Protein AF-0000000085017852 (afdb_homodimer)

Nearest PDB structures (foldseek):
  2wqk-assembly1_A  TM=8.448E-01  e=2.109E-25  Aquifex aeolicus VF5
  5kst-assembly1_C  TM=8.507E-01  e=1.027E-23  Xylella fastidiosa 9a5c
  1ilv-assembly2_B  TM=8.433E-01  e=1.478E-23  Thermotoga maritima
  5kst-assembly1_B  TM=8.475E-01  e=2.712E-23  Xylella fastidiosa 9a5c
  3ty2-assembly1_B  TM=8.348E-01  e=8.090E-23  Coxiella burnetii

InterPro domains:
  IPR002828 Survival protein SurE-like phosphatase/nucleotidase [PF01975] (3-198)
  IPR002828 Survival protein SurE-like phosphatase/nucleotidase [TIGR00087] (1-248)
  IPR030048 Survival protein SurE [MF_00060] (1-265)
  IPR030048 Survival protein SurE [PTHR30457] (3-254)
  IPR036523 SurE-like phosphatase/nucleotidase superfamily [G3DSA:3.40.1210.10] (2-266)
  IPR036523 SurE-like phosphatase/nucleotidase superfamily [SSF64167] (1-256)

pLDDT: mean 94.52, std 9.92, range [43.25, 98.94]

Radius of gyration: 22.58 Å; Cα contacts (8 Å, |Δi|>4): 1323; chains: 2; bounding box: 58×63×52 Å

Solvent-accessible surface area (backbone atoms only — not comparable to full-atom values): 26765 Å² total; per-residue (Å²): 97,38,34,39,38,29,25,26,66,15,53,80,38,68,32,50,58,32,36,51,50,38,42,42,71,75,38,73,78,46,48,74,44,39,29,11,7,63,49,66,37,77,33,33,5,24,19,39,58,66,87,50,71,30,41,71,43,81,42,81,75,50,94,94,35,63,33,32,30,24,60,58,36,29,27,38,23,45,52,44,42,30,66,66,70,63,64,42,75,38,63,33,31,40,13,27,56,34,91,36,63,72,42,20,48,55,34,56,22,28,15,31,43,17,22,14,51,50,36,25,72,69,68,16,44,17,31,22,35,18,34,33,62,81,55,71,65,60,77,74,38,83,62,80,71,78,80,79,38,60,57,63,23,45,53,53,42,52,50,48,50,50,38,68,75,65,56,62,96,52,36,27,39,41,35,34,36,35,69,83,57,55,84,79,51,54,58,41,80,28,37,66,23,81,57,39,53,46,83,41,78,47,79,46,67,46,99,84,70,44,66,35,35,38,53,50,66,42,83,51,61,88,56,60,78,58,15,29,41,15,29,29,71,68,68,57,21,27,18,38,30,48,21,38,68,68,35,42,45,85,59,50,69,62,48,45,73,72,40,46,69,62,52,61,72,88,94,38,35,38,37,29,25,26,65,14,50,80,37,66,33,51,58,33,36,51,52,37,42,42,70,72,37,73,78,46,48,73,45,40,27,10,8,64,51,66,37,78,31,32,5,24,18,41,59,67,89,49,71,28,40,69,42,83,41,80,73,50,94,96,36,62,33,32,30,24,60,57,36,28,28,39,23,46,53,46,42,30,65,67,69,63,64,42,73,38,62,32,31,39,14,26,54,34,88,35,63,72,43,20,47,57,34,57,24,28,14,33,43,17,22,14,52,49,38,25,71,69,67,18,44,18,31,21,34,17,33,32,61,80,55,69,65,58,72,73,35,81,60,80,69,76,79,79,36,60,58,61,22,43,55,51,42,51,51,48,50,50,38,67,74,65,56,60,94,52,36,28,39,42,36,34,35,35,70,82,56,54,85,79,51,54,58,41,80,28,37,66,24,80,58,40,53,46,82,42,77,45,79,47,68,47,99,84,70,46,66,34,34,39,54,47,65,44,82,49,62,91,55,58,78,59,16,31,39,15,28,29,72,68,67,55,22,29,18,38,29,46,21,40,69,68,34,43,42,87,59,51,69,60,49,45,73,70,40,46,69,62,52,58,72,89

Structure (mmCIF, N/CA/C/O backbone):
data_AF-0000000085017852-model_v1
#
loop_
_entity.id
_entity.type
_entity.pdbx_description
1 polymer "5'-nucleotidase SurE"
#
loop_
_atom_site.group_PDB
_atom_site.id
_atom_site.type_symbol
_atom_site.label_atom_id
_atom_site.label_alt_id
_atom_site.label_comp_id
_atom_site.label_asym_id
_atom_site.label_entity_id
_atom_site.label_seq_id
_atom_site.pdbx_PDB_ins_code
_atom_site.Cartn_x
_atom_site.Cartn_y
_atom_site.Cartn_z
_atom_site.occupancy
_atom_site.B_iso_or_equiv
_atom_site.auth_seq_id
_atom_site.auth_comp_id
_atom_site.auth_asym_id
_atom_site.auth_atom_id
_atom_site.pdbx_PDB_model_num
ATOM 1 N N . MET A 1 1 ? -0.579 -24.812 -21.578 1 96.5 1 MET A N 1
ATOM 2 C CA . MET A 1 1 ? -1.006 -23.922 -20.516 1 96.5 1 MET A CA 1
ATOM 3 C C . MET A 1 1 ? 0.149 -23.609 -19.562 1 96.5 1 MET A C 1
ATOM 5 O O . MET A 1 1 ? 0.863 -24.516 -19.141 1 96.5 1 MET A O 1
ATOM 9 N N . ASP A 1 2 ? 0.471 -22.359 -19.297 1 98.75 2 ASP A N 1
ATOM 10 C CA . ASP A 1 2 ? 1.555 -21.953 -18.406 1 98.75 2 ASP A CA 1
ATOM 11 C C . ASP A 1 2 ? 1.018 -21.562 -17.031 1 98.75 2 ASP A C 1
ATOM 13 O O . ASP A 1 2 ? 0.114 -20.734 -16.922 1 98.75 2 ASP A O 1
ATOM 17 N N . ILE A 1 3 ? 1.595 -22.25 -16.062 1 98.88 3 ILE A N 1
ATOM 18 C CA . ILE A 1 3 ? 1.178 -21.984 -14.688 1 98.88 3 ILE A CA 1
ATOM 19 C C . ILE A 1 3 ? 2.393 -21.625 -13.836 1 98.88 3 ILE A C 1
ATOM 21 O O . ILE A 1 3 ? 3.42 -22.297 -13.883 1 98.88 3 ILE A O 1
ATOM 25 N N . LEU A 1 4 ? 2.312 -20.531 -13.133 1 98.94 4 LEU A N 1
ATOM 26 C CA . LEU A 1 4 ? 3.346 -20.078 -12.203 1 98.94 4 LEU A CA 1
ATOM 27 C C . LEU A 1 4 ? 2.896 -20.266 -10.758 1 98.94 4 LEU A C 1
ATOM 29 O O . LEU A 1 4 ? 1.818 -19.812 -10.375 1 98.94 4 LEU A O 1
ATOM 33 N N . ILE A 1 5 ? 3.717 -21.016 -10.016 1 98.94 5 ILE A N 1
ATOM 34 C CA . ILE A 1 5 ? 3.48 -21.172 -8.586 1 98.94 5 ILE A CA 1
ATOM 35 C C . ILE A 1 5 ? 4.43 -20.266 -7.801 1 98.94 5 ILE A C 1
ATOM 37 O O . ILE A 1 5 ? 5.637 -20.25 -8.047 1 98.94 5 ILE A O 1
ATOM 41 N N . VAL A 1 6 ? 3.865 -19.469 -6.875 1 98.56 6 VAL A N 1
ATOM 42 C CA . VAL A 1 6 ? 4.625 -18.625 -5.965 1 98.56 6 VAL A CA 1
ATOM 43 C C . VAL A 1 6 ? 4.148 -18.844 -4.531 1 98.56 6 VAL A C 1
ATOM 45 O O . VAL A 1 6 ? 3.145 -19.516 -4.301 1 98.56 6 VAL A O 1
ATOM 48 N N . ASN A 1 7 ? 4.945 -18.438 -3.57 1 94.25 7 ASN A N 1
ATOM 49 C CA . ASN A 1 7 ? 4.566 -18.469 -2.162 1 94.25 7 ASN A CA 1
ATOM 50 C C . ASN A 1 7 ? 5.395 -17.469 -1.342 1 94.25 7 ASN A C 1
ATOM 52 O O . ASN A 1 7 ? 6.465 -17.047 -1.775 1 94.25 7 ASN A O 1
ATOM 56 N N . ASP A 1 8 ? 4.855 -17.125 -0.153 1 94.62 8 ASP A N 1
ATOM 57 C CA . ASP A 1 8 ? 5.641 -16.219 0.673 1 94.62 8 ASP A CA 1
ATOM 58 C C . ASP A 1 8 ? 6.293 -16.953 1.84 1 94.62 8 ASP A C 1
ATOM 60 O O . ASP A 1 8 ? 6.996 -16.344 2.65 1 94.62 8 ASP A O 1
ATOM 64 N N . ASP A 1 9 ? 6.18 -18.297 1.889 1 93.69 9 ASP A N 1
ATOM 65 C CA . ASP A 1 9 ? 6.742 -19.078 2.984 1 93.69 9 ASP A CA 1
ATOM 66 C C . ASP A 1 9 ? 8.18 -19.5 2.68 1 93.69 9 ASP A C 1
ATOM 68 O O . ASP A 1 9 ? 8.836 -20.125 3.508 1 93.69 9 ASP A O 1
ATOM 72 N N . GLY A 1 10 ? 8.594 -19.234 1.491 1 95.88 10 GLY A N 1
ATOM 73 C CA . GLY A 1 10 ? 9.953 -19.594 1.11 1 95.88 10 GLY A CA 1
ATOM 74 C C . GLY A 1 10 ? 10.008 -20.766 0.144 1 95.88 10 GLY A C 1
ATOM 75 O O . GLY A 1 10 ? 9.062 -21.547 0.052 1 95.88 10 GLY A O 1
ATOM 76 N N . ILE A 1 11 ? 11.141 -20.906 -0.517 1 97.31 11 ILE A N 1
ATOM 77 C CA . ILE A 1 11 ? 11.289 -21.812 -1.645 1 97.31 11 ILE A CA 1
ATOM 78 C C . ILE A 1 11 ? 11.234 -23.25 -1.151 1 97.31 11 ILE A C 1
ATOM 80 O O . ILE A 1 11 ? 10.93 -24.172 -1.92 1 97.31 11 ILE A O 1
ATOM 84 N N . TYR A 1 12 ? 11.461 -23.5 0.054 1 95.19 12 TYR A N 1
ATOM 85 C CA . TYR A 1 12 ? 11.492 -24.875 0.528 1 95.19 12 TYR A CA 1
ATOM 86 C C . TYR A 1 12 ? 10.195 -25.234 1.247 1 95.19 12 TYR A C 1
ATOM 88 O O . TYR A 1 12 ? 10.117 -26.266 1.925 1 95.19 12 TYR A O 1
ATOM 96 N N . SER A 1 13 ? 9.219 -24.406 1.192 1 93.88 13 SER A N 1
ATOM 97 C CA . SER A 1 13 ? 7.91 -24.75 1.742 1 93.88 13 SER A CA 1
ATOM 98 C C . SER A 1 13 ? 7.355 -26.016 1.109 1 93.88 13 SER A C 1
ATOM 100 O O . SER A 1 13 ? 7.355 -26.156 -0.115 1 93.88 13 SER A O 1
ATOM 102 N N . PRO A 1 14 ? 6.777 -26.953 1.866 1 93.5 14 PRO A N 1
ATOM 103 C CA . PRO A 1 14 ? 6.223 -28.188 1.319 1 93.5 14 PRO A CA 1
ATOM 104 C C . PRO A 1 14 ? 4.973 -27.953 0.474 1 93.5 14 PRO A C 1
ATOM 106 O O . PRO A 1 14 ? 4.613 -28.797 -0.348 1 93.5 14 PRO A O 1
ATOM 109 N N . SER A 1 15 ? 4.359 -26.828 0.682 1 96.25 15 SER A N 1
ATOM 110 C CA . SER A 1 15 ? 3.143 -26.531 -0.073 1 96.25 15 SER A CA 1
ATOM 111 C C . SER A 1 15 ? 3.434 -26.422 -1.566 1 96.25 15 SER A C 1
ATOM 113 O O . SER A 1 15 ? 2.58 -26.75 -2.396 1 96.25 15 SER A O 1
ATOM 115 N N . LEU A 1 16 ? 4.609 -26.031 -1.945 1 97.75 16 LEU A N 1
ATOM 116 C CA . LEU A 1 16 ? 4.969 -25.797 -3.342 1 97.75 16 LEU A CA 1
ATOM 117 C C . LEU A 1 16 ? 5.004 -27.109 -4.113 1 97.75 16 LEU A C 1
ATOM 119 O O . LEU A 1 16 ? 4.438 -27.219 -5.203 1 97.75 16 LEU A O 1
ATOM 123 N N . VAL A 1 17 ? 5.578 -28.109 -3.535 1 97.38 17 VAL A N 1
ATOM 124 C CA . VAL A 1 17 ? 5.684 -29.406 -4.18 1 97.38 17 VAL A CA 1
ATOM 125 C C . VAL A 1 17 ? 4.301 -30.062 -4.27 1 97.38 17 VAL A C 1
ATOM 127 O O . VAL A 1 17 ? 3.949 -30.641 -5.297 1 97.38 17 VAL A O 1
ATOM 130 N N . SER A 1 18 ? 3.52 -29.891 -3.23 1 97.62 18 SER A N 1
ATOM 131 C CA . SER A 1 18 ? 2.17 -30.453 -3.227 1 97.62 18 SER A CA 1
ATOM 132 C C . SER A 1 18 ? 1.308 -29.812 -4.312 1 97.62 18 SER A C 1
ATOM 134 O O . SER A 1 18 ? 0.574 -30.516 -5.016 1 97.62 18 SER A O 1
ATOM 136 N N . LEU A 1 19 ? 1.428 -28.547 -4.434 1 98.44 19 LEU A N 1
ATOM 137 C CA . LEU A 1 19 ? 0.679 -27.844 -5.473 1 98.44 19 LEU A CA 1
ATOM 138 C C . LEU A 1 19 ? 1.151 -28.266 -6.859 1 98.44 19 LEU A C 1
ATOM 140 O O . LEU A 1 19 ? 0.335 -28.5 -7.754 1 98.44 19 LEU A O 1
ATOM 144 N N . TYR A 1 20 ? 2.434 -28.344 -7.035 1 98.5 20 TYR A N 1
ATOM 145 C CA . TYR A 1 20 ? 3.004 -28.781 -8.305 1 98.5 20 TYR A CA 1
ATOM 146 C C . TYR A 1 20 ? 2.43 -30.141 -8.719 1 98.5 20 TYR A C 1
ATOM 148 O O . TYR A 1 20 ? 1.962 -30.297 -9.852 1 98.5 20 TYR A O 1
ATOM 156 N N . ARG A 1 21 ? 2.416 -31.062 -7.84 1 98.31 21 ARG A N 1
ATOM 157 C CA . ARG A 1 21 ? 1.934 -32.406 -8.133 1 98.31 21 ARG A CA 1
ATOM 158 C C . ARG A 1 21 ? 0.441 -32.406 -8.445 1 98.31 21 ARG A C 1
ATOM 160 O O . ARG A 1 21 ? -0.005 -33.062 -9.383 1 98.31 21 ARG A O 1
ATOM 167 N N . ALA A 1 22 ? -0.289 -31.672 -7.629 1 98.62 22 ALA A N 1
ATOM 168 C CA . ALA A 1 22 ? -1.728 -31.594 -7.871 1 98.62 22 ALA A CA 1
ATOM 169 C C . ALA A 1 22 ? -2.02 -31 -9.25 1 98.62 22 ALA A C 1
ATOM 171 O O . ALA A 1 22 ? -2.914 -31.469 -9.953 1 98.62 22 ALA A O 1
ATOM 172 N N . ILE A 1 23 ? -1.259 -29.938 -9.648 1 98.69 23 ILE A N 1
ATOM 173 C CA . ILE A 1 23 ? -1.445 -29.297 -10.938 1 98.69 23 ILE A CA 1
ATOM 174 C C . ILE A 1 23 ? -1.103 -30.281 -12.062 1 98.69 23 ILE A C 1
ATOM 176 O O . ILE A 1 23 ? -1.857 -30.406 -13.031 1 98.69 23 ILE A O 1
ATOM 180 N N . LYS A 1 24 ? -0.017 -30.969 -11.945 1 98.19 24 LYS A N 1
ATOM 181 C CA . LYS A 1 24 ? 0.42 -31.906 -12.977 1 98.19 24 LYS A CA 1
ATOM 182 C C . LYS A 1 24 ? -0.568 -33.062 -13.133 1 98.19 24 LYS A C 1
ATOM 184 O O . LYS A 1 24 ? -0.765 -33.562 -14.234 1 98.19 24 LYS A O 1
ATOM 189 N N . ASN A 1 25 ? -1.131 -33.438 -12.062 1 97.75 25 ASN A N 1
ATOM 190 C CA . ASN A 1 25 ? -2.125 -34.5 -12.109 1 97.75 25 ASN A CA 1
ATOM 191 C C . ASN A 1 25 ? -3.385 -34.031 -12.852 1 97.75 25 ASN A C 1
ATOM 193 O O . ASN A 1 25 ? -3.992 -34.844 -13.578 1 97.75 25 ASN A O 1
ATOM 197 N N . ARG A 1 26 ? -3.73 -32.844 -12.641 1 97.12 26 ARG A N 1
ATOM 198 C CA . ARG A 1 26 ? -4.969 -32.344 -13.227 1 97.12 26 ARG A CA 1
ATOM 199 C C . ARG A 1 26 ? -4.746 -31.844 -14.648 1 97.12 26 ARG A C 1
ATOM 201 O O . ARG A 1 26 ? -5.609 -32.031 -15.508 1 97.12 26 ARG A O 1
ATOM 208 N N . PHE A 1 27 ? -3.598 -31.156 -14.82 1 97.25 27 PHE A N 1
ATOM 209 C CA . PHE A 1 27 ? -3.191 -30.609 -16.109 1 97.25 27 PHE A CA 1
ATOM 210 C C . PHE A 1 27 ? -1.886 -31.234 -16.578 1 97.25 27 PHE A C 1
ATOM 212 O O . PHE A 1 27 ? -0.821 -30.625 -16.484 1 97.25 27 PHE A O 1
ATOM 219 N N . GLU A 1 28 ? -1.968 -32.344 -17.266 1 94.94 28 GLU A N 1
ATOM 220 C CA . GLU A 1 28 ? -0.815 -33.188 -17.594 1 94.94 28 GLU A CA 1
ATOM 221 C C . GLU A 1 28 ? 0.177 -32.438 -18.469 1 94.94 28 GLU A C 1
ATOM 223 O O . GLU A 1 28 ? 1.391 -32.531 -18.281 1 94.94 28 GLU A O 1
ATOM 228 N N . ASP A 1 29 ? -0.31 -31.562 -19.312 1 96.94 29 ASP A N 1
ATOM 229 C CA . ASP A 1 29 ? 0.557 -30.922 -20.297 1 96.94 29 ASP A CA 1
ATOM 230 C C . ASP A 1 29 ? 0.93 -29.5 -19.859 1 96.94 29 ASP A C 1
ATOM 232 O O . ASP A 1 29 ? 1.595 -28.766 -20.609 1 96.94 29 ASP A O 1
ATOM 236 N N . ALA A 1 30 ? 0.606 -29.141 -18.688 1 97.94 30 ALA A N 1
ATOM 237 C CA . ALA A 1 30 ? 0.873 -27.766 -18.234 1 97.94 30 ALA A CA 1
ATOM 238 C C . ALA A 1 30 ? 2.365 -27.547 -18 1 97.94 30 ALA A C 1
ATOM 240 O O . ALA A 1 30 ? 3.061 -28.438 -17.5 1 97.94 30 ALA A O 1
ATOM 241 N N . ASN A 1 31 ? 2.842 -26.438 -18.484 1 98.5 31 ASN A N 1
ATOM 242 C CA . ASN A 1 31 ? 4.156 -25.953 -18.078 1 98.5 31 ASN A CA 1
ATOM 243 C C . ASN A 1 31 ? 4.098 -25.234 -16.75 1 98.5 31 ASN A C 1
ATOM 245 O O . ASN A 1 31 ? 3.555 -24.125 -16.656 1 98.5 31 ASN A O 1
ATOM 249 N N . VAL A 1 32 ? 4.656 -25.922 -15.758 1 98.75 32 VAL A N 1
ATOM 250 C CA . VAL A 1 32 ? 4.539 -25.406 -14.398 1 98.75 32 VAL A CA 1
ATOM 251 C C . VAL A 1 32 ? 5.898 -24.906 -13.914 1 98.75 32 VAL A C 1
ATOM 253 O O . VAL A 1 32 ? 6.883 -25.641 -13.953 1 98.75 32 VAL A O 1
ATOM 256 N N . VAL A 1 33 ? 5.98 -23.656 -13.445 1 98.81 33 VAL A N 1
ATOM 257 C CA . VAL A 1 33 ? 7.195 -23.047 -12.914 1 98.81 33 VAL A CA 1
ATOM 258 C C . VAL A 1 33 ? 6.973 -22.641 -11.461 1 98.81 33 VAL A C 1
ATOM 260 O O . VAL A 1 33 ? 5.922 -22.094 -11.117 1 98.81 33 VAL A O 1
ATOM 263 N N . ILE A 1 34 ? 8 -22.984 -10.625 1 98.88 34 ILE A N 1
ATOM 264 C CA . ILE A 1 34 ? 7.957 -22.609 -9.211 1 98.88 34 ILE A CA 1
ATOM 265 C C . ILE A 1 34 ? 8.984 -21.516 -8.945 1 98.88 34 ILE A C 1
ATOM 267 O O . ILE A 1 34 ? 10.172 -21.672 -9.234 1 98.88 34 ILE A O 1
ATOM 271 N N . VAL A 1 35 ? 8.578 -20.391 -8.445 1 98.88 35 VAL A N 1
ATOM 272 C CA . VAL A 1 35 ? 9.453 -19.297 -8.023 1 98.88 35 VAL A CA 1
ATOM 273 C C . VAL A 1 35 ? 9.031 -18.797 -6.637 1 98.88 35 VAL A C 1
ATOM 275 O O . VAL A 1 35 ? 7.859 -18.516 -6.402 1 98.88 35 VAL A O 1
ATOM 278 N N . ALA A 1 36 ? 9.938 -18.719 -5.68 1 98.75 36 ALA A N 1
ATOM 279 C CA . ALA A 1 36 ? 9.617 -18.25 -4.336 1 98.75 36 ALA A CA 1
ATOM 280 C C . ALA A 1 36 ? 10.82 -17.594 -3.682 1 98.75 36 ALA A C 1
ATOM 282 O O . ALA A 1 36 ? 11.961 -17.812 -4.094 1 98.75 36 ALA A O 1
ATOM 283 N N . PRO A 1 37 ? 10.555 -16.75 -2.709 1 98.38 37 PRO A N 1
ATOM 284 C CA . PRO A 1 37 ? 11.672 -16.156 -1.968 1 98.38 37 PRO A CA 1
ATOM 285 C C . PRO A 1 37 ? 12.555 -17.203 -1.29 1 98.38 37 PRO A C 1
ATOM 287 O O . PRO A 1 37 ? 12.078 -18.297 -0.956 1 98.38 37 PRO A O 1
ATOM 290 N N . THR A 1 38 ? 13.789 -16.781 -1.03 1 97.06 38 THR A N 1
ATOM 291 C CA . THR A 1 38 ? 14.719 -17.672 -0.332 1 97.06 38 THR A CA 1
ATOM 292 C C . THR A 1 38 ? 14.25 -17.938 1.094 1 97.06 38 THR A C 1
ATOM 294 O O . THR A 1 38 ? 14.375 -19.047 1.599 1 97.06 38 THR A O 1
ATOM 297 N N . ASN A 1 39 ? 13.617 -16.906 1.654 1 92.62 39 ASN A N 1
ATOM 298 C CA . ASN A 1 39 ? 13.172 -17.016 3.039 1 92.62 39 ASN A CA 1
ATOM 299 C C . ASN A 1 39 ? 11.711 -16.594 3.189 1 92.62 39 ASN A C 1
ATOM 301 O O . ASN A 1 39 ? 11.125 -16.016 2.275 1 92.62 39 ASN A O 1
ATOM 305 N N . GLN A 1 40 ? 11.164 -16.969 4.398 1 87.69 40 GLN A N 1
ATOM 306 C CA . GLN A 1 40 ? 9.789 -16.594 4.711 1 87.69 40 GLN A CA 1
ATOM 307 C C . GLN A 1 40 ? 9.625 -15.078 4.734 1 87.69 40 GLN A C 1
ATOM 309 O O . GLN A 1 40 ? 10.5 -14.359 5.227 1 87.69 40 GLN A O 1
ATOM 314 N N . GLN A 1 41 ? 8.484 -14.586 4.18 1 86.75 41 GLN A N 1
ATOM 315 C CA . GLN A 1 41 ? 8.234 -13.156 4.027 1 86.75 41 GLN A CA 1
ATOM 316 C C . GLN A 1 41 ? 6.863 -12.773 4.582 1 86.75 41 GLN A C 1
ATOM 318 O O . GLN A 1 41 ? 6.137 -11.984 3.973 1 86.75 41 GLN A O 1
ATOM 323 N N . SER A 1 42 ? 6.473 -13.18 5.711 1 87.38 42 SER A N 1
ATOM 324 C CA . SER A 1 42 ? 5.168 -12.875 6.289 1 87.38 42 SER A CA 1
ATOM 325 C C . SER A 1 42 ? 5.027 -11.383 6.57 1 87.38 42 SER A C 1
ATOM 327 O O . SER A 1 42 ? 5.984 -10.734 7 1 87.38 42 SER A O 1
ATOM 329 N N . GLY A 1 43 ? 3.785 -10.836 6.266 1 92.75 43 GLY A N 1
ATOM 330 C CA . GLY A 1 43 ? 3.492 -9.445 6.562 1 92.75 43 GLY A CA 1
ATOM 331 C C . GLY A 1 43 ? 4.098 -8.477 5.559 1 92.75 43 GLY A C 1
ATOM 332 O O . GLY A 1 43 ? 4.098 -7.266 5.777 1 92.75 43 GLY A O 1
ATOM 333 N N . ILE A 1 44 ? 4.543 -8.984 4.406 1 94.88 44 ILE A N 1
ATOM 334 C CA . ILE A 1 44 ? 5.336 -8.188 3.473 1 94.88 44 ILE A CA 1
ATOM 335 C C . ILE A 1 44 ? 4.414 -7.516 2.457 1 94.88 44 ILE A C 1
ATOM 337 O O . ILE A 1 44 ? 4.84 -6.621 1.723 1 94.88 44 ILE A O 1
ATOM 341 N N . GLY A 1 45 ? 3.168 -7.859 2.43 1 96.69 45 GLY A N 1
ATOM 342 C CA . GLY A 1 45 ? 2.234 -7.273 1.48 1 96.69 45 GLY A CA 1
ATOM 343 C C . GLY A 1 45 ? 2.686 -7.41 0.039 1 96.69 45 GLY A C 1
ATOM 344 O O . GLY A 1 45 ? 3.158 -8.469 -0.372 1 96.69 45 GLY A O 1
ATOM 345 N N . ARG A 1 46 ? 2.4 -6.414 -0.761 1 97.88 46 ARG A N 1
ATOM 346 C CA . ARG A 1 46 ? 2.805 -6.395 -2.162 1 97.88 46 ARG A CA 1
ATOM 347 C C . ARG A 1 46 ? 4.102 -5.613 -2.348 1 97.88 46 ARG A C 1
ATOM 349 O O . ARG A 1 46 ? 4.258 -4.879 -3.322 1 97.88 46 ARG A O 1
ATOM 356 N N . ALA A 1 47 ? 5.047 -5.695 -1.394 1 97.5 47 ALA A N 1
ATOM 357 C CA . ALA A 1 47 ? 6.34 -5.016 -1.464 1 97.5 47 ALA A CA 1
ATOM 358 C C . ALA A 1 47 ? 7.125 -5.465 -2.691 1 97.5 47 ALA A C 1
ATOM 360 O O . ALA A 1 47 ? 7.133 -6.648 -3.035 1 97.5 47 ALA A O 1
ATOM 361 N N . ILE A 1 48 ? 7.809 -4.504 -3.324 1 96.5 48 ILE A N 1
ATOM 362 C CA . ILE A 1 48 ? 8.617 -4.738 -4.52 1 96.5 48 ILE A CA 1
ATOM 363 C C . ILE A 1 48 ? 10.016 -4.16 -4.32 1 96.5 48 ILE A C 1
ATOM 365 O O . ILE A 1 48 ? 10.172 -3.078 -3.75 1 96.5 48 ILE A O 1
ATOM 369 N N . SER A 1 49 ? 11.062 -4.945 -4.781 1 94.31 49 SER A N 1
ATOM 370 C CA . SER A 1 49 ? 12.445 -4.52 -4.621 1 94.31 49 SER A CA 1
ATOM 371 C C . SER A 1 49 ? 12.875 -3.598 -5.762 1 94.31 49 SER A C 1
ATOM 373 O O . SER A 1 49 ? 13.352 -4.066 -6.797 1 94.31 49 SER A O 1
ATOM 375 N N . LEU A 1 50 ? 12.828 -2.32 -5.461 1 89.12 50 LEU A N 1
ATOM 376 C CA . LEU A 1 50 ? 13.148 -1.359 -6.512 1 89.12 50 LEU A CA 1
ATOM 377 C C . LEU A 1 50 ? 14.57 -0.838 -6.348 1 89.12 50 LEU A C 1
ATOM 379 O O . LEU A 1 50 ? 15.18 -0.361 -7.312 1 89.12 50 LEU A O 1
ATOM 383 N N . PHE A 1 51 ? 15.125 -1.015 -5.145 1 87.75 51 PHE A N 1
ATOM 384 C CA . PHE A 1 51 ? 16.391 -0.326 -4.883 1 87.75 51 PHE A CA 1
ATOM 385 C C . PHE A 1 51 ? 17.5 -1.324 -4.594 1 87.75 51 PHE A C 1
ATOM 387 O O . PHE A 1 51 ? 18.594 -0.937 -4.184 1 87.75 51 PHE A O 1
ATOM 394 N N . GLU A 1 52 ? 17.203 -2.457 -4.672 1 91.25 52 GLU A N 1
ATOM 395 C CA . GLU A 1 52 ? 18.203 -3.504 -4.5 1 91.25 52 GLU A CA 1
ATOM 396 C C . GLU A 1 52 ? 18.125 -4.535 -5.621 1 91.25 52 GLU A C 1
ATOM 398 O O . GLU A 1 52 ? 17.031 -4.891 -6.066 1 91.25 52 GLU A O 1
ATOM 403 N N . PRO A 1 53 ? 19.312 -4.98 -6.031 1 94.81 53 PRO A N 1
ATOM 404 C CA . PRO A 1 53 ? 19.297 -6.035 -7.051 1 94.81 53 PRO A CA 1
ATOM 405 C C . PRO A 1 53 ? 18.828 -7.383 -6.492 1 94.81 53 PRO A C 1
ATOM 407 O O . PRO A 1 53 ? 18.953 -7.633 -5.293 1 94.81 53 PRO A O 1
ATOM 410 N N . LEU A 1 54 ? 18.375 -8.172 -7.379 1 97.81 54 LEU A N 1
ATOM 411 C CA . LEU A 1 54 ? 17.859 -9.492 -7.012 1 97.81 54 LEU A CA 1
ATOM 412 C C . LEU A 1 54 ? 18.734 -10.594 -7.605 1 97.81 54 LEU A C 1
ATOM 414 O O . LEU A 1 54 ? 19.328 -10.406 -8.672 1 97.81 54 LEU A O 1
ATOM 418 N N . ARG A 1 55 ? 18.828 -11.602 -6.848 1 98.19 55 ARG A N 1
ATOM 419 C CA . ARG A 1 55 ? 19.469 -12.82 -7.355 1 98.19 55 ARG A CA 1
ATOM 420 C C . ARG A 1 55 ? 18.469 -13.969 -7.422 1 98.19 55 ARG A C 1
ATOM 422 O O . ARG A 1 55 ? 17.484 -14 -6.668 1 98.19 55 ARG A O 1
ATOM 429 N N . MET A 1 56 ? 18.688 -14.805 -8.336 1 97.81 56 MET A N 1
ATOM 430 C CA . MET A 1 56 ? 17.844 -15.977 -8.547 1 97.81 56 MET A CA 1
ATOM 431 C C . MET A 1 56 ? 18.703 -17.234 -8.773 1 97.81 56 MET A C 1
ATOM 433 O O . MET A 1 56 ? 19.672 -17.188 -9.531 1 97.81 56 MET A O 1
ATOM 437 N N . SER A 1 57 ? 18.344 -18.297 -8.102 1 97.69 57 SER A N 1
ATOM 438 C CA . SER A 1 57 ? 19.047 -19.547 -8.258 1 97.69 57 SER A CA 1
ATOM 439 C C . SER A 1 57 ? 18.078 -20.719 -8.43 1 97.69 57 SER A C 1
ATOM 441 O O . SER A 1 57 ? 17.047 -20.781 -7.766 1 97.69 57 SER A O 1
ATOM 443 N N . LYS A 1 58 ? 18.469 -21.562 -9.352 1 97.5 58 LYS A N 1
ATOM 444 C CA . LYS A 1 58 ? 17.703 -22.797 -9.508 1 97.5 58 LYS A CA 1
ATOM 445 C C . LYS A 1 58 ? 18.031 -23.797 -8.398 1 97.5 58 LYS A C 1
ATOM 447 O O . LYS A 1 58 ? 19.203 -24.031 -8.094 1 97.5 58 LYS A O 1
ATOM 452 N N . VAL A 1 59 ? 16.969 -24.359 -7.797 1 98.12 59 VAL A N 1
ATOM 453 C CA . VAL A 1 59 ? 17.172 -25.297 -6.695 1 98.12 59 VAL A CA 1
ATOM 454 C C . VAL A 1 59 ? 16.328 -26.547 -6.91 1 98.12 59 VAL A C 1
ATOM 456 O O . VAL A 1 59 ? 15.258 -26.484 -7.527 1 98.12 59 VAL A O 1
ATOM 459 N N . LYS A 1 60 ? 16.797 -27.641 -6.383 1 98.06 60 LYS A N 1
ATOM 460 C CA . LYS A 1 60 ? 16.016 -28.875 -6.383 1 98.06 60 LYS A CA 1
ATOM 461 C C . LYS A 1 60 ? 15.102 -28.953 -5.168 1 98.06 60 LYS A C 1
ATOM 463 O O . LYS A 1 60 ? 15.547 -28.797 -4.031 1 98.06 60 LYS A O 1
ATOM 468 N N . LEU A 1 61 ? 13.867 -29.156 -5.422 1 97.5 61 LEU A N 1
ATOM 469 C CA . LEU A 1 61 ? 12.883 -29.188 -4.344 1 97.5 61 LEU A CA 1
ATOM 470 C C . LEU A 1 61 ? 12.516 -30.625 -3.992 1 97.5 61 LEU A C 1
ATOM 472 O O . LEU A 1 61 ? 12.273 -30.938 -2.824 1 97.5 61 LEU A O 1
ATOM 476 N N . ASP A 1 62 ? 12.359 -31.453 -4.906 1 96.31 62 ASP A N 1
ATOM 477 C CA . ASP A 1 62 ? 12.07 -32.875 -4.805 1 96.31 62 ASP A CA 1
ATOM 478 C C . ASP A 1 62 ? 12.539 -33.625 -6.047 1 96.31 62 ASP A C 1
ATOM 480 O O . ASP A 1 62 ? 13.133 -33.031 -6.949 1 96.31 62 ASP A O 1
ATOM 484 N N . LYS A 1 63 ? 12.273 -34.938 -6.012 1 93 63 LYS A N 1
ATOM 485 C CA . LYS A 1 63 ? 12.68 -35.719 -7.18 1 93 63 LYS A CA 1
ATOM 486 C C . LYS A 1 63 ? 12.062 -35.156 -8.461 1 93 63 LYS A C 1
ATOM 488 O O . LYS A 1 63 ? 10.844 -35.062 -8.586 1 93 63 LYS A O 1
ATOM 493 N N . ASP A 1 64 ? 12.875 -34.562 -9.32 1 94.44 64 ASP A N 1
ATOM 494 C CA . ASP A 1 64 ? 12.539 -34.062 -10.648 1 94.44 64 ASP A CA 1
ATOM 495 C C . ASP A 1 64 ? 11.695 -32.781 -10.57 1 94.44 64 ASP A C 1
ATOM 497 O O . ASP A 1 64 ? 10.922 -32.5 -11.477 1 94.44 64 ASP A O 1
ATOM 501 N N . ILE A 1 65 ? 11.617 -32.25 -9.422 1 97.69 65 ILE A N 1
ATOM 502 C CA . ILE A 1 65 ? 10.93 -30.969 -9.258 1 97.69 65 ILE A CA 1
ATOM 503 C C . ILE A 1 65 ? 11.938 -29.891 -8.859 1 97.69 65 ILE A C 1
ATOM 505 O O . ILE A 1 65 ? 12.617 -30.016 -7.84 1 97.69 65 ILE A O 1
ATOM 509 N N . TYR A 1 66 ? 12 -28.906 -9.672 1 98.31 66 TYR A N 1
ATOM 510 C CA . TYR A 1 66 ? 12.906 -27.781 -9.453 1 98.31 66 TYR A CA 1
ATOM 511 C C . TYR A 1 66 ? 12.141 -26.469 -9.32 1 98.31 66 TYR A C 1
ATOM 513 O O . TYR A 1 66 ? 10.992 -26.375 -9.773 1 98.31 66 TYR A O 1
ATOM 521 N N . GLY A 1 67 ? 12.711 -25.547 -8.633 1 98.5 67 GLY A N 1
ATOM 522 C CA . GLY A 1 67 ? 12.188 -24.188 -8.508 1 98.5 67 GLY A CA 1
ATOM 523 C C . GLY A 1 67 ? 13.273 -23.125 -8.516 1 98.5 67 GLY A C 1
ATOM 524 O O . GLY A 1 67 ? 14.461 -23.453 -8.609 1 98.5 67 GLY A O 1
ATOM 525 N N . TYR A 1 68 ? 12.883 -21.969 -8.508 1 98.81 68 TYR A N 1
ATOM 526 C CA . TYR A 1 68 ? 13.789 -20.828 -8.469 1 98.81 68 TYR A CA 1
ATOM 527 C C . TYR A 1 68 ? 13.656 -20.062 -7.156 1 98.81 68 TYR A C 1
ATOM 529 O O . TYR A 1 68 ? 12.562 -19.609 -6.797 1 98.81 68 TYR A O 1
ATOM 537 N N . ALA A 1 69 ? 14.797 -19.922 -6.473 1 98.56 69 ALA A N 1
ATOM 538 C CA . ALA A 1 69 ? 14.867 -19.109 -5.262 1 98.56 69 ALA A CA 1
ATOM 539 C C . ALA A 1 69 ? 15.273 -17.688 -5.59 1 98.56 69 ALA A C 1
ATOM 541 O O . ALA A 1 69 ? 16.281 -17.453 -6.27 1 98.56 69 ALA A O 1
ATOM 542 N N . VAL A 1 70 ? 14.547 -16.766 -5.109 1 98.5 70 VAL A N 1
ATOM 543 C CA . VAL A 1 70 ? 14.805 -15.352 -5.375 1 98.5 70 VAL A CA 1
ATOM 544 C C . VAL A 1 70 ? 15.141 -14.633 -4.07 1 98.5 70 VAL A C 1
ATOM 546 O O . VAL A 1 70 ? 14.484 -14.844 -3.051 1 98.5 70 VAL A O 1
ATOM 549 N N . SER A 1 71 ? 16.203 -13.844 -4.117 1 97.19 71 SER A N 1
ATOM 550 C CA . SER A 1 71 ? 16.531 -12.969 -2.994 1 97.19 71 SER A CA 1
ATOM 551 C C . SER A 1 71 ? 15.664 -11.719 -2.99 1 97.19 71 SER A C 1
ATOM 553 O O . SER A 1 71 ? 16.141 -10.617 -3.268 1 97.19 71 SER A O 1
ATOM 555 N N . GLY A 1 72 ? 14.398 -11.828 -2.727 1 97.06 72 GLY A N 1
ATOM 556 C CA . GLY A 1 72 ? 13.445 -10.727 -2.752 1 97.06 72 GLY A CA 1
ATOM 557 C C . GLY A 1 72 ? 12.086 -11.102 -2.189 1 97.06 72 GLY A C 1
ATOM 558 O O . GLY A 1 72 ? 11.984 -11.992 -1.34 1 97.06 72 GLY A O 1
ATOM 559 N N . THR A 1 73 ? 11.078 -10.375 -2.598 1 97.81 73 THR A N 1
ATOM 560 C CA . THR A 1 73 ? 9.719 -10.516 -2.084 1 97.81 73 THR A CA 1
ATOM 561 C C . THR A 1 73 ? 8.898 -11.445 -2.979 1 97.81 73 THR A C 1
ATOM 563 O O . THR A 1 73 ? 9.312 -11.766 -4.098 1 97.81 73 THR A O 1
ATOM 566 N N . PRO A 1 74 ? 7.707 -11.922 -2.488 1 98.44 74 PRO A N 1
ATOM 567 C CA . PRO A 1 74 ? 6.832 -12.703 -3.367 1 98.44 74 PRO A CA 1
ATOM 568 C C . PRO A 1 74 ? 6.438 -11.945 -4.629 1 98.44 74 PRO A C 1
ATOM 570 O O . PRO A 1 74 ? 6.305 -12.547 -5.699 1 98.44 74 PRO A O 1
ATOM 573 N N . THR A 1 75 ? 6.266 -10.633 -4.52 1 98.5 75 THR A N 1
ATOM 574 C CA . THR A 1 75 ? 5.996 -9.781 -5.672 1 98.5 75 THR A CA 1
ATOM 575 C C . THR A 1 75 ? 7.141 -9.852 -6.676 1 98.5 75 THR A C 1
ATOM 577 O O . THR A 1 75 ? 6.906 -10 -7.879 1 98.5 75 THR A O 1
ATOM 580 N N . ASP A 1 76 ? 8.367 -9.836 -6.18 1 98.56 76 ASP A N 1
ATOM 581 C CA . ASP A 1 76 ? 9.547 -9.969 -7.031 1 98.56 76 ASP A CA 1
ATOM 582 C C . ASP A 1 76 ? 9.555 -11.305 -7.762 1 98.56 76 ASP A C 1
ATOM 584 O O . ASP A 1 76 ? 9.922 -11.375 -8.938 1 98.56 76 ASP A O 1
ATOM 588 N N . CYS A 1 77 ? 9.164 -12.297 -7.09 1 98.88 77 CYS A N 1
ATOM 589 C CA . CYS A 1 77 ? 9.141 -13.633 -7.66 1 98.88 77 CYS A CA 1
ATOM 590 C C . CYS A 1 77 ? 8.18 -13.703 -8.844 1 98.88 77 CYS A C 1
ATOM 592 O O . CYS A 1 77 ? 8.492 -14.328 -9.867 1 98.88 77 CYS A O 1
ATOM 594 N N . VAL A 1 78 ? 7.035 -13.07 -8.688 1 98.88 78 VAL A N 1
ATOM 595 C CA . VAL A 1 78 ? 6.066 -13.039 -9.773 1 98.88 78 VAL A CA 1
ATOM 596 C C . VAL A 1 78 ? 6.668 -12.32 -10.984 1 98.88 78 VAL A C 1
ATOM 598 O O . VAL A 1 78 ? 6.59 -12.82 -12.109 1 98.88 78 VAL A O 1
ATOM 601 N N . ILE A 1 79 ? 7.277 -11.211 -10.758 1 98.69 79 ILE A N 1
ATOM 602 C CA . ILE A 1 79 ? 7.832 -10.391 -11.828 1 98.69 79 ILE A CA 1
ATOM 603 C C . ILE A 1 79 ? 8.938 -11.164 -12.555 1 98.69 79 ILE A C 1
ATOM 605 O O . ILE A 1 79 ? 8.945 -11.242 -13.781 1 98.69 79 ILE A O 1
ATOM 609 N N . LEU A 1 80 ? 9.844 -11.75 -11.797 1 98.75 80 LEU A N 1
ATOM 610 C CA . LEU A 1 80 ? 10.93 -12.5 -12.414 1 98.75 80 LEU A CA 1
ATOM 611 C C . LEU A 1 80 ? 10.398 -13.75 -13.102 1 98.75 80 LEU A C 1
ATOM 613 O O . LEU A 1 80 ? 10.914 -14.164 -14.141 1 98.75 80 LEU A O 1
ATOM 617 N N . GLY A 1 81 ? 9.398 -14.383 -12.5 1 98.81 81 GLY A N 1
ATOM 618 C CA . GLY A 1 81 ? 8.75 -15.508 -13.148 1 98.81 81 GLY A CA 1
ATOM 619 C C . GLY A 1 81 ? 8.172 -15.164 -14.508 1 98.81 81 GLY A C 1
ATOM 620 O O . GLY A 1 81 ? 8.352 -15.906 -15.477 1 98.81 81 GLY A O 1
ATOM 621 N N . ILE A 1 82 ? 7.516 -14.055 -14.617 1 98.75 82 ILE A N 1
ATOM 622 C CA . ILE A 1 82 ? 6.832 -13.633 -15.836 1 98.75 82 ILE A CA 1
ATOM 623 C C . ILE A 1 82 ? 7.855 -13.141 -16.859 1 98.75 82 ILE A C 1
ATOM 625 O O . ILE A 1 82 ? 7.816 -13.539 -18.016 1 98.75 82 ILE A O 1
ATOM 629 N N . TYR A 1 83 ? 8.898 -12.391 -16.438 1 98 83 TYR A N 1
ATOM 630 C CA . TYR A 1 83 ? 9.672 -11.617 -17.406 1 98 83 TYR A CA 1
ATOM 631 C C . TYR A 1 83 ? 11.039 -12.25 -17.641 1 98 83 TYR A C 1
ATOM 633 O O . TYR A 1 83 ? 11.734 -11.898 -18.594 1 98 83 TYR A O 1
ATOM 641 N N . LYS A 1 84 ? 11.422 -13.117 -16.844 1 97.69 84 LYS A N 1
ATOM 642 C CA . LYS A 1 84 ? 12.766 -13.68 -17.016 1 97.69 84 LYS A CA 1
ATOM 643 C C . LYS A 1 84 ? 12.703 -15.188 -17.234 1 97.69 84 LYS A C 1
ATOM 645 O O . LYS A 1 84 ? 13.492 -15.742 -18 1 97.69 84 LYS A O 1
ATOM 650 N N . ILE A 1 85 ? 11.766 -15.812 -16.578 1 98.38 85 ILE A N 1
ATOM 651 C CA . ILE A 1 85 ? 11.742 -17.266 -16.688 1 98.38 85 ILE A CA 1
ATOM 652 C C . ILE A 1 85 ? 10.797 -17.688 -17.797 1 98.38 85 ILE A C 1
ATOM 654 O O . ILE A 1 85 ? 11.211 -18.359 -18.75 1 98.38 85 ILE A O 1
ATOM 658 N N . LEU A 1 86 ? 9.555 -17.188 -17.719 1 98.5 86 LEU A N 1
ATOM 659 C CA . LEU A 1 86 ? 8.555 -17.594 -18.703 1 98.5 86 LEU A CA 1
ATOM 660 C C . LEU A 1 86 ? 8.609 -16.703 -19.938 1 98.5 86 LEU A C 1
ATOM 662 O O . LEU A 1 86 ? 8.273 -17.141 -21.047 1 98.5 86 LEU A O 1
ATOM 666 N N . ASN A 1 87 ? 8.961 -15.445 -19.781 1 98 87 ASN A N 1
ATOM 667 C CA . ASN A 1 87 ? 8.977 -14.414 -20.812 1 98 87 ASN A CA 1
ATOM 668 C C . ASN A 1 87 ? 7.598 -14.219 -21.438 1 98 87 ASN A C 1
ATOM 670 O O . ASN A 1 87 ? 7.488 -13.969 -22.641 1 98 87 ASN A O 1
ATOM 674 N N . LYS A 1 88 ? 6.617 -14.516 -20.75 1 98.19 88 LYS A N 1
ATOM 675 C CA . LYS A 1 88 ? 5.211 -14.305 -21.078 1 98.19 88 LYS A CA 1
ATOM 676 C C . LYS A 1 88 ? 4.34 -14.312 -19.828 1 98.19 88 LYS A C 1
ATOM 678 O O . LYS A 1 88 ? 4.738 -14.844 -18.797 1 98.19 88 LYS A O 1
ATOM 683 N N . VAL A 1 89 ? 3.195 -13.734 -19.938 1 98.62 89 VAL A N 1
ATOM 684 C CA . VAL A 1 89 ? 2.213 -13.805 -18.859 1 98.62 89 VAL A CA 1
ATOM 685 C C . VAL A 1 89 ? 1.585 -15.203 -18.844 1 98.62 89 VAL A C 1
ATOM 687 O O . VAL A 1 89 ? 1.05 -15.664 -19.844 1 98.62 89 VAL A O 1
ATOM 690 N N . PRO A 1 90 ? 1.672 -15.914 -17.719 1 98.88 90 PRO A N 1
ATOM 691 C CA . PRO A 1 90 ? 1.073 -17.25 -17.641 1 98.88 90 PRO A CA 1
ATOM 692 C C . PRO A 1 90 ? -0.453 -17.203 -17.641 1 98.88 90 PRO A C 1
ATOM 694 O O . PRO A 1 90 ? -1.048 -16.156 -17.422 1 98.88 90 PRO A O 1
ATOM 697 N N . ASP A 1 91 ? -1.048 -18.344 -17.891 1 98.75 91 ASP A N 1
ATOM 698 C CA . ASP A 1 91 ? -2.502 -18.469 -17.875 1 98.75 91 ASP A CA 1
ATOM 699 C C . ASP A 1 91 ? -3.045 -18.375 -16.453 1 98.75 91 ASP A C 1
ATOM 701 O O . ASP A 1 91 ? -4.16 -17.891 -16.25 1 98.75 91 ASP A O 1
ATOM 705 N N . LEU A 1 92 ? -2.186 -18.875 -15.555 1 98.88 92 LEU A N 1
ATOM 706 C CA . LEU A 1 92 ? -2.602 -18.969 -14.156 1 98.88 92 LEU A CA 1
ATOM 707 C C . LEU A 1 92 ? -1.409 -18.797 -13.227 1 98.88 92 LEU A C 1
ATOM 709 O O . LEU A 1 92 ? -0.338 -19.359 -13.469 1 98.88 92 LEU A O 1
ATOM 713 N N . VAL A 1 93 ? -1.612 -18 -12.227 1 98.94 93 VAL A N 1
ATOM 714 C CA . VAL A 1 93 ? -0.682 -17.922 -11.109 1 98.94 93 VAL A CA 1
ATOM 715 C C . VAL A 1 93 ? -1.38 -18.375 -9.828 1 98.94 93 VAL A C 1
ATOM 717 O O . VAL A 1 93 ? -2.479 -17.906 -9.516 1 98.94 93 VAL A O 1
ATOM 720 N N . ILE A 1 94 ? -0.771 -19.312 -9.172 1 98.94 94 ILE A N 1
ATOM 721 C CA . ILE A 1 94 ? -1.242 -19.703 -7.844 1 98.94 94 ILE A CA 1
ATOM 722 C C . ILE A 1 94 ? -0.221 -19.281 -6.789 1 98.94 94 ILE A C 1
ATOM 724 O O . ILE A 1 94 ? 0.916 -19.766 -6.793 1 98.94 94 ILE A O 1
ATOM 728 N N . SER A 1 95 ? -0.625 -18.344 -5.934 1 98.88 95 SER A N 1
ATOM 729 C CA . SER A 1 95 ? 0.15 -17.953 -4.762 1 98.88 95 SER A CA 1
ATOM 730 C C . SER A 1 95 ? -0.276 -18.734 -3.523 1 98.88 95 SER A C 1
ATOM 732 O O . SER A 1 95 ? -1.365 -18.516 -2.99 1 98.88 95 SER A O 1
ATOM 734 N N . GLY A 1 96 ? 0.544 -19.531 -2.998 1 97.31 96 GLY A N 1
ATOM 735 C CA . GLY A 1 96 ? 0.215 -20.406 -1.881 1 97.31 96 GLY A CA 1
ATOM 736 C C . GLY A 1 96 ? 0.754 -21.812 -2.043 1 97.31 96 GLY A C 1
ATOM 737 O O . GLY A 1 96 ? 1.688 -22.031 -2.814 1 97.31 96 GLY A O 1
ATOM 738 N N . ILE A 1 97 ? 0.36 -22.703 -1.259 1 97.81 97 ILE A N 1
ATOM 739 C CA . ILE A 1 97 ? -0.618 -22.578 -0.185 1 97.81 97 ILE A CA 1
ATOM 740 C C . ILE A 1 97 ? 0.052 -21.984 1.052 1 97.81 97 ILE A C 1
ATOM 742 O O . ILE A 1 97 ? 0.99 -22.562 1.599 1 97.81 97 ILE A O 1
ATOM 746 N N . ASN A 1 98 ? -0.422 -20.875 1.503 1 96.69 98 ASN A N 1
ATOM 747 C CA . ASN A 1 98 ? 0.121 -20.172 2.658 1 96.69 98 ASN A CA 1
ATOM 748 C C . ASN A 1 98 ? -0.247 -20.859 3.965 1 96.69 98 ASN A C 1
ATOM 750 O O . ASN A 1 98 ? -1.385 -21.312 4.141 1 96.69 98 ASN A O 1
ATOM 754 N N . ILE A 1 99 ? 0.78 -20.906 4.852 1 94.56 99 ILE A N 1
ATOM 755 C CA . ILE A 1 99 ? 0.523 -21.406 6.203 1 94.56 99 ILE A CA 1
ATOM 756 C C . ILE A 1 99 ? -0.077 -20.281 7.051 1 94.56 99 ILE A C 1
ATOM 758 O O . ILE A 1 99 ? 0.626 -19.359 7.449 1 94.56 99 ILE A O 1
ATOM 762 N N . GLY A 1 100 ? -1.394 -20.422 7.293 1 93.94 100 GLY A N 1
ATOM 763 C CA . GLY A 1 100 ? -2.139 -19.375 7.969 1 93.94 100 GLY A CA 1
ATOM 764 C C . GLY A 1 100 ? -3.152 -18.688 7.074 1 93.94 100 GLY A C 1
ATOM 765 O O . GLY A 1 100 ? -2.891 -18.453 5.891 1 93.94 100 GLY A O 1
ATOM 766 N N . GLU A 1 101 ? -4.246 -18.312 7.598 1 95.75 101 GLU A N 1
ATOM 767 C CA . GLU A 1 101 ? -5.359 -17.75 6.84 1 95.75 101 GLU A CA 1
ATOM 768 C C . GLU A 1 101 ? -5.07 -16.312 6.422 1 95.75 101 GLU A C 1
ATOM 770 O O . GLU A 1 101 ? -4.254 -15.633 7.043 1 95.75 101 GLU A O 1
ATOM 775 N N . ASN A 1 102 ? -5.617 -15.891 5.391 1 96.75 102 ASN A N 1
ATOM 776 C CA . ASN A 1 102 ? -5.648 -14.516 4.91 1 96.75 102 ASN A CA 1
ATOM 777 C C . ASN A 1 102 ? -7.078 -14.023 4.723 1 96.75 102 ASN A C 1
ATOM 779 O O . ASN A 1 102 ? -7.691 -14.242 3.678 1 96.75 102 ASN A O 1
ATOM 783 N N . LEU A 1 103 ? -7.523 -13.359 5.734 1 97.69 103 LEU A N 1
ATOM 784 C CA . LEU A 1 103 ? -8.93 -12.984 5.812 1 97.69 103 LEU A CA 1
ATOM 785 C C . LEU A 1 103 ? -9.078 -11.484 6.047 1 97.69 103 LEU A C 1
ATOM 787 O O . LEU A 1 103 ? -8.117 -10.812 6.434 1 97.69 103 LEU A O 1
ATOM 791 N N . GLY A 1 104 ? -10.32 -11.023 5.766 1 97.38 104 GLY A N 1
ATOM 792 C CA . GLY A 1 104 ? -10.648 -9.633 6.059 1 97.38 104 GLY A CA 1
ATOM 793 C C . GLY A 1 104 ? -9.859 -8.648 5.219 1 97.38 104 GLY A C 1
ATOM 794 O O . GLY A 1 104 ? -9.164 -9.039 4.277 1 97.38 104 GLY A O 1
ATOM 795 N N . THR A 1 105 ? -10.055 -7.391 5.539 1 95.94 105 THR A N 1
ATOM 796 C CA . THR A 1 105 ? -9.438 -6.324 4.762 1 95.94 105 THR A CA 1
ATOM 797 C C . THR A 1 105 ? -7.938 -6.246 5.047 1 95.94 105 THR A C 1
ATOM 799 O O . THR A 1 105 ? -7.215 -5.488 4.398 1 95.94 105 THR A O 1
ATOM 802 N N . GLU A 1 106 ? -7.406 -7.145 5.887 1 95.06 106 GLU A N 1
ATOM 803 C CA . GLU A 1 106 ? -5.98 -7.219 6.199 1 95.06 106 GLU A CA 1
ATOM 804 C C . GLU A 1 106 ? -5.211 -7.941 5.102 1 95.06 106 GLU A C 1
ATOM 806 O O . GLU A 1 106 ? -3.977 -7.957 5.109 1 95.06 106 GLU A O 1
ATOM 811 N N . ILE A 1 107 ? -5.879 -8.359 4.137 1 96.31 107 ILE A N 1
ATOM 812 C CA . ILE A 1 107 ? -5.258 -9.156 3.086 1 96.31 107 ILE A CA 1
ATOM 813 C C . ILE A 1 107 ? -4.219 -8.312 2.346 1 96.31 107 ILE A C 1
ATOM 815 O O . ILE A 1 107 ? -3.316 -8.852 1.702 1 96.31 107 ILE A O 1
ATOM 819 N N . MET A 1 108 ? -4.27 -7.055 2.453 1 96.31 108 MET A N 1
ATOM 820 C CA . MET A 1 108 ? -3.312 -6.191 1.766 1 96.31 108 MET A CA 1
ATOM 821 C C . MET A 1 108 ? -1.952 -6.234 2.453 1 96.31 108 MET A C 1
ATOM 823 O O . MET A 1 108 ? -0.959 -5.754 1.902 1 96.31 108 MET A O 1
ATOM 827 N N . THR A 1 109 ? -1.822 -6.785 3.623 1 96.5 109 THR A N 1
ATOM 828 C CA . THR A 1 109 ? -0.543 -6.969 4.297 1 96.5 109 THR A CA 1
ATOM 829 C C . THR A 1 109 ? 0.045 -8.344 3.973 1 96.5 109 THR A C 1
ATOM 831 O O . THR A 1 109 ? 1.178 -8.641 4.352 1 96.5 109 THR A O 1
ATOM 834 N N . SER A 1 110 ? -0.642 -9.203 3.289 1 96.94 110 SER A N 1
ATOM 835 C CA . SER A 1 110 ? -0.275 -10.586 3.025 1 96.94 110 SER A CA 1
ATOM 836 C C . SER A 1 110 ? 0.624 -10.703 1.799 1 96.94 110 SER A C 1
ATOM 838 O O . SER A 1 110 ? 0.251 -10.266 0.708 1 96.94 110 SER A O 1
ATOM 840 N N . GLY A 1 111 ? 1.773 -11.312 1.983 1 97.75 111 GLY A N 1
ATOM 841 C CA . GLY A 1 111 ? 2.631 -11.602 0.845 1 97.75 111 GLY A CA 1
ATOM 842 C C . GLY A 1 111 ? 1.981 -12.516 -0.173 1 97.75 111 GLY A C 1
ATOM 843 O O . GLY A 1 111 ? 2.195 -12.367 -1.378 1 97.75 111 GLY A O 1
ATOM 844 N N . THR A 1 112 ? 1.168 -13.508 0.277 1 98.25 112 THR A N 1
ATOM 845 C CA . THR A 1 112 ? 0.409 -14.406 -0.59 1 98.25 112 THR A CA 1
ATOM 846 C C . THR A 1 112 ? -0.526 -13.617 -1.499 1 98.25 112 THR A C 1
ATOM 848 O O . THR A 1 112 ? -0.527 -13.805 -2.717 1 98.25 112 THR A O 1
ATOM 851 N N . LEU A 1 113 ? -1.242 -12.672 -0.918 1 98.56 113 LEU A N 1
ATOM 852 C CA . LEU A 1 113 ? -2.152 -11.852 -1.705 1 98.56 113 LEU A CA 1
ATOM 853 C C . LEU A 1 113 ? -1.381 -10.836 -2.547 1 98.56 113 LEU A C 1
ATOM 855 O O . LEU A 1 113 ? -1.775 -10.531 -3.676 1 98.56 113 LEU A O 1
ATOM 859 N N . GLY A 1 114 ? -0.314 -10.328 -1.967 1 98.44 114 GLY A N 1
ATOM 860 C CA . GLY A 1 114 ? 0.514 -9.438 -2.764 1 98.44 114 GLY A CA 1
ATOM 861 C C . GLY A 1 114 ? 0.96 -10.055 -4.078 1 98.44 114 GLY A C 1
ATOM 862 O O . GLY A 1 114 ? 0.878 -9.414 -5.129 1 98.44 114 GLY A O 1
ATOM 863 N N . ALA A 1 115 ? 1.427 -11.297 -4.023 1 98.75 115 ALA A N 1
ATOM 864 C CA . ALA A 1 115 ? 1.87 -12.008 -5.219 1 98.75 115 ALA A CA 1
ATOM 865 C C . ALA A 1 115 ? 0.714 -12.219 -6.195 1 98.75 115 ALA A C 1
ATOM 867 O O . ALA A 1 115 ? 0.872 -12.023 -7.402 1 98.75 115 ALA A O 1
ATOM 868 N N . ALA A 1 116 ? -0.45 -12.578 -5.691 1 98.88 116 ALA A N 1
ATOM 869 C CA . ALA A 1 116 ? -1.614 -12.82 -6.539 1 98.88 116 ALA A CA 1
ATOM 870 C C . ALA A 1 116 ? -2.07 -11.531 -7.215 1 98.88 116 ALA A C 1
ATOM 872 O O . ALA A 1 116 ? -2.393 -11.523 -8.406 1 98.88 116 ALA A O 1
ATOM 873 N N . PHE A 1 117 ? -2.082 -10.445 -6.488 1 98.69 117 PHE A N 1
ATOM 874 C CA . PHE A 1 117 ? -2.455 -9.156 -7.062 1 98.69 117 PHE A CA 1
ATOM 875 C C . PHE A 1 117 ? -1.461 -8.734 -8.133 1 98.69 117 PHE A C 1
ATOM 877 O O . PHE A 1 117 ? -1.847 -8.156 -9.156 1 98.69 117 PHE A O 1
ATOM 884 N N . GLU A 1 118 ? -0.166 -9.016 -7.879 1 98.56 118 GLU A N 1
ATOM 885 C CA . GLU A 1 118 ? 0.833 -8.688 -8.891 1 98.56 118 GLU A CA 1
ATOM 886 C C . GLU A 1 118 ? 0.603 -9.484 -10.172 1 98.56 118 GLU A C 1
ATOM 888 O O . GLU A 1 118 ? 0.681 -8.93 -11.273 1 98.56 118 GLU A O 1
ATOM 893 N N . ALA A 1 119 ? 0.311 -10.742 -10.039 1 98.81 119 ALA A N 1
ATOM 894 C CA . ALA A 1 119 ? 0.024 -11.586 -11.195 1 98.81 119 ALA A CA 1
ATOM 895 C C . ALA A 1 119 ? -1.157 -11.047 -12 1 98.81 119 ALA A C 1
ATOM 897 O O . ALA A 1 119 ? -1.078 -10.922 -13.219 1 98.81 119 ALA A O 1
ATOM 898 N N . ALA A 1 120 ? -2.191 -10.68 -11.289 1 98.56 120 ALA A N 1
ATOM 899 C CA . ALA A 1 120 ? -3.391 -10.148 -11.93 1 98.56 120 ALA A CA 1
ATOM 900 C C . ALA A 1 120 ? -3.096 -8.828 -12.633 1 98.56 120 ALA A C 1
ATOM 902 O O . ALA A 1 120 ? -3.629 -8.555 -13.711 1 98.56 120 ALA A O 1
ATOM 903 N N . HIS A 1 121 ? -2.281 -8.086 -12 1 97.94 121 HIS A N 1
ATOM 904 C CA . HIS A 1 121 ? -1.886 -6.805 -12.578 1 97.94 121 HIS A CA 1
ATOM 905 C C . HIS A 1 121 ? -1.272 -6.992 -13.961 1 97.94 121 HIS A C 1
ATOM 907 O O . HIS A 1 121 ? -1.458 -6.152 -14.844 1 97.94 121 HIS A O 1
ATOM 913 N N . HIS A 1 122 ? -0.596 -8.047 -14.141 1 97.94 122 HIS A N 1
ATOM 914 C CA . HIS A 1 122 ? 0.078 -8.312 -15.406 1 97.94 122 HIS A CA 1
ATOM 915 C C . HIS A 1 122 ? -0.837 -9.047 -16.375 1 97.94 122 HIS A C 1
ATOM 917 O O . HIS A 1 122 ? -0.475 -9.266 -17.531 1 97.94 122 HIS A O 1
ATOM 923 N N . GLY A 1 123 ? -2.039 -9.492 -15.898 1 97.62 123 GLY A N 1
ATOM 924 C CA . GLY A 1 123 ? -3.012 -10.047 -16.828 1 97.62 123 GLY A CA 1
ATOM 925 C C . GLY A 1 123 ? -3.252 -11.531 -16.625 1 97.62 123 GLY A C 1
ATOM 926 O O . GLY A 1 123 ? -4.039 -12.141 -17.344 1 97.62 123 GLY A O 1
ATOM 927 N N . ALA A 1 124 ? -2.609 -12.125 -15.656 1 98.69 124 ALA A N 1
ATOM 928 C CA . ALA A 1 124 ? -2.828 -13.539 -15.375 1 98.69 124 ALA A CA 1
ATOM 929 C C . ALA A 1 124 ? -4.078 -13.742 -14.523 1 98.69 124 ALA A C 1
ATOM 931 O O . ALA A 1 124 ? -4.438 -12.883 -13.719 1 98.69 124 ALA A O 1
ATOM 932 N N . LYS A 1 125 ? -4.766 -14.867 -14.758 1 98.75 125 LYS A N 1
ATOM 933 C CA . LYS A 1 125 ? -5.66 -15.32 -13.703 1 98.75 125 LYS A CA 1
ATOM 934 C C . LYS A 1 125 ? -4.883 -15.68 -12.438 1 98.75 125 LYS A C 1
ATOM 936 O O . LYS A 1 125 ? -3.787 -16.25 -12.516 1 98.75 125 LYS A O 1
ATOM 941 N N . ALA A 1 126 ? -5.445 -15.312 -11.266 1 98.94 126 ALA A N 1
ATOM 942 C CA . ALA A 1 126 ? -4.656 -15.484 -10.047 1 98.94 126 ALA A CA 1
ATOM 943 C C . ALA A 1 126 ? -5.504 -16.062 -8.914 1 98.94 126 ALA A C 1
ATOM 945 O O . ALA A 1 126 ? -6.66 -15.672 -8.742 1 98.94 126 ALA A O 1
ATOM 946 N N . ILE A 1 127 ? -4.934 -17.031 -8.203 1 98.94 127 ILE A N 1
ATOM 947 C CA . ILE A 1 127 ? -5.516 -17.594 -6.988 1 98.94 127 ILE A CA 1
ATOM 948 C C . ILE A 1 127 ? -4.547 -17.422 -5.82 1 98.94 127 ILE A C 1
ATOM 950 O O . ILE A 1 127 ? -3.355 -17.703 -5.949 1 98.94 127 ILE A O 1
ATOM 954 N N . ALA A 1 128 ? -5 -16.797 -4.762 1 98.94 128 ALA A N 1
ATOM 955 C CA . ALA A 1 128 ? -4.32 -16.875 -3.471 1 98.94 128 ALA A CA 1
ATOM 956 C C . ALA A 1 128 ? -4.949 -17.953 -2.584 1 98.94 128 ALA A C 1
ATOM 958 O O . ALA A 1 128 ? -6.148 -17.906 -2.299 1 98.94 128 ALA A O 1
ATOM 959 N N . SER A 1 129 ? -4.152 -18.953 -2.209 1 98.88 129 SER A N 1
ATOM 960 C CA . SER A 1 129 ? -4.652 -20.062 -1.41 1 98.88 129 SER A CA 1
ATOM 961 C C . SER A 1 129 ? -3.967 -20.125 -0.049 1 98.88 129 SER A C 1
ATOM 963 O O . SER A 1 129 ? -2.742 -20.016 0.04 1 98.88 129 SER A O 1
ATOM 965 N N . SER A 1 130 ? -4.766 -20.25 1.036 1 98.25 130 SER A N 1
ATOM 966 C CA . SER A 1 130 ? -4.262 -20.297 2.406 1 98.25 130 SER A CA 1
ATOM 967 C C . SER A 1 130 ? -4.91 -21.438 3.189 1 98.25 130 SER A C 1
ATOM 969 O O . SER A 1 130 ? -6.09 -21.734 2.994 1 98.25 130 SER A O 1
ATOM 971 N N . LEU A 1 131 ? -4.09 -22.031 4.023 1 97.81 131 LEU A N 1
ATOM 972 C CA . LEU A 1 131 ? -4.57 -23.078 4.93 1 97.81 131 LEU A CA 1
ATOM 973 C C . LEU A 1 131 ? -4.641 -22.562 6.363 1 97.81 131 LEU A C 1
ATOM 975 O O . LEU A 1 131 ? -3.65 -22.047 6.895 1 97.81 131 LEU A O 1
ATOM 979 N N . GLN A 1 132 ? -5.824 -22.656 6.918 1 96.25 132 GLN A N 1
ATOM 980 C CA . GLN A 1 132 ? -6.012 -22.297 8.32 1 96.25 132 GLN A CA 1
ATOM 981 C C . GLN A 1 132 ? -5.156 -23.156 9.234 1 96.25 132 GLN A C 1
ATOM 983 O O . GLN A 1 132 ? -5.074 -24.375 9.047 1 96.25 132 GLN A O 1
ATOM 988 N N . ILE A 1 133 ? -4.508 -22.469 10.156 1 90.19 133 ILE A N 1
ATOM 989 C CA . ILE A 1 133 ? -3.803 -23.172 11.219 1 90.19 133 ILE A CA 1
ATOM 990 C C . ILE A 1 133 ? -4.281 -22.688 12.578 1 90.19 133 ILE A C 1
ATOM 992 O O . ILE A 1 133 ? -4.074 -21.516 12.93 1 90.19 133 ILE A O 1
ATOM 996 N N . THR A 1 134 ? -5.012 -23.438 13.344 1 81.56 134 THR A N 1
ATOM 997 C CA . THR A 1 134 ? -5.605 -23.031 14.617 1 81.56 134 THR A CA 1
ATOM 998 C C . THR A 1 134 ? -4.625 -23.25 15.766 1 81.56 134 THR A C 1
ATOM 1000 O O . THR A 1 134 ? -4.719 -22.594 16.797 1 81.56 134 THR A O 1
ATOM 1003 N N . SER A 1 135 ? -3.881 -24.25 15.734 1 64.81 135 SER A N 1
ATOM 1004 C CA . SER A 1 135 ? -2.982 -24.469 16.859 1 64.81 135 SER A CA 1
ATOM 1005 C C . SER A 1 135 ? -1.822 -23.469 16.844 1 64.81 135 SER A C 1
ATOM 1007 O O . SER A 1 135 ? -1.102 -23.375 15.844 1 64.81 135 SER A O 1
ATOM 1009 N N . ASP A 1 136 ? -1.965 -22.375 17.719 1 55.25 136 ASP A N 1
ATOM 1010 C CA . ASP A 1 136 ? -1.013 -21.281 17.812 1 55.25 136 ASP A CA 1
ATOM 1011 C C . ASP A 1 136 ? 0.421 -21.781 17.625 1 55.25 136 ASP A C 1
ATOM 1013 O O . ASP A 1 136 ? 1.246 -21.094 17.016 1 55.25 136 ASP A O 1
ATOM 1017 N N . HIS A 1 137 ? 0.756 -22.938 18.328 1 47.91 137 HIS A N 1
ATOM 1018 C CA . HIS A 1 137 ? 2.129 -23.422 18.359 1 47.91 137 HIS A CA 1
ATOM 1019 C C . HIS A 1 137 ? 2.607 -23.844 16.984 1 47.91 137 HIS A C 1
ATOM 1021 O O . HIS A 1 137 ? 3.814 -23.906 16.734 1 47.91 137 HIS A O 1
ATOM 1027 N N . LEU A 1 138 ? 1.694 -24.062 16.078 1 45.84 138 LEU A N 1
ATOM 1028 C CA . LEU A 1 138 ? 2.09 -24.594 14.773 1 45.84 138 LEU A CA 1
ATOM 1029 C C . LEU A 1 138 ? 2.389 -23.453 13.797 1 45.84 138 LEU A C 1
ATOM 1031 O O . LEU A 1 138 ? 3.043 -23.672 12.773 1 45.84 138 LEU A O 1
ATOM 1035 N N . LYS A 1 139 ? 1.883 -22.281 14.047 1 51.25 139 LYS A N 1
ATOM 1036 C CA . LYS A 1 139 ? 2.074 -21.203 13.078 1 51.25 139 LYS A CA 1
ATOM 1037 C C . LYS A 1 139 ? 3.535 -20.766 13.023 1 51.25 139 LYS A C 1
ATOM 1039 O O . LYS A 1 139 ? 4.051 -20.453 11.953 1 51.25 139 LYS A O 1
ATOM 1044 N N . PHE A 1 140 ? 4.023 -20.688 14.336 1 50.31 140 PHE A N 1
ATOM 1045 C CA . PHE A 1 140 ? 5.371 -20.141 14.375 1 50.31 140 PHE A CA 1
ATOM 1046 C C . PHE A 1 140 ? 6.387 -21.203 14.742 1 50.31 140 PHE A C 1
ATOM 1048 O O . PHE A 1 140 ? 7.594 -20.953 14.742 1 50.31 140 PHE A O 1
ATOM 1055 N N . ARG A 1 141 ? 5.824 -22.234 15.344 1 46 141 ARG A N 1
ATOM 1056 C CA . ARG A 1 141 ? 6.832 -23.203 15.789 1 46 141 ARG A CA 1
ATOM 1057 C C . ARG A 1 141 ? 7.289 -24.094 14.641 1 46 141 ARG A C 1
ATOM 1059 O O . ARG A 1 141 ? 6.504 -24.406 13.75 1 46 141 ARG A O 1
ATOM 1066 N N . GLU A 1 142 ? 8.453 -23.875 14.305 1 45 142 GLU A N 1
ATOM 1067 C CA . GLU A 1 142 ? 9.164 -24.812 13.445 1 45 142 GLU A CA 1
ATOM 1068 C C . GLU A 1 142 ? 8.773 -26.25 13.758 1 45 142 GLU A C 1
ATOM 1070 O O . GLU A 1 142 ? 9.484 -27.188 13.391 1 45 142 GLU A O 1
ATOM 1075 N N . LEU A 1 143 ? 7.801 -26.359 14.742 1 44.94 143 LEU A N 1
ATOM 1076 C CA . LEU A 1 143 ? 7.668 -27.766 15.102 1 44.94 143 LEU A CA 1
ATOM 1077 C C . LEU A 1 143 ? 7.348 -28.609 13.875 1 44.94 143 LEU A C 1
ATOM 1079 O O . LEU A 1 143 ? 6.773 -28.109 12.906 1 44.94 143 LEU A O 1
ATOM 1083 N N . ASP A 1 144 ? 7.879 -29.922 13.922 1 49 144 ASP A N 1
ATOM 1084 C CA . ASP A 1 144 ? 8.102 -31.094 13.062 1 49 144 ASP A CA 1
ATOM 1085 C C . ASP A 1 144 ? 6.789 -31.625 12.508 1 49 144 ASP A C 1
ATOM 1087 O O . ASP A 1 144 ? 6.719 -32.781 12.07 1 49 144 ASP A O 1
ATOM 1091 N N . ILE A 1 145 ? 5.723 -31.266 12.992 1 51.06 145 ILE A N 1
ATOM 1092 C CA . ILE A 1 145 ? 4.684 -32.031 12.312 1 51.06 145 ILE A CA 1
ATOM 1093 C C . ILE A 1 145 ? 4.465 -31.484 10.906 1 51.06 145 ILE A C 1
ATOM 1095 O O . ILE A 1 145 ? 4.094 -30.312 10.742 1 51.06 145 ILE A O 1
ATOM 1099 N N . PRO A 1 146 ? 4.824 -32.281 9.969 1 73.94 146 PRO A N 1
ATOM 1100 C CA . PRO A 1 146 ? 4.691 -31.906 8.555 1 73.94 146 PRO A CA 1
ATOM 1101 C C . PRO A 1 146 ? 3.246 -31.625 8.156 1 73.94 146 PRO A C 1
ATOM 1103 O O . PRO A 1 146 ? 2.354 -32.406 8.453 1 73.94 146 PRO A O 1
ATOM 1106 N N . ILE A 1 147 ? 2.846 -30.453 8.008 1 84.75 147 ILE A N 1
ATOM 1107 C CA . ILE A 1 147 ? 1.55 -30.109 7.43 1 84.75 147 ILE A CA 1
ATOM 1108 C C . ILE A 1 147 ? 1.374 -30.828 6.094 1 84.75 147 ILE A C 1
ATOM 1110 O O . ILE A 1 147 ? 2.268 -30.797 5.242 1 84.75 147 ILE A O 1
ATOM 1114 N N . ASP A 1 148 ? 0.285 -31.688 5.996 1 92.19 148 ASP A N 1
ATOM 1115 C CA . ASP A 1 148 ? -0.071 -32.312 4.734 1 92.19 148 ASP A CA 1
ATOM 1116 C C . ASP A 1 148 ? -0.88 -31.375 3.85 1 92.19 148 ASP A C 1
ATOM 1118 O O . ASP A 1 148 ? -2.021 -31.031 4.172 1 92.19 148 ASP A O 1
ATOM 1122 N N . PHE A 1 149 ? -0.292 -31.031 2.74 1 96.69 149 PHE A N 1
ATOM 1123 C CA . PHE A 1 149 ? -0.933 -30.062 1.856 1 96.69 149 PHE A CA 1
ATOM 1124 C C . PHE A 1 149 ? -1.663 -30.766 0.721 1 96.69 149 PHE A C 1
ATOM 1126 O O . PHE A 1 149 ? -2.176 -30.125 -0.194 1 96.69 149 PHE A O 1
ATOM 1133 N N . SER A 1 150 ? -1.831 -32.094 0.751 1 97 150 SER A N 1
ATOM 1134 C CA . SER A 1 150 ? -2.406 -32.844 -0.37 1 97 150 SER A CA 1
ATOM 1135 C C . SER A 1 150 ? -3.85 -32.406 -0.626 1 97 150 SER A C 1
ATOM 1137 O O . SER A 1 150 ? -4.207 -32.062 -1.751 1 97 150 SER A O 1
ATOM 1139 N N . VAL A 1 151 ? -4.625 -32.344 0.418 1 97.75 151 VAL A N 1
ATOM 1140 C CA . VAL A 1 151 ? -6.039 -32.031 0.271 1 97.75 151 VAL A CA 1
ATOM 1141 C C . VAL A 1 151 ? -6.195 -30.547 -0.1 1 97.75 151 VAL A C 1
ATOM 1143 O O . VAL A 1 151 ? -6.855 -30.219 -1.086 1 97.75 151 VAL A O 1
ATOM 1146 N N . PRO A 1 152 ? -5.523 -29.672 0.625 1 98.31 152 PRO A N 1
ATOM 1147 C CA . PRO A 1 152 ? -5.625 -28.266 0.22 1 98.31 152 PRO A CA 1
ATOM 1148 C C . PRO A 1 152 ? -5.148 -28.031 -1.21 1 98.31 152 PRO A C 1
ATOM 1150 O O . PRO A 1 152 ? -5.719 -27.203 -1.926 1 98.31 152 PRO A O 1
ATOM 1153 N N . ALA A 1 153 ? -4.117 -28.703 -1.653 1 98.69 153 ALA A N 1
ATOM 1154 C CA . ALA A 1 153 ? -3.623 -28.578 -3.021 1 98.69 153 ALA A CA 1
ATOM 1155 C C . ALA A 1 153 ? -4.672 -29.031 -4.031 1 98.69 153 ALA A C 1
ATOM 1157 O O . ALA A 1 153 ? -4.91 -28.359 -5.035 1 98.69 153 ALA A O 1
ATOM 1158 N N . GLU A 1 154 ? -5.285 -30.156 -3.75 1 98.62 154 GLU A N 1
ATOM 1159 C CA . GLU A 1 154 ? -6.32 -30.688 -4.637 1 98.62 154 GLU A CA 1
ATOM 1160 C C . GLU A 1 154 ? -7.508 -29.734 -4.727 1 98.62 154 GLU A C 1
ATOM 1162 O O . GLU A 1 154 ? -8.016 -29.453 -5.82 1 98.62 154 GLU A O 1
ATOM 1167 N N . ILE A 1 155 ? -7.926 -29.203 -3.605 1 98.62 155 ILE A N 1
ATOM 1168 C CA . ILE A 1 155 ? -9.031 -28.25 -3.574 1 98.62 155 ILE A CA 1
ATOM 1169 C C . ILE A 1 155 ? -8.68 -27.016 -4.41 1 98.62 155 ILE A C 1
ATOM 1171 O O . ILE A 1 155 ? -9.484 -26.562 -5.23 1 98.62 155 ILE A O 1
ATOM 1175 N N . THR A 1 156 ? -7.477 -26.5 -4.242 1 98.81 156 THR A N 1
ATOM 1176 C CA . THR A 1 156 ? -7.012 -25.312 -4.965 1 98.81 156 THR A CA 1
ATOM 1177 C C . THR A 1 156 ? -7.023 -25.562 -6.469 1 98.81 156 THR A C 1
ATOM 1179 O O . THR A 1 156 ? -7.496 -24.719 -7.238 1 98.81 156 THR A O 1
ATOM 1182 N N . VAL A 1 157 ? -6.605 -26.719 -6.898 1 98.75 157 VAL A N 1
ATOM 1183 C CA . VAL A 1 157 ? -6.488 -27.031 -8.32 1 98.75 157 VAL A CA 1
ATOM 1184 C C . VAL A 1 157 ? -7.875 -27.25 -8.922 1 98.75 157 VAL A C 1
ATOM 1186 O O . VAL A 1 157 ? -8.125 -26.875 -10.07 1 98.75 157 VAL A O 1
ATOM 1189 N N . ARG A 1 158 ? -8.797 -27.844 -8.172 1 98.44 158 ARG A N 1
ATOM 1190 C CA . ARG A 1 158 ? -10.164 -28 -8.656 1 98.44 158 ARG A CA 1
ATOM 1191 C C . ARG A 1 158 ? -10.812 -26.625 -8.891 1 98.44 158 ARG A C 1
ATOM 1193 O O . ARG A 1 158 ? -11.516 -26.438 -9.883 1 98.44 158 ARG A O 1
ATOM 1200 N N . ILE A 1 159 ? -10.547 -25.734 -7.992 1 98.44 159 ILE A N 1
ATOM 1201 C CA . ILE A 1 159 ? -11.078 -24.375 -8.141 1 98.44 159 ILE A CA 1
ATOM 1202 C C . ILE A 1 159 ? -10.414 -23.688 -9.336 1 98.44 159 ILE A C 1
ATOM 1204 O O . ILE A 1 159 ? -11.078 -23 -10.109 1 98.44 159 ILE A O 1
ATOM 1208 N N . ALA A 1 160 ? -9.117 -23.922 -9.477 1 98.56 160 ALA A N 1
ATOM 1209 C CA . ALA A 1 160 ? -8.391 -23.359 -10.617 1 98.56 160 ALA A CA 1
ATOM 1210 C C . ALA A 1 160 ? -8.984 -23.844 -11.938 1 98.56 160 ALA A C 1
ATOM 1212 O O . ALA A 1 160 ? -9.117 -23.062 -12.883 1 98.56 160 ALA A O 1
ATOM 1213 N N . GLU A 1 161 ? -9.297 -25.078 -11.977 1 98 161 GLU A N 1
ATOM 1214 C CA . GLU A 1 161 ? -9.891 -25.641 -13.188 1 98 161 GLU A CA 1
ATOM 1215 C C . GLU A 1 161 ? -11.195 -24.938 -13.539 1 98 161 GLU A C 1
ATOM 1217 O O . GLU A 1 161 ? -11.414 -24.562 -14.688 1 98 161 GLU A O 1
ATOM 1222 N N . LYS A 1 162 ? -12.062 -24.734 -12.594 1 97.81 162 LYS A N 1
ATOM 1223 C CA . LYS A 1 162 ? -13.336 -24.062 -12.836 1 97.81 162 LYS A CA 1
ATOM 1224 C C . LYS A 1 162 ? -13.125 -22.594 -13.203 1 97.81 162 LYS A C 1
ATOM 1226 O O . LYS A 1 162 ? -13.836 -22.062 -14.047 1 97.81 162 LYS A O 1
ATOM 1231 N N . TYR A 1 163 ? -12.172 -22.031 -12.5 1 97.94 163 TYR A N 1
ATOM 1232 C CA . TYR A 1 163 ? -11.828 -20.656 -12.805 1 97.94 163 TYR A CA 1
ATOM 1233 C C . TYR A 1 163 ? -11.422 -20.5 -14.266 1 97.94 163 TYR A C 1
ATOM 1235 O O . TYR A 1 163 ? -11.922 -19.609 -14.961 1 97.94 163 TYR A O 1
ATOM 1243 N N . LEU A 1 164 ? -10.586 -21.344 -14.742 1 97.06 164 LEU A N 1
ATOM 1244 C CA . LEU A 1 164 ? -10.117 -21.312 -16.125 1 97.06 164 LEU A CA 1
ATOM 1245 C C . LEU A 1 164 ? -11.242 -21.641 -17.094 1 97.06 164 LEU A C 1
ATOM 1247 O O . LEU A 1 164 ? -11.383 -21 -18.141 1 97.06 164 LEU A O 1
ATOM 1251 N N . GLU A 1 165 ? -12.062 -22.578 -16.75 1 96.75 165 GLU A N 1
ATOM 1252 C CA . GLU A 1 165 ? -13.141 -23.047 -17.609 1 96.75 165 GLU A CA 1
ATOM 1253 C C . GLU A 1 165 ? -14.227 -21.984 -17.766 1 96.75 165 GLU A C 1
ATOM 1255 O O . GLU A 1 165 ? -14.766 -21.797 -18.859 1 96.75 165 GLU A O 1
ATOM 1260 N N . HIS A 1 166 ? -14.523 -21.234 -16.703 1 97.19 166 HIS A N 1
ATOM 1261 C CA . HIS A 1 166 ? -15.695 -20.375 -16.734 1 97.19 166 HIS A CA 1
ATOM 1262 C C . HIS A 1 166 ? -15.289 -18.906 -16.734 1 97.19 166 HIS A C 1
ATOM 1264 O O . HIS A 1 166 ? -16.156 -18.016 -16.797 1 97.19 166 HIS A O 1
ATOM 1270 N N . ASN A 1 167 ? -14.062 -18.656 -16.625 1 96.56 167 ASN A N 1
ATOM 1271 C CA . ASN A 1 167 ? -13.547 -17.297 -16.688 1 96.56 167 ASN A CA 1
ATOM 1272 C C . ASN A 1 167 ? -14.242 -16.391 -15.664 1 96.56 167 ASN A C 1
ATOM 1274 O O . ASN A 1 167 ? -14.781 -15.344 -16.016 1 96.56 167 ASN A O 1
ATOM 1278 N N . PHE A 1 168 ? -14.164 -16.828 -14.359 1 97.62 168 PHE A N 1
ATOM 1279 C CA . PHE A 1 168 ? -14.75 -16 -13.297 1 97.62 168 PHE A CA 1
ATOM 1280 C C . PHE A 1 168 ? -14.352 -14.539 -13.469 1 97.62 168 PHE A C 1
ATOM 1282 O O . PHE A 1 168 ? -13.172 -14.227 -13.648 1 97.62 168 PHE A O 1
ATOM 1289 N N . PRO A 1 169 ? -15.344 -13.578 -13.438 1 96.88 169 PRO A N 1
ATOM 1290 C CA . PRO A 1 169 ? -15.055 -12.156 -13.641 1 96.88 169 PRO A CA 1
ATOM 1291 C C . PRO A 1 169 ? -14.477 -11.484 -12.398 1 96.88 169 PRO A C 1
ATOM 1293 O O . PRO A 1 169 ? -15.125 -10.617 -11.797 1 96.88 169 PRO A O 1
ATOM 1296 N N . CYS A 1 170 ? -13.305 -11.812 -12.023 1 98.19 170 CYS A N 1
ATOM 1297 C CA . CYS A 1 170 ? -12.539 -11.219 -10.93 1 98.19 170 CYS A CA 1
ATOM 1298 C C . CYS A 1 170 ? -11.047 -11.219 -11.25 1 98.19 170 CYS A C 1
ATOM 1300 O O . CYS A 1 170 ? -10.617 -11.852 -12.211 1 98.19 170 CYS A O 1
ATOM 1302 N N . ASP A 1 171 ? -10.32 -10.477 -10.508 1 98.25 171 ASP A N 1
ATOM 1303 C CA . ASP A 1 171 ? -8.875 -10.414 -10.703 1 98.25 171 ASP A CA 1
ATOM 1304 C C . ASP A 1 171 ? -8.164 -11.516 -9.922 1 98.25 171 ASP A C 1
ATOM 1306 O O . ASP A 1 171 ? -7.191 -12.102 -10.406 1 98.25 171 ASP A O 1
ATOM 1310 N N . VAL A 1 172 ? -8.617 -11.781 -8.695 1 98.81 172 VAL A N 1
ATOM 1311 C CA . VAL A 1 172 ? -8 -12.766 -7.809 1 98.81 172 VAL A CA 1
ATOM 1312 C C . VAL A 1 172 ? -9.086 -13.547 -7.078 1 98.81 172 VAL A C 1
ATOM 1314 O O . VAL A 1 172 ? -10.086 -12.977 -6.629 1 98.81 172 VAL A O 1
ATOM 1317 N N . ILE A 1 173 ? -8.914 -14.828 -7.023 1 98.88 173 ILE A N 1
ATOM 1318 C CA . ILE A 1 173 ? -9.695 -15.633 -6.09 1 98.88 173 ILE A CA 1
ATOM 1319 C C . ILE A 1 173 ? -8.898 -15.836 -4.805 1 98.88 173 ILE A C 1
ATOM 1321 O O . ILE A 1 173 ? -7.785 -16.359 -4.832 1 98.88 173 ILE A O 1
ATOM 1325 N N . ASN A 1 174 ? -9.438 -15.32 -3.719 1 98.94 174 ASN A N 1
ATOM 1326 C CA . ASN A 1 174 ? -8.883 -15.594 -2.398 1 98.94 174 ASN A CA 1
ATOM 1327 C C . ASN A 1 174 ? -9.531 -16.812 -1.75 1 98.94 174 ASN A C 1
ATOM 1329 O O . ASN A 1 174 ? -10.719 -16.781 -1.411 1 98.94 174 ASN A O 1
ATOM 1333 N N . LEU A 1 175 ? -8.719 -17.844 -1.589 1 98.88 175 LEU A N 1
ATOM 1334 C CA . LEU A 1 175 ? -9.203 -19.125 -1.074 1 98.88 175 LEU A CA 1
ATOM 1335 C C . LEU A 1 175 ? -8.625 -19.406 0.31 1 98.88 175 LEU A C 1
ATOM 1337 O O . LEU A 1 175 ? -7.406 -19.391 0.495 1 98.88 175 LEU A O 1
ATOM 1341 N N . ASN A 1 176 ? -9.492 -19.578 1.278 1 98.81 176 ASN A N 1
ATOM 1342 C CA . ASN A 1 176 ? -9.086 -20.016 2.609 1 98.81 176 ASN A CA 1
ATOM 1343 C C . ASN A 1 176 ? -9.695 -21.375 2.963 1 98.81 176 ASN A C 1
ATOM 1345 O O . ASN A 1 176 ? -10.914 -21.531 2.932 1 98.81 176 ASN A O 1
ATOM 1349 N N . ILE A 1 177 ? -8.82 -22.297 3.264 1 98.75 177 ILE A N 1
ATOM 1350 C CA . ILE A 1 177 ? -9.195 -23.688 3.502 1 98.75 177 ILE A CA 1
ATOM 1351 C C . ILE A 1 177 ? -9.039 -24 4.988 1 98.75 177 ILE A C 1
ATOM 1353 O O . ILE A 1 177 ? -7.988 -23.766 5.578 1 98.75 177 ILE A O 1
ATOM 1357 N N . PRO A 1 178 ? -10.109 -24.578 5.574 1 97.62 178 PRO A N 1
ATOM 1358 C CA . PRO A 1 178 ? -10.008 -24.953 6.988 1 97.62 178 PRO A CA 1
ATOM 1359 C C . PRO A 1 178 ? -8.922 -25.984 7.25 1 97.62 178 PRO A C 1
ATOM 1361 O O . PRO A 1 178 ? -8.617 -26.812 6.375 1 97.62 178 PRO A O 1
ATOM 1364 N N . GLU A 1 179 ? -8.359 -25.953 8.406 1 94.38 179 GLU A N 1
ATOM 1365 C CA . GLU A 1 179 ? -7.285 -26.844 8.82 1 94.38 179 GLU A CA 1
ATOM 1366 C C . GLU A 1 179 ? -7.676 -28.312 8.609 1 94.38 179 GLU A C 1
ATOM 1368 O O . GLU A 1 179 ? -6.848 -29.125 8.203 1 94.38 179 GLU A O 1
ATOM 1373 N N . ASN A 1 180 ? -8.922 -28.719 8.75 1 92.75 180 ASN A N 1
ATOM 1374 C CA . ASN A 1 180 ? -9.359 -30.109 8.656 1 92.75 180 ASN A CA 1
ATOM 1375 C C . ASN A 1 180 ? -10.258 -30.328 7.441 1 92.75 180 ASN A C 1
ATOM 1377 O O . ASN A 1 180 ? -11.133 -31.188 7.461 1 92.75 180 ASN A O 1
ATOM 1381 N N . ALA A 1 181 ? -9.969 -29.594 6.465 1 97.12 181 ALA A N 1
ATOM 1382 C CA . ALA A 1 181 ? -10.812 -29.688 5.281 1 97.12 181 ALA A CA 1
ATOM 1383 C C . ALA A 1 181 ? -10.648 -31.047 4.605 1 97.12 181 ALA A C 1
ATOM 1385 O O . ALA A 1 181 ? -9.562 -31.641 4.629 1 97.12 181 ALA A O 1
ATOM 1386 N N . THR A 1 182 ? -11.758 -31.562 4.047 1 97.62 182 THR A N 1
ATOM 1387 C CA . THR A 1 182 ? -11.797 -32.688 3.111 1 97.62 182 THR A CA 1
ATOM 1388 C C . THR A 1 182 ? -12.312 -32.219 1.748 1 97.62 182 THR A C 1
ATOM 1390 O O . THR A 1 182 ? -12.711 -31.078 1.582 1 97.62 182 THR A O 1
ATOM 1393 N N . LEU A 1 183 ? -12.289 -33.125 0.863 1 97.19 183 LEU A N 1
ATOM 1394 C CA . LEU A 1 183 ? -12.773 -32.781 -0.472 1 97.19 183 LEU A CA 1
ATOM 1395 C C . LEU A 1 183 ? -14.281 -32.531 -0.459 1 97.19 183 LEU A C 1
ATOM 1397 O O . LEU A 1 183 ? -14.836 -32 -1.417 1 97.19 183 LEU A O 1
ATOM 1401 N N . GLU A 1 184 ? -14.945 -32.938 0.675 1 96.81 184 GLU A N 1
ATOM 1402 C CA . GLU A 1 184 ? -16.391 -32.75 0.79 1 96.81 184 GLU A CA 1
ATOM 1403 C C . GLU A 1 184 ? -16.734 -31.484 1.54 1 96.81 184 GLU A C 1
ATOM 1405 O O . GLU A 1 184 ? -17.906 -31.125 1.666 1 96.81 184 GLU A O 1
ATOM 1410 N N . THR A 1 185 ? -15.703 -30.797 2.018 1 98.06 185 THR A N 1
ATOM 1411 C CA . THR A 1 185 ? -15.969 -29.547 2.732 1 98.06 185 THR A CA 1
ATOM 1412 C C . THR A 1 185 ? -16.641 -28.531 1.815 1 98.06 185 THR A C 1
ATOM 1414 O O . THR A 1 185 ? -16.156 -28.281 0.706 1 98.06 185 THR A O 1
ATOM 1417 N N . PRO A 1 186 ? -17.812 -27.922 2.285 1 97.94 186 PRO A N 1
ATOM 1418 C CA . PRO A 1 186 ? -18.516 -26.969 1.424 1 97.94 186 PRO A CA 1
ATOM 1419 C C . PRO A 1 186 ? -17.688 -25.719 1.125 1 97.94 186 PRO A C 1
ATOM 1421 O O . PRO A 1 186 ? -16.938 -25.25 1.98 1 97.94 186 PRO A O 1
ATOM 1424 N N . ILE A 1 187 ? -17.812 -25.266 -0.096 1 98.44 187 ILE A N 1
ATOM 1425 C CA . ILE A 1 187 ? -17.219 -24 -0.535 1 98.44 187 IL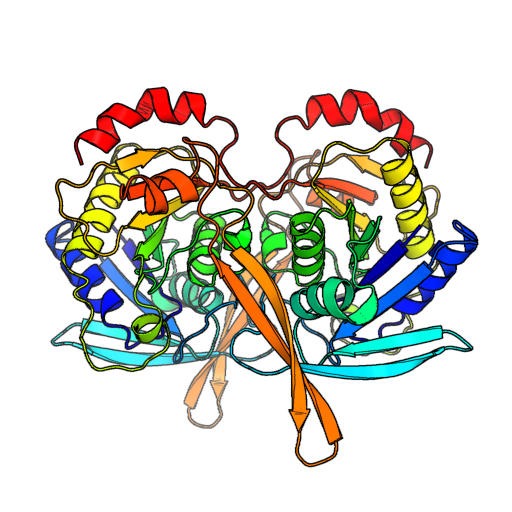E A CA 1
ATOM 1426 C C . ILE A 1 187 ? -18.297 -22.922 -0.603 1 98.44 187 ILE A C 1
ATOM 1428 O O . ILE A 1 187 ? -19.359 -23.125 -1.184 1 98.44 187 ILE A O 1
ATOM 1432 N N . GLU A 1 188 ? -18.062 -21.781 0.007 1 98 188 GLU A N 1
ATOM 1433 C CA . GLU A 1 188 ? -18.984 -20.672 -0.039 1 98 188 GLU A CA 1
ATOM 1434 C C . GLU A 1 188 ? -18.328 -19.422 -0.629 1 98 188 GLU A C 1
ATOM 1436 O O . GLU A 1 188 ? -17.172 -19.125 -0.327 1 98 188 GLU A O 1
ATOM 1441 N N . ILE A 1 189 ? -19.094 -18.766 -1.544 1 98.62 189 ILE A N 1
ATOM 1442 C CA . ILE A 1 189 ? -18.672 -17.453 -2.041 1 98.62 189 ILE A CA 1
ATOM 1443 C C . ILE A 1 189 ? -18.891 -16.406 -0.962 1 98.62 189 ILE A C 1
ATOM 1445 O O . ILE A 1 189 ? -19.984 -16.266 -0.428 1 98.62 189 ILE A O 1
ATOM 1449 N N . THR A 1 190 ? -17.828 -15.695 -0.653 1 98.62 190 THR A N 1
ATOM 1450 C CA . THR A 1 190 ? -17.891 -14.766 0.471 1 98.62 190 THR A CA 1
ATOM 1451 C C . THR A 1 190 ? -17.469 -13.367 0.034 1 98.62 190 THR A C 1
ATOM 1453 O O . THR A 1 190 ? -17.047 -13.164 -1.104 1 98.62 190 THR A O 1
ATOM 1456 N N . ARG A 1 191 ? -17.719 -12.406 0.922 1 98.31 191 ARG A N 1
ATOM 1457 C CA . ARG A 1 191 ? -17.094 -11.094 0.898 1 98.31 191 ARG A CA 1
ATOM 1458 C C . ARG A 1 191 ? -16.094 -10.945 2.047 1 98.31 191 ARG A C 1
ATOM 1460 O O . ARG A 1 191 ? -16.141 -11.711 3.01 1 98.31 191 ARG A O 1
ATOM 1467 N N . LEU A 1 192 ? -15.211 -9.977 1.932 1 98.38 192 LEU A N 1
ATOM 1468 C CA . LEU A 1 192 ? -14.227 -9.75 2.982 1 98.38 192 LEU A CA 1
ATOM 1469 C C . LEU A 1 192 ? -14.898 -9.242 4.258 1 98.38 192 LEU A C 1
ATOM 1471 O O . LEU A 1 192 ? -15.789 -8.391 4.199 1 98.38 192 LEU A O 1
ATOM 1475 N N . ALA A 1 193 ? -14.461 -9.852 5.387 1 97.94 193 ALA A N 1
ATOM 1476 C CA . ALA A 1 193 ? -14.766 -9.234 6.676 1 97.94 193 ALA A CA 1
ATOM 1477 C C . ALA A 1 193 ? -13.969 -7.941 6.863 1 97.94 193 ALA A C 1
ATOM 1479 O O . ALA A 1 193 ? -12.992 -7.699 6.148 1 97.94 193 ALA A O 1
ATOM 1480 N N . ARG A 1 194 ? -14.477 -7.141 7.777 1 93.56 194 ARG A N 1
ATOM 1481 C CA . ARG A 1 194 ? -13.758 -5.906 8.062 1 93.56 194 ARG A CA 1
ATOM 1482 C C . ARG A 1 194 ? -12.445 -6.191 8.789 1 93.56 194 ARG A C 1
ATOM 1484 O O . ARG A 1 194 ? -11.414 -5.59 8.477 1 93.56 194 ARG A O 1
ATOM 1491 N N . LYS A 1 195 ? -12.578 -7.102 9.758 1 92.81 195 LYS A N 1
ATOM 1492 C CA . LYS A 1 195 ? -11.406 -7.398 10.57 1 92.81 195 LYS A CA 1
ATOM 1493 C C . LYS A 1 195 ? -11.234 -8.906 10.758 1 92.81 195 LYS A C 1
ATOM 1495 O O . LYS A 1 195 ? -12.211 -9.617 10.992 1 92.81 195 LYS A O 1
ATOM 1500 N N . MET A 1 196 ? -9.93 -9.297 10.648 1 89.69 196 MET A N 1
ATOM 1501 C CA . MET A 1 196 ? -9.57 -10.672 11 1 89.69 196 MET A CA 1
ATOM 1502 C C . MET A 1 196 ? -8.945 -10.734 12.383 1 89.69 196 MET A C 1
ATOM 1504 O O . MET A 1 196 ? -9.062 -11.75 13.078 1 89.69 196 MET A O 1
ATOM 1508 N N . TYR A 1 197 ? -8.258 -9.633 12.742 1 90.5 197 TYR A N 1
ATOM 1509 C CA . TYR A 1 197 ? -7.613 -9.539 14.047 1 90.5 197 TYR A CA 1
ATOM 1510 C C . TYR A 1 197 ? -7.867 -8.18 14.68 1 90.5 197 TYR A C 1
ATOM 1512 O O . TYR A 1 197 ? -8.133 -7.195 13.984 1 90.5 197 TYR A O 1
ATOM 1520 N N . THR A 1 198 ? -7.789 -8.25 16.031 1 92.88 198 THR A N 1
ATOM 1521 C CA . THR A 1 198 ? -7.633 -6.996 16.766 1 92.88 198 THR A CA 1
ATOM 1522 C C . THR A 1 198 ? -6.16 -6.695 17.016 1 92.88 198 THR A C 1
ATOM 1524 O O . THR A 1 198 ? -5.418 -7.559 17.5 1 92.88 198 THR A O 1
ATOM 1527 N N . THR A 1 199 ? -5.797 -5.469 16.734 1 93.12 199 THR A N 1
ATOM 1528 C CA . THR A 1 199 ? -4.391 -5.086 16.844 1 93.12 199 THR A CA 1
ATOM 1529 C C . THR A 1 199 ? -4.023 -4.828 18.312 1 93.12 199 THR A C 1
ATOM 1531 O O . THR A 1 199 ? -4.797 -4.219 19.047 1 93.12 199 THR A O 1
ATOM 1534 N N . HIS A 1 200 ? -2.895 -5.328 18.656 1 94.19 200 HIS A N 1
ATOM 1535 C CA . HIS A 1 200 ? -2.307 -5.121 19.984 1 94.19 200 HIS A CA 1
ATOM 1536 C C . HIS A 1 200 ? -0.831 -4.754 19.875 1 94.19 200 HIS A C 1
ATOM 1538 O O . HIS A 1 200 ? -0.111 -5.297 19.031 1 94.19 200 HIS A O 1
ATOM 1544 N N . VAL A 1 201 ? -0.412 -3.764 20.672 1 96.25 201 VAL A N 1
ATOM 1545 C CA . VAL A 1 201 ? 0.993 -3.377 20.75 1 96.25 201 VAL A CA 1
ATOM 1546 C C . VAL A 1 201 ? 1.531 -3.666 22.156 1 96.25 201 VAL A C 1
ATOM 1548 O O . VAL A 1 201 ? 0.991 -3.176 23.141 1 96.25 201 VAL A O 1
ATOM 1551 N N . GLU A 1 202 ? 2.592 -4.465 22.203 1 96.25 202 GLU A N 1
ATOM 1552 C CA . GLU A 1 202 ? 3.254 -4.789 23.453 1 96.25 202 GLU A CA 1
ATOM 1553 C C . GLU A 1 202 ? 4.559 -4.012 23.609 1 96.25 202 GLU A C 1
ATOM 1555 O O . GLU A 1 202 ? 5.41 -4.035 22.719 1 96.25 202 GLU A O 1
ATOM 1560 N N . GLU A 1 203 ? 4.621 -3.334 24.719 1 96.94 203 GLU A N 1
ATOM 1561 C CA . GLU A 1 203 ? 5.859 -2.633 25.047 1 96.94 203 GLU A CA 1
ATOM 1562 C C . GLU A 1 203 ? 6.707 -3.441 26.016 1 96.94 203 GLU A C 1
ATOM 1564 O O . GLU A 1 203 ? 6.195 -3.957 27.016 1 96.94 203 GLU A O 1
ATOM 1569 N N . ARG A 1 204 ? 7.961 -3.594 25.641 1 97.06 204 ARG A N 1
ATOM 1570 C CA . ARG A 1 204 ? 8.961 -4.211 26.5 1 97.06 204 ARG A CA 1
ATOM 1571 C C . ARG A 1 204 ? 10.188 -3.316 26.656 1 97.06 204 ARG A C 1
ATOM 1573 O O . ARG A 1 204 ? 10.305 -2.297 25.969 1 97.06 204 ARG A O 1
ATOM 1580 N N . VAL A 1 205 ? 10.984 -3.615 27.719 1 96.88 205 VAL A N 1
ATOM 1581 C CA . VAL A 1 205 ? 12.188 -2.834 28 1 96.88 205 VAL A CA 1
ATOM 1582 C C . VAL A 1 205 ? 13.422 -3.73 27.906 1 96.88 205 VAL A C 1
ATOM 1584 O O . VAL A 1 205 ? 13.43 -4.832 28.469 1 96.88 205 VAL A O 1
ATOM 1587 N N . ASP A 1 206 ? 14.344 -3.211 27.203 1 94.94 206 ASP A N 1
ATOM 1588 C CA . ASP A 1 206 ? 15.562 -4 27.078 1 94.94 206 ASP A CA 1
ATOM 1589 C C . ASP A 1 206 ? 16.453 -3.824 28.297 1 94.94 206 ASP A C 1
ATOM 1591 O O . ASP A 1 206 ? 16.141 -3.045 29.188 1 94.94 206 ASP A O 1
ATOM 1595 N N . PRO A 1 207 ? 17.594 -4.543 28.375 1 95.25 207 PRO A N 1
ATOM 1596 C CA . PRO A 1 207 ? 18.438 -4.488 29.578 1 95.25 207 PRO A CA 1
ATOM 1597 C C . PRO A 1 207 ? 19.031 -3.104 29.812 1 95.25 207 PRO A C 1
ATOM 1599 O O . PRO A 1 207 ? 19.5 -2.812 30.922 1 95.25 207 PRO A O 1
ATOM 1602 N N . ARG A 1 208 ? 19.047 -2.311 28.875 1 95.88 208 ARG A N 1
ATOM 1603 C CA . ARG A 1 208 ? 19.594 -0.964 29 1 95.88 208 ARG A CA 1
ATOM 1604 C C . ARG A 1 208 ? 18.5 0.046 29.312 1 95.88 208 ARG A C 1
ATOM 1606 O O . ARG A 1 208 ? 18.75 1.254 29.328 1 95.88 208 ARG A O 1
ATOM 1613 N N . GLY A 1 209 ? 17.344 -0.321 29.422 1 95.06 209 GLY A N 1
ATOM 1614 C CA . GLY A 1 209 ? 16.25 0.538 29.844 1 95.06 209 GLY A CA 1
ATOM 1615 C C . GLY A 1 209 ? 15.531 1.188 28.672 1 95.06 209 GLY A C 1
ATOM 1616 O O . GLY A 1 209 ? 14.766 2.137 28.859 1 95.06 209 GLY A O 1
ATOM 1617 N N . ARG A 1 210 ? 15.812 0.662 27.547 1 94.88 210 ARG A N 1
ATOM 1618 C CA . ARG A 1 210 ? 15.195 1.254 26.375 1 94.88 210 ARG A CA 1
ATOM 1619 C C . ARG A 1 210 ? 13.977 0.449 25.938 1 94.88 210 ARG A C 1
ATOM 1621 O O . ARG A 1 210 ? 14.016 -0.782 25.906 1 94.88 210 ARG A O 1
ATOM 1628 N N . SER A 1 211 ? 12.938 1.222 25.547 1 96.62 211 SER A N 1
ATOM 1629 C CA . SER A 1 211 ? 11.695 0.583 25.141 1 96.62 211 SER A CA 1
ATOM 1630 C C . SER A 1 211 ? 11.812 -0.003 23.734 1 96.62 211 SER A C 1
ATOM 1632 O O . SER A 1 211 ? 12.531 0.534 22.891 1 96.62 211 SER A O 1
ATOM 1634 N N . TYR A 1 212 ? 11.188 -1.121 23.531 1 97.44 212 TYR A N 1
ATOM 1635 C CA . TYR A 1 212 ? 10.93 -1.684 22.203 1 97.44 212 TYR A CA 1
ATOM 1636 C C . TYR A 1 212 ? 9.531 -2.275 22.125 1 97.44 212 TYR A C 1
ATOM 1638 O O . TYR A 1 212 ? 8.867 -2.461 23.156 1 97.44 212 TYR A O 1
ATOM 1646 N N . TYR A 1 213 ? 9.055 -2.457 20.906 1 97.88 213 TYR A N 1
ATOM 1647 C CA . TYR A 1 213 ? 7.633 -2.717 20.719 1 97.88 213 TYR A CA 1
ATOM 1648 C C . TYR A 1 213 ? 7.414 -3.91 19.781 1 97.88 213 TYR A C 1
ATOM 1650 O O . TYR A 1 213 ? 8.133 -4.078 18.797 1 97.88 213 TYR A O 1
ATOM 1658 N N . TRP A 1 214 ? 6.398 -4.734 20.141 1 97.12 214 TRP A N 1
ATOM 1659 C CA . TRP A 1 214 ? 5.922 -5.828 19.312 1 97.12 214 TRP A CA 1
ATOM 1660 C C . TRP A 1 214 ? 4.484 -5.586 18.859 1 97.12 214 TRP A C 1
ATOM 1662 O O . TRP A 1 214 ? 3.645 -5.152 19.656 1 97.12 214 TRP A O 1
ATOM 1672 N N . ILE A 1 215 ? 4.277 -5.777 17.578 1 94.94 215 ILE A N 1
ATOM 1673 C CA . ILE A 1 215 ? 2.912 -5.742 17.062 1 94.94 215 ILE A CA 1
ATOM 1674 C C . ILE A 1 215 ? 2.348 -7.16 17 1 94.94 215 ILE A C 1
ATOM 1676 O O . ILE A 1 215 ? 2.986 -8.062 16.469 1 94.94 215 ILE A O 1
ATOM 1680 N N . ASP A 1 216 ? 1.215 -7.375 17.641 1 91.56 216 ASP A N 1
ATOM 1681 C CA . ASP A 1 216 ? 0.511 -8.656 17.641 1 91.56 216 ASP A CA 1
ATOM 1682 C C . ASP A 1 216 ? -0.996 -8.453 17.5 1 91.56 216 ASP A C 1
ATOM 1684 O O . ASP A 1 216 ? -1.456 -7.336 17.234 1 91.56 216 ASP A O 1
ATOM 1688 N N . GLY A 1 217 ? -1.752 -9.531 17.375 1 89.31 217 GLY A N 1
ATOM 1689 C CA . GLY A 1 217 ? -3.197 -9.445 17.234 1 89.31 217 GLY A CA 1
ATOM 1690 C C . GLY A 1 217 ? -3.922 -10.68 17.75 1 89.31 217 GLY A C 1
ATOM 1691 O O . GLY A 1 217 ? -3.307 -11.727 17.953 1 89.31 217 GLY A O 1
ATOM 1692 N N . TYR A 1 218 ? -5.148 -10.414 18.031 1 91 218 TYR A N 1
ATOM 1693 C CA . TYR A 1 218 ? -6.023 -11.5 18.469 1 91 218 TYR A CA 1
ATOM 1694 C C . TYR A 1 218 ? -7.109 -11.773 17.438 1 91 218 TYR A C 1
ATOM 1696 O O . TYR A 1 218 ? -7.688 -10.844 16.875 1 91 218 TYR A O 1
ATOM 1704 N N . PRO A 1 219 ? -7.379 -13.031 17.203 1 90.94 219 PRO A N 1
ATOM 1705 C CA . PRO A 1 219 ? -8.336 -13.383 16.156 1 90.94 219 PRO A CA 1
ATOM 1706 C C . PRO A 1 219 ? -9.75 -12.875 16.453 1 90.94 219 PRO A C 1
ATOM 1708 O O . PRO A 1 219 ? -10.172 -12.867 17.609 1 90.94 219 PRO A O 1
ATOM 1711 N N . VAL A 1 220 ? -10.453 -12.469 15.43 1 90.19 220 VAL A N 1
ATOM 1712 C CA . VAL A 1 220 ? -11.867 -12.094 15.469 1 90.19 220 VAL A CA 1
ATOM 1713 C C . VAL A 1 220 ? -12.711 -13.25 14.938 1 90.19 220 VAL A C 1
ATOM 1715 O O . VAL A 1 220 ? -12.367 -13.867 13.922 1 90.19 220 VAL A O 1
ATOM 1718 N N . TYR A 1 221 ? -13.773 -13.508 15.609 1 86.44 221 TYR A N 1
ATOM 1719 C CA . TYR A 1 221 ? -14.625 -14.617 15.195 1 86.44 221 TYR A CA 1
ATOM 1720 C C . TYR A 1 221 ? -16.031 -14.141 14.844 1 86.44 221 TYR A C 1
ATOM 1722 O O . TYR A 1 221 ? -16.734 -14.789 14.07 1 86.44 221 TYR A O 1
ATOM 1730 N N . GLU A 1 222 ? -16.406 -13.039 15.43 1 87.5 222 GLU A N 1
ATOM 1731 C CA . GLU A 1 222 ? -17.766 -12.547 15.242 1 87.5 222 GLU A CA 1
ATOM 1732 C C . GLU A 1 222 ? -17.844 -11.547 14.094 1 87.5 222 GLU A C 1
ATOM 1734 O O . GLU A 1 222 ? -17.422 -10.398 14.234 1 87.5 222 GLU A O 1
ATOM 1739 N N . GLU A 1 223 ? -18.203 -12.078 13.023 1 92.25 223 GLU A N 1
ATOM 1740 C CA . GLU A 1 223 ? -18.453 -11.289 11.82 1 92.25 223 GLU A CA 1
ATOM 1741 C C . GLU A 1 223 ? -19.766 -11.688 11.164 1 92.25 223 GLU A C 1
ATOM 1743 O O . GLU A 1 223 ? -20.406 -12.664 11.57 1 92.25 223 GLU A O 1
ATOM 1748 N N . GLU A 1 224 ? -20.219 -10.953 10.18 1 94.12 224 GLU A N 1
ATOM 1749 C CA . GLU A 1 224 ? -21.438 -11.258 9.461 1 94.12 224 GLU A CA 1
ATOM 1750 C C . GLU A 1 224 ? -21.344 -12.609 8.75 1 94.12 224 GLU A C 1
ATOM 1752 O O . GLU A 1 224 ? -20.266 -13.016 8.336 1 94.12 224 GLU A O 1
ATOM 1757 N N . GLU A 1 225 ? -22.438 -13.242 8.539 1 94.69 225 GLU A N 1
ATOM 1758 C CA . GLU A 1 225 ? -22.516 -14.641 8.102 1 94.69 225 GLU A CA 1
ATOM 1759 C C . GLU A 1 225 ? -21.969 -14.797 6.68 1 94.69 225 GLU A C 1
ATOM 1761 O O . GLU A 1 225 ? -21.5 -15.867 6.305 1 94.69 225 GLU A O 1
ATOM 1766 N N . ASP A 1 226 ? -21.906 -13.758 5.879 1 96.62 226 ASP A N 1
ATOM 1767 C CA . ASP A 1 226 ? -21.5 -13.891 4.48 1 96.62 226 ASP A CA 1
ATOM 1768 C C . ASP A 1 226 ? -20.031 -13.5 4.293 1 96.62 226 ASP A C 1
ATOM 1770 O O . ASP A 1 226 ? -19.547 -13.445 3.166 1 96.62 226 ASP A O 1
ATOM 1774 N N . THR A 1 227 ? -19.359 -13.344 5.438 1 98.44 227 THR A N 1
ATOM 1775 C CA . THR A 1 227 ? -17.969 -12.906 5.363 1 98.44 227 THR A CA 1
ATOM 1776 C C . THR A 1 227 ? -17.031 -14.109 5.383 1 98.44 227 THR A C 1
ATOM 1778 O O . THR A 1 227 ? -17.406 -15.195 5.836 1 98.44 227 THR A O 1
ATOM 1781 N N . ASP A 1 228 ? -15.805 -13.883 4.867 1 98.62 228 ASP A N 1
ATOM 1782 C CA . ASP A 1 228 ? -14.766 -14.906 4.832 1 98.62 228 ASP A CA 1
ATOM 1783 C C . ASP A 1 228 ? -14.391 -15.359 6.242 1 98.62 228 ASP A C 1
ATOM 1785 O O . ASP A 1 228 ? -14.227 -16.547 6.496 1 98.62 228 ASP A O 1
ATOM 1789 N N . VAL A 1 229 ? -14.359 -14.484 7.219 1 98.25 229 VAL A N 1
ATOM 1790 C CA . VAL A 1 229 ? -14.031 -14.812 8.602 1 98.25 229 VAL A CA 1
ATOM 1791 C C . VAL A 1 229 ? -15.086 -15.766 9.172 1 98.25 229 VAL A C 1
ATOM 1793 O O . VAL A 1 229 ? -14.75 -16.812 9.734 1 98.25 229 VAL A O 1
ATOM 1796 N N . TYR A 1 230 ? -16.344 -15.383 8.969 1 98.12 230 TYR A N 1
ATOM 1797 C CA . TYR A 1 230 ? -17.422 -16.188 9.531 1 98.12 230 TYR A CA 1
ATOM 1798 C C . TYR A 1 230 ? -17.453 -17.578 8.898 1 98.12 230 TYR A C 1
ATOM 1800 O O . TYR A 1 230 ? -17.516 -18.594 9.602 1 98.12 230 TYR A O 1
ATOM 1808 N N . VAL A 1 231 ? -17.344 -17.688 7.59 1 98.25 231 VAL A N 1
ATOM 1809 C CA . VAL A 1 231 ? -17.453 -18.938 6.852 1 98.25 231 VAL A CA 1
ATOM 1810 C C . VAL A 1 231 ? -16.297 -19.859 7.227 1 98.25 231 VAL A C 1
ATOM 1812 O O . VAL A 1 231 ? -16.5 -21.047 7.461 1 98.25 231 VAL A O 1
ATOM 1815 N N . LEU A 1 232 ? -15.117 -19.281 7.387 1 98.25 232 LEU A N 1
ATOM 1816 C CA . LEU A 1 232 ? -13.953 -20.094 7.695 1 98.25 232 LEU A CA 1
ATOM 1817 C C . LEU A 1 232 ? -13.922 -20.469 9.18 1 98.25 232 LEU A C 1
ATOM 1819 O O . LEU A 1 232 ? -13.836 -21.641 9.531 1 98.25 232 LEU A O 1
ATOM 1823 N N . ARG A 1 233 ? -14.078 -19.5 10.008 1 96.44 233 ARG A N 1
ATOM 1824 C CA . ARG A 1 233 ? -13.773 -19.703 11.422 1 96.44 233 ARG A CA 1
ATOM 1825 C C . ARG A 1 233 ? -14.984 -20.234 12.18 1 96.44 233 ARG A C 1
ATOM 1827 O O . ARG A 1 233 ? -14.836 -20.969 13.156 1 96.44 233 ARG A O 1
ATOM 1834 N N . LYS A 1 234 ? -16.109 -19.812 11.812 1 96.44 234 LYS A N 1
ATOM 1835 C CA . LYS A 1 234 ? -17.312 -20.219 12.539 1 96.44 234 LYS A CA 1
ATOM 1836 C C . LYS A 1 234 ? -17.938 -21.453 11.906 1 96.44 234 LYS A C 1
ATOM 1838 O O . LYS A 1 234 ? -18.234 -22.438 12.602 1 96.44 234 LYS A O 1
ATOM 1843 N N . LYS A 1 235 ? -18.062 -21.484 10.531 1 97.19 235 LYS A N 1
ATOM 1844 C CA . LYS A 1 235 ? -18.734 -22.594 9.867 1 97.19 235 LYS A CA 1
ATOM 1845 C C . LYS A 1 235 ? -17.75 -23.734 9.578 1 97.19 235 LYS A C 1
ATOM 1847 O O . LYS A 1 235 ? -18.172 -24.875 9.359 1 97.19 235 LYS A O 1
ATOM 1852 N N . GLY A 1 236 ? -16.5 -23.391 9.477 1 97.25 236 GLY A N 1
ATOM 1853 C CA . GLY A 1 236 ? -15.531 -24.391 9.078 1 97.25 236 GLY A CA 1
ATOM 1854 C C . GLY A 1 236 ? -15.625 -24.766 7.605 1 97.25 236 GLY A C 1
ATOM 1855 O O . GLY A 1 236 ? -15.344 -25.906 7.227 1 97.25 236 GLY A O 1
ATOM 1856 N N . HIS A 1 237 ? -16.125 -23.844 6.773 1 98.38 237 HIS A N 1
ATOM 1857 C CA . HIS A 1 237 ? -16.234 -24.031 5.328 1 98.38 237 HIS A CA 1
ATOM 1858 C C . HIS A 1 237 ? -15.094 -23.344 4.594 1 98.38 237 HIS A C 1
ATOM 1860 O O . HIS A 1 237 ? -14.375 -22.531 5.184 1 98.38 237 HIS A O 1
ATOM 1866 N N . ILE A 1 238 ? -14.914 -23.781 3.365 1 98.75 238 ILE A N 1
ATOM 1867 C CA . ILE A 1 238 ? -13.953 -23.109 2.498 1 98.75 238 ILE A CA 1
ATOM 1868 C C . ILE A 1 238 ? -14.516 -21.766 2.047 1 98.75 238 ILE A C 1
ATOM 1870 O O . ILE A 1 238 ? -15.641 -21.688 1.555 1 98.75 238 ILE A O 1
ATOM 1874 N N . SER A 1 239 ? -13.789 -20.719 2.303 1 98.75 239 SER A N 1
ATOM 1875 C CA . SER A 1 239 ? -14.188 -19.391 1.844 1 98.75 239 SER A CA 1
ATOM 1876 C C . SER A 1 239 ? -13.562 -19.062 0.493 1 98.75 239 SER A C 1
ATOM 1878 O O . SER A 1 239 ? -12.352 -19.156 0.325 1 98.75 239 SER A O 1
ATOM 1880 N N . LEU A 1 240 ? -14.352 -18.781 -0.523 1 98.88 240 LEU A N 1
ATOM 1881 C CA . LEU A 1 240 ? -13.938 -18.281 -1.83 1 98.88 240 LEU A CA 1
ATOM 1882 C C . LEU A 1 240 ? -14.375 -16.828 -2.016 1 98.88 240 LEU A C 1
ATOM 1884 O O . LEU A 1 240 ? -15.562 -16.547 -2.189 1 98.88 240 LEU A O 1
ATOM 1888 N N . THR A 1 241 ? -13.43 -15.883 -2.008 1 98.88 241 THR A N 1
ATOM 1889 C CA . THR A 1 241 ? -13.734 -14.461 -2.125 1 98.88 241 THR A CA 1
ATOM 1890 C C . THR A 1 241 ? -13.18 -13.898 -3.43 1 98.88 241 THR A C 1
ATOM 1892 O O . THR A 1 241 ? -11.961 -13.789 -3.6 1 98.88 241 THR A O 1
ATOM 1895 N N . PRO A 1 242 ? -14.055 -13.555 -4.383 1 98.88 242 PRO A N 1
ATOM 1896 C CA . PRO A 1 242 ? -13.578 -12.906 -5.602 1 98.88 242 PRO A CA 1
ATOM 1897 C C . PRO A 1 242 ? -13.172 -11.453 -5.375 1 98.88 242 PRO A C 1
ATOM 1899 O O . PRO A 1 242 ? -13.953 -10.672 -4.832 1 98.88 242 PRO A O 1
ATOM 1902 N N . LEU A 1 243 ? -11.945 -11.102 -5.812 1 98.69 243 LEU A N 1
ATOM 1903 C CA . LEU A 1 243 ? -11.367 -9.797 -5.508 1 98.69 243 LEU A CA 1
ATOM 1904 C C . LEU A 1 243 ? -11.07 -9.023 -6.789 1 98.69 243 LEU A C 1
ATOM 1906 O O . LEU A 1 243 ? -10.953 -9.617 -7.863 1 98.69 243 LEU A O 1
ATOM 1910 N N . THR A 1 244 ? -10.984 -7.727 -6.633 1 98 244 THR A N 1
ATOM 1911 C CA . THR A 1 244 ? -10.609 -6.852 -7.738 1 98 244 THR A CA 1
ATOM 1912 C C . THR A 1 244 ? -9.398 -5.996 -7.363 1 98 244 THR A C 1
ATOM 1914 O O . THR A 1 244 ? -9.227 -5.633 -6.199 1 98 244 THR A O 1
ATOM 1917 N N . LEU A 1 245 ? -8.586 -5.633 -8.367 1 96.94 245 LEU A N 1
ATOM 1918 C CA . LEU A 1 245 ? -7.457 -4.719 -8.227 1 96.94 245 LEU A CA 1
ATOM 1919 C C . LEU A 1 245 ? -7.934 -3.277 -8.094 1 96.94 245 LEU A C 1
ATOM 1921 O O . LEU A 1 245 ? -7.215 -2.426 -7.566 1 96.94 245 LEU A O 1
ATOM 1925 N N . ASP A 1 246 ? -9.055 -3.018 -8.641 1 96.88 246 ASP A N 1
ATOM 1926 C CA . ASP A 1 246 ? -9.578 -1.653 -8.633 1 96.88 246 ASP A CA 1
ATOM 1927 C C . ASP A 1 246 ? -10.266 -1.336 -7.312 1 96.88 246 ASP A C 1
ATOM 1929 O O . ASP A 1 246 ? -11.438 -1.669 -7.125 1 96.88 246 ASP A O 1
ATOM 1933 N N . THR A 1 247 ? -9.555 -0.557 -6.484 1 96.81 247 THR A N 1
ATOM 1934 C CA . THR A 1 247 ? -10.078 -0.245 -5.16 1 96.81 247 THR A CA 1
ATOM 1935 C C . THR A 1 247 ? -10.828 1.085 -5.176 1 96.81 247 THR A C 1
ATOM 1937 O O . THR A 1 247 ? -11.117 1.651 -4.121 1 96.81 247 THR A O 1
ATOM 1940 N N . THR A 1 248 ? -11.18 1.617 -6.363 1 98.31 248 THR A N 1
ATOM 1941 C CA . THR A 1 248 ? -12.109 2.74 -6.426 1 98.31 248 THR A CA 1
ATOM 1942 C C . THR A 1 248 ? -13.453 2.363 -5.816 1 98.31 248 THR A C 1
ATOM 1944 O O . THR A 1 248 ? -13.938 1.246 -6.008 1 98.31 248 THR A O 1
ATOM 1947 N N . ILE A 1 249 ? -13.984 3.275 -5.164 1 97.75 249 ILE A N 1
ATOM 1948 C CA . ILE A 1 249 ? -15.273 2.992 -4.547 1 97.75 249 ILE A CA 1
ATOM 1949 C C . ILE A 1 249 ? -16.266 2.549 -5.613 1 97.75 249 ILE A C 1
ATOM 1951 O O . ILE A 1 249 ? -16.156 2.943 -6.777 1 97.75 249 ILE A O 1
ATOM 1955 N N . LYS A 1 250 ? -17.312 1.769 -5.238 1 92.12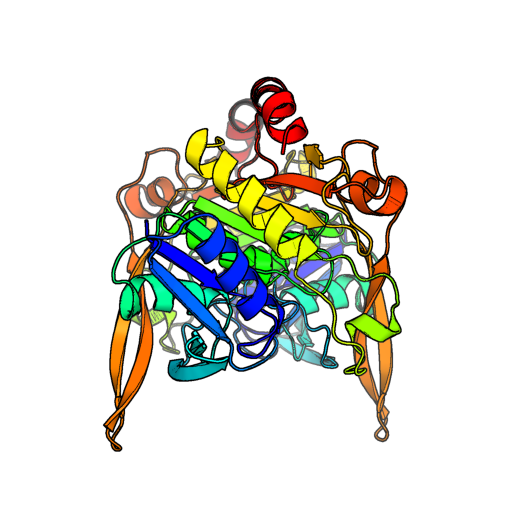 250 LYS A N 1
ATOM 1956 C CA . LYS A 1 250 ? -18.312 1.21 -6.141 1 92.12 250 LYS A CA 1
ATOM 1957 C C . LYS A 1 250 ? -19.281 2.289 -6.637 1 92.12 250 LYS A C 1
ATOM 1959 O O . LYS A 1 250 ? -19.672 2.287 -7.805 1 92.12 250 LYS A O 1
ATOM 1964 N N . ASN A 1 251 ? -19.594 3.293 -5.867 1 94.19 251 ASN A N 1
ATOM 1965 C CA . ASN A 1 251 ? -20.562 4.324 -6.199 1 94.19 251 ASN A CA 1
ATOM 1966 C C . ASN A 1 251 ? -19.891 5.637 -6.586 1 94.19 251 ASN A C 1
ATOM 1968 O O . ASN A 1 251 ? -20.281 6.703 -6.105 1 94.19 251 ASN A O 1
ATOM 1972 N N . LEU A 1 252 ? -18.953 5.5 -7.527 1 97 252 LEU A N 1
ATOM 1973 C CA . LEU A 1 252 ? -18.156 6.664 -7.902 1 97 252 LEU A CA 1
ATOM 1974 C C . LEU A 1 252 ? -19.031 7.734 -8.539 1 97 252 LEU A C 1
ATOM 1976 O O . LEU A 1 252 ? -18.844 8.93 -8.289 1 97 252 LEU A O 1
ATOM 1980 N N . ASP A 1 253 ? -20.016 7.32 -9.375 1 96.88 253 ASP A N 1
ATOM 1981 C CA . ASP A 1 253 ? -20.891 8.281 -10.031 1 96.88 253 ASP A CA 1
ATOM 1982 C C . ASP A 1 253 ? -21.703 9.078 -9 1 96.88 253 ASP A C 1
ATOM 1984 O O . ASP A 1 253 ? -21.844 10.297 -9.133 1 96.88 253 ASP A O 1
ATOM 1988 N N . GLU A 1 254 ? -22.188 8.406 -8.031 1 97.31 254 GLU A N 1
ATOM 1989 C CA . GLU A 1 254 ? -22.922 9.078 -6.957 1 97.31 254 GLU A CA 1
ATOM 1990 C C . GLU A 1 254 ? -22 10.023 -6.18 1 97.31 254 GLU A C 1
ATOM 1992 O O . GLU A 1 254 ? -22.406 11.125 -5.812 1 97.31 254 GLU A O 1
ATOM 1997 N N . PHE A 1 255 ? -20.797 9.578 -5.941 1 98.19 255 PHE A N 1
ATOM 1998 C CA . PHE A 1 255 ? -19.797 10.406 -5.27 1 98.19 255 PHE A CA 1
ATOM 1999 C C . PHE A 1 255 ? -19.547 11.688 -6.051 1 98.19 255 PHE A C 1
ATOM 2001 O O . PHE A 1 255 ? -19.547 12.781 -5.484 1 98.19 255 PHE A O 1
ATOM 2008 N N . LYS A 1 256 ? -19.359 11.602 -7.344 1 97.62 256 LYS A N 1
ATOM 2009 C CA . LYS A 1 256 ? -19.109 12.758 -8.211 1 97.62 256 LYS A CA 1
ATOM 2010 C C . LYS A 1 256 ? -20.281 13.734 -8.156 1 97.62 256 LYS A C 1
ATOM 2012 O O . LYS A 1 256 ? -20.078 14.938 -7.984 1 97.62 256 LYS A O 1
ATOM 2017 N N . LYS A 1 257 ? -21.469 13.188 -8.281 1 96.94 257 LYS A N 1
ATOM 2018 C CA . LYS A 1 257 ? -22.672 14.023 -8.289 1 96.94 257 LYS A CA 1
ATOM 2019 C C . LYS A 1 257 ? -22.781 14.828 -7 1 96.94 257 LYS A C 1
ATOM 2021 O O . LYS A 1 257 ? -23.156 16 -7.023 1 96.94 257 LYS A O 1
ATOM 2026 N N . LYS A 1 258 ? -22.406 14.266 -5.961 1 97.25 258 LYS A N 1
ATOM 2027 C CA . LYS A 1 258 ? -22.641 14.875 -4.656 1 97.25 258 LYS A CA 1
ATOM 2028 C C . LYS A 1 258 ? -21.516 15.844 -4.305 1 97.25 258 LYS A C 1
ATOM 2030 O O . LYS A 1 258 ? -21.75 16.875 -3.67 1 97.25 258 LYS A O 1
ATOM 2035 N N . TYR A 1 259 ? -20.25 15.492 -4.738 1 97.25 259 TYR A N 1
ATOM 2036 C CA . TYR A 1 259 ? -19.156 16.203 -4.105 1 97.25 259 TYR A CA 1
ATOM 2037 C C . TYR A 1 259 ? -18.344 16.969 -5.137 1 97.25 259 TYR A C 1
ATOM 2039 O O . TYR A 1 259 ? -17.438 17.734 -4.781 1 97.25 259 TYR A O 1
ATOM 2047 N N . GLU A 1 260 ? -18.594 16.844 -6.41 1 96.25 260 GLU A N 1
ATOM 2048 C CA . GLU A 1 260 ? -17.812 17.484 -7.449 1 96.25 260 GLU A CA 1
ATOM 2049 C C . GLU A 1 260 ? -17.781 19 -7.254 1 96.25 260 GLU A C 1
ATOM 2051 O O . GLU A 1 260 ? -16.734 19.625 -7.355 1 96.25 260 GLU A O 1
ATOM 2056 N N . GLU A 1 261 ? -18.938 19.609 -6.91 1 94.81 261 GLU A N 1
ATOM 2057 C CA . GLU A 1 261 ? -19.016 21.062 -6.73 1 94.81 261 GLU A CA 1
ATOM 2058 C C . GLU A 1 261 ? -18.266 21.5 -5.477 1 94.81 261 GLU A C 1
ATOM 2060 O O . GLU A 1 261 ? -17.656 22.562 -5.457 1 94.81 261 GLU A O 1
ATOM 2065 N N . ILE A 1 262 ? -18.328 20.672 -4.516 1 94.81 262 ILE A N 1
ATOM 2066 C CA . ILE A 1 262 ? -17.625 20.969 -3.27 1 94.81 262 ILE A CA 1
ATOM 2067 C C . ILE A 1 262 ? -16.109 20.953 -3.508 1 94.81 262 ILE A C 1
ATOM 2069 O O . ILE A 1 262 ? -15.406 21.844 -3.047 1 94.81 262 ILE A O 1
ATOM 2073 N N . ILE A 1 263 ? -15.68 20.047 -4.27 1 94.19 263 ILE A N 1
ATOM 2074 C CA . ILE A 1 263 ? -14.258 19.844 -4.516 1 94.19 263 ILE A CA 1
ATOM 2075 C C . ILE A 1 263 ? -13.734 20.922 -5.457 1 94.19 263 ILE A C 1
ATOM 2077 O O . ILE A 1 263 ? -12.609 21.406 -5.297 1 94.19 263 ILE A O 1
ATOM 2081 N N . LYS A 1 264 ? -14.539 21.375 -6.391 1 90 264 LYS A N 1
ATOM 2082 C CA . LYS A 1 264 ? -14.141 22.406 -7.332 1 90 264 LYS A CA 1
ATOM 2083 C C . LYS A 1 264 ? -13.93 23.75 -6.621 1 90 264 LYS A C 1
ATOM 2085 O O . LYS A 1 264 ? -13.234 24.625 -7.133 1 90 264 LYS A O 1
ATOM 2090 N N . LYS A 1 265 ? -14.5 23.938 -5.398 1 87.44 265 LYS A N 1
ATOM 2091 C CA . LYS A 1 265 ? -14.43 25.203 -4.664 1 87.44 265 LYS A CA 1
ATOM 2092 C C . LYS A 1 265 ? -13.25 25.203 -3.697 1 87.44 265 LYS A C 1
ATOM 2094 O O . LYS A 1 265 ? -13.031 26.188 -2.984 1 87.44 265 LYS A O 1
ATOM 2099 N N . ILE A 1 266 ? -12.523 24.125 -3.762 1 88.75 266 ILE A N 1
ATOM 2100 C CA . ILE A 1 266 ? -11.367 24.047 -2.875 1 88.75 266 ILE A CA 1
ATOM 2101 C C . ILE A 1 266 ? -10.25 24.953 -3.395 1 88.75 266 ILE A C 1
ATOM 2103 O O . ILE A 1 266 ? -9.922 24.922 -4.582 1 88.75 266 ILE A O 1
ATOM 2107 N N . MET B 1 1 ? -9.406 17.906 17.891 1 96.44 1 MET B N 1
ATOM 2108 C CA . MET B 1 1 ? -9.258 17.031 16.734 1 96.44 1 MET B CA 1
ATOM 2109 C C . MET B 1 1 ? -7.863 16.422 16.672 1 96.44 1 MET B C 1
ATOM 2111 O O . MET B 1 1 ? -6.867 17.125 16.859 1 96.44 1 MET B O 1
ATOM 2115 N N . ASP B 1 2 ? -7.699 15.117 16.578 1 98.75 2 ASP B N 1
ATOM 2116 C CA . ASP B 1 2 ? -6.418 14.422 16.531 1 98.75 2 ASP B CA 1
ATOM 2117 C C . ASP B 1 2 ? -6.059 14.047 15.094 1 98.75 2 ASP B C 1
ATOM 2119 O O . ASP B 1 2 ? -6.859 13.422 14.391 1 98.75 2 ASP B O 1
ATOM 2123 N N . ILE B 1 3 ? -4.902 14.523 14.719 1 98.88 3 ILE B N 1
ATOM 2124 C CA . ILE B 1 3 ? -4.426 14.25 13.367 1 98.88 3 ILE B CA 1
ATOM 2125 C C . ILE B 1 3 ? -3.061 13.57 13.43 1 98.88 3 ILE B C 1
ATOM 2127 O O . ILE B 1 3 ? -2.168 14.031 14.148 1 98.88 3 ILE B O 1
ATOM 2131 N N . LEU B 1 4 ? -2.879 12.453 12.758 1 98.94 4 LEU B N 1
ATOM 2132 C CA . LEU B 1 4 ? -1.619 11.727 12.633 1 98.94 4 LEU B CA 1
ATOM 2133 C C . LEU B 1 4 ? -1.028 11.898 11.234 1 98.94 4 LEU B C 1
ATOM 2135 O O . LEU B 1 4 ? -1.706 11.648 10.234 1 98.94 4 LEU B O 1
ATOM 2139 N N . ILE B 1 5 ? 0.168 12.383 11.188 1 98.94 5 ILE B N 1
ATOM 2140 C CA . ILE B 1 5 ? 0.904 12.484 9.93 1 98.94 5 ILE B CA 1
ATOM 2141 C C . ILE B 1 5 ? 1.922 11.344 9.844 1 98.94 5 ILE B C 1
ATOM 2143 O O . ILE B 1 5 ? 2.686 11.109 10.781 1 98.94 5 ILE B O 1
ATOM 2147 N N . VAL B 1 6 ? 1.946 10.656 8.727 1 98.56 6 VAL B N 1
ATOM 2148 C CA . VAL B 1 6 ? 2.902 9.594 8.422 1 98.56 6 VAL B CA 1
ATOM 2149 C C . VAL B 1 6 ? 3.475 9.805 7.02 1 98.56 6 VAL B C 1
ATOM 2151 O O . VAL B 1 6 ? 2.982 10.641 6.262 1 98.56 6 VAL B O 1
ATOM 2154 N N . ASN B 1 7 ? 4.574 9.18 6.68 1 94.19 7 ASN B N 1
ATOM 2155 C CA . ASN B 1 7 ? 5.188 9.195 5.355 1 94.19 7 ASN B CA 1
ATOM 2156 C C . ASN B 1 7 ? 6.152 8.031 5.164 1 94.19 7 ASN B C 1
ATOM 2158 O O . ASN B 1 7 ? 6.711 7.52 6.137 1 94.19 7 ASN B O 1
ATOM 2162 N N . ASP B 1 8 ? 6.332 7.645 3.971 1 94.5 8 ASP B N 1
ATOM 2163 C CA . ASP B 1 8 ? 7.25 6.531 3.746 1 94.5 8 ASP B CA 1
ATOM 2164 C C . ASP B 1 8 ? 8.617 7.027 3.287 1 94.5 8 ASP B C 1
ATOM 2166 O O . ASP B 1 8 ? 9.539 6.234 3.094 1 94.5 8 ASP B O 1
ATOM 2170 N N . ASP B 1 9 ? 8.82 8.344 3.203 1 93.69 9 ASP B N 1
ATOM 2171 C CA . ASP B 1 9 ? 10.094 8.898 2.748 1 93.69 9 ASP B CA 1
ATOM 2172 C C . ASP B 1 9 ? 11.078 9.031 3.906 1 93.69 9 ASP B C 1
ATOM 2174 O O . ASP B 1 9 ? 12.227 9.445 3.709 1 93.69 9 ASP B O 1
ATOM 2178 N N . GLY B 1 10 ? 10.602 8.773 5.078 1 95.69 10 GLY B N 1
ATOM 2179 C CA . GLY B 1 10 ? 11.469 8.875 6.238 1 95.69 10 GLY B CA 1
ATOM 2180 C C . GLY B 1 10 ? 11.156 10.07 7.117 1 95.69 10 GLY B C 1
ATOM 2181 O O . GLY B 1 10 ? 10.547 11.039 6.66 1 95.69 10 GLY B O 1
ATOM 2182 N N . ILE B 1 11 ? 11.633 10.055 8.32 1 97.38 11 ILE B N 1
ATOM 2183 C CA . ILE B 1 11 ? 11.242 10.992 9.367 1 97.38 11 ILE B CA 1
ATOM 2184 C C . ILE B 1 11 ? 11.812 12.375 9.055 1 97.38 11 ILE B C 1
ATOM 2186 O O . ILE B 1 11 ? 11.297 13.391 9.531 1 97.38 11 ILE B O 1
ATOM 2190 N N . TYR B 1 12 ? 12.797 12.422 8.273 1 95.06 12 TYR B N 1
ATOM 2191 C CA . TYR B 1 12 ? 13.398 13.727 8.023 1 95.06 12 TYR B CA 1
ATOM 2192 C C . TYR B 1 12 ? 12.93 14.289 6.688 1 95.06 12 TYR B C 1
ATOM 2194 O O . TYR B 1 12 ? 13.508 15.258 6.18 1 95.06 12 TYR B O 1
ATOM 2202 N N . SER B 1 13 ? 11.984 13.742 6.059 1 93.81 13 SER B N 1
ATOM 2203 C CA . SER B 1 13 ? 11.398 14.312 4.848 1 93.81 13 SER B CA 1
ATOM 2204 C C . SER B 1 13 ? 10.859 15.711 5.098 1 93.81 13 SER B C 1
ATOM 2206 O O . SER B 1 13 ? 10.125 15.938 6.066 1 93.81 13 SER B O 1
ATOM 2208 N N . PRO B 1 14 ? 11.078 16.594 4.242 1 93.5 14 PRO B N 1
ATOM 2209 C CA . PRO B 1 14 ? 10.578 17.969 4.418 1 93.5 14 PRO B CA 1
ATOM 2210 C C . PRO B 1 14 ? 9.062 18.062 4.289 1 93.5 14 PRO B C 1
ATOM 2212 O O . PRO B 1 14 ? 8.453 19.016 4.773 1 93.5 14 PRO B O 1
ATOM 2215 N N . SER B 1 15 ? 8.477 17.156 3.623 1 96.31 15 SER B N 1
ATOM 2216 C CA . SER B 1 15 ? 7.027 17.188 3.443 1 96.31 15 SER B CA 1
ATOM 2217 C C . SER B 1 15 ? 6.305 17.125 4.785 1 96.31 15 SER B C 1
ATOM 2219 O O . SER B 1 15 ? 5.211 17.672 4.93 1 96.31 15 SER B O 1
ATOM 2221 N N . LEU B 1 16 ? 6.887 16.453 5.828 1 97.69 16 LEU B N 1
ATOM 2222 C CA . LEU B 1 16 ? 6.246 16.266 7.125 1 97.69 16 LEU B CA 1
ATOM 2223 C C . LEU B 1 16 ? 6.074 17.594 7.844 1 97.69 16 LEU B C 1
ATOM 2225 O O . LEU B 1 16 ? 4.992 17.891 8.359 1 97.69 16 LEU B O 1
ATOM 2229 N N . VAL B 1 17 ? 7.07 18.438 7.77 1 97.25 17 VAL B N 1
ATOM 2230 C CA . VAL B 1 17 ? 7.027 19.734 8.43 1 97.25 17 VAL B CA 1
ATOM 2231 C C . VAL B 1 17 ? 6.055 20.656 7.695 1 97.25 17 VAL B C 1
ATOM 2233 O O . VAL B 1 17 ? 5.281 21.391 8.32 1 97.25 17 VAL B O 1
ATOM 2236 N N . SER B 1 18 ? 6.117 20.578 6.402 1 97.62 18 SER B N 1
ATOM 2237 C CA . SER B 1 18 ? 5.215 21.406 5.613 1 97.62 18 SER B CA 1
ATOM 2238 C C . SER B 1 18 ? 3.756 21.047 5.883 1 97.62 18 SER B C 1
ATOM 2240 O O . SER B 1 18 ? 2.912 21.938 6.035 1 97.62 18 SER B O 1
ATOM 2242 N N . LEU B 1 19 ? 3.473 19.797 5.945 1 98.38 19 LEU B N 1
ATOM 2243 C CA . LEU B 1 19 ? 2.117 19.359 6.25 1 98.38 19 LEU B CA 1
ATOM 2244 C C . LEU B 1 19 ? 1.708 19.781 7.656 1 98.38 19 LEU B C 1
ATOM 2246 O O . LEU B 1 19 ? 0.585 20.234 7.867 1 98.38 19 LEU B O 1
ATOM 2250 N N . TYR B 1 20 ? 2.59 19.578 8.625 1 98.5 20 TYR B N 1
ATOM 2251 C CA . TYR B 1 20 ? 2.336 19.984 10 1 98.5 20 TYR B CA 1
ATOM 2252 C C . TYR B 1 20 ? 1.928 21.453 10.07 1 98.5 20 TYR B C 1
ATOM 2254 O O . TYR B 1 20 ? 0.912 21.797 10.688 1 98.5 20 TYR B O 1
ATOM 2262 N N . ARG B 1 21 ? 2.635 22.297 9.43 1 98.31 21 ARG B N 1
ATOM 2263 C CA . ARG B 1 21 ? 2.373 23.734 9.453 1 98.31 21 ARG B CA 1
ATOM 2264 C C . ARG B 1 21 ? 1.043 24.062 8.781 1 98.31 21 ARG B C 1
ATOM 2266 O O . ARG B 1 21 ? 0.268 24.875 9.289 1 98.31 21 ARG B O 1
ATOM 2273 N N . ALA B 1 22 ? 0.858 23.438 7.672 1 98.62 22 ALA B N 1
ATOM 2274 C CA . ALA B 1 22 ? -0.399 23.688 6.969 1 98.62 22 ALA B CA 1
ATOM 2275 C C . ALA B 1 22 ? -1.595 23.281 7.82 1 98.62 22 ALA B C 1
ATOM 2277 O O . ALA B 1 22 ? -2.611 23.969 7.855 1 98.62 22 ALA B O 1
ATOM 2278 N N . ILE B 1 23 ? -1.495 22.141 8.5 1 98.69 23 ILE B N 1
ATOM 2279 C CA . ILE B 1 23 ? -2.572 21.641 9.344 1 98.69 23 ILE B CA 1
ATOM 2280 C C . ILE B 1 23 ? -2.799 22.609 10.508 1 98.69 23 ILE B C 1
ATOM 2282 O O . ILE B 1 23 ? -3.939 22.969 10.805 1 98.69 23 ILE B O 1
ATOM 2286 N N . LYS B 1 24 ? -1.743 23.047 11.156 1 98.19 24 LYS B N 1
ATOM 2287 C CA . LYS B 1 24 ? -1.849 23.953 12.297 1 98.19 24 LYS B CA 1
ATOM 2288 C C . LYS B 1 24 ? -2.443 25.297 11.891 1 98.19 24 LYS B C 1
ATOM 2290 O O . LYS B 1 24 ? -3.164 25.922 12.664 1 98.19 24 LYS B O 1
ATOM 2295 N N . ASN B 1 25 ? -2.162 25.672 10.75 1 97.81 25 ASN B N 1
ATOM 2296 C CA . ASN B 1 25 ? -2.719 26.938 10.25 1 97.81 25 ASN B CA 1
ATOM 2297 C C . ASN B 1 25 ? -4.223 26.828 10.023 1 97.81 25 ASN B C 1
ATOM 2299 O O . ASN B 1 25 ? -4.965 27.781 10.273 1 97.81 25 ASN B O 1
ATOM 2303 N N . ARG B 1 26 ? -4.57 25.688 9.625 1 97.06 26 ARG B N 1
ATOM 2304 C CA . ARG B 1 26 ? -5.977 25.5 9.281 1 97.06 26 ARG B CA 1
ATOM 2305 C C . ARG B 1 26 ? -6.785 25.062 10.5 1 97.06 26 ARG B C 1
ATOM 2307 O O . ARG B 1 26 ? -7.934 25.469 10.672 1 97.06 26 ARG B O 1
ATOM 2314 N N . PHE B 1 27 ? -6.207 24.219 11.195 1 97.25 27 PHE B N 1
ATOM 2315 C CA . PHE B 1 27 ? -6.805 23.688 12.414 1 97.25 27 PHE B CA 1
ATOM 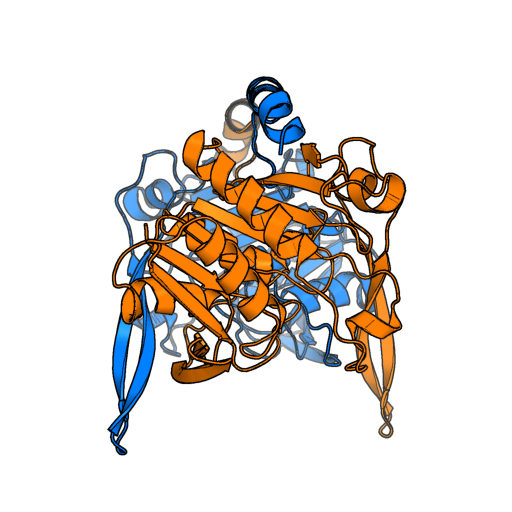2316 C C . PHE B 1 27 ? -5.977 24.062 13.633 1 97.25 27 PHE B C 1
ATOM 2318 O O . PHE B 1 27 ? -5.227 23.234 14.164 1 97.25 27 PHE B O 1
ATOM 2325 N N . GLU B 1 28 ? -6.156 25.172 14.227 1 94.88 28 GLU B N 1
ATOM 2326 C CA . GLU B 1 28 ? -5.309 25.75 15.258 1 94.88 28 GLU B CA 1
ATOM 2327 C C . GLU B 1 28 ? -5.266 24.875 16.5 1 94.88 28 GLU B C 1
ATOM 2329 O O . GLU B 1 28 ? -4.211 24.703 17.109 1 94.88 28 GLU B O 1
ATOM 2334 N N . ASP B 1 29 ? -6.387 24.234 16.812 1 96.94 29 ASP B N 1
ATOM 2335 C CA . ASP B 1 29 ? -6.473 23.5 18.062 1 96.94 29 ASP B CA 1
ATOM 2336 C C . ASP B 1 29 ? -6.219 22.016 17.844 1 96.94 29 ASP B C 1
ATOM 2338 O O . ASP B 1 29 ? -6.336 21.219 18.781 1 96.94 29 ASP B O 1
ATOM 2342 N N . ALA B 1 30 ? -5.824 21.641 16.672 1 97.94 30 ALA B N 1
ATOM 2343 C CA . ALA B 1 30 ? -5.625 20.219 16.391 1 97.94 30 ALA B CA 1
ATOM 2344 C C . ALA B 1 30 ? -4.398 19.672 17.109 1 97.94 30 ALA B C 1
ATOM 2346 O O . ALA B 1 30 ? -3.377 20.359 17.219 1 97.94 30 ALA B O 1
ATOM 2347 N N . ASN B 1 31 ? -4.547 18.516 17.719 1 98.5 31 ASN B N 1
ATOM 2348 C CA . ASN B 1 31 ? -3.404 17.734 18.172 1 98.5 31 ASN B CA 1
ATOM 2349 C C . ASN B 1 31 ? -2.773 16.953 17.031 1 98.5 31 ASN B C 1
ATOM 2351 O O . ASN B 1 31 ? -3.363 15.977 16.547 1 98.5 31 ASN B O 1
ATOM 2355 N N . VAL B 1 32 ? -1.622 17.422 16.641 1 98.75 32 VAL B N 1
ATOM 2356 C CA . VAL B 1 32 ? -0.985 16.844 15.461 1 98.75 32 VAL B CA 1
ATOM 2357 C C . VAL B 1 32 ? 0.243 16.031 15.891 1 98.75 32 VAL B C 1
ATOM 2359 O O . VAL B 1 32 ? 1.123 16.562 16.578 1 98.75 32 VAL B O 1
ATOM 2362 N N . VAL B 1 33 ? 0.378 14.75 15.484 1 98.81 33 VAL B N 1
ATOM 2363 C CA . VAL B 1 33 ? 1.493 13.852 15.781 1 98.81 33 VAL B CA 1
ATOM 2364 C C . VAL B 1 33 ? 2.141 13.391 14.477 1 98.81 33 VAL B C 1
ATOM 2366 O O . VAL B 1 33 ? 1.445 13.062 13.508 1 98.81 33 VAL B O 1
ATOM 2369 N N . ILE B 1 34 ? 3.453 13.5 14.453 1 98.88 34 ILE B N 1
ATOM 2370 C CA . ILE B 1 34 ? 4.215 13.031 13.297 1 98.88 34 ILE B CA 1
ATOM 2371 C C . ILE B 1 34 ? 4.926 11.727 13.641 1 98.88 34 ILE B C 1
ATOM 2373 O O . ILE B 1 34 ? 5.676 11.656 14.617 1 98.88 34 ILE B O 1
ATOM 2377 N N . VAL B 1 35 ? 4.746 10.641 12.922 1 98.88 35 VAL B N 1
ATOM 2378 C CA . VAL B 1 35 ? 5.434 9.359 13.055 1 98.88 35 VAL B CA 1
ATOM 2379 C C . VAL B 1 35 ? 5.875 8.867 11.672 1 98.88 35 VAL B C 1
ATOM 2381 O O . VAL B 1 35 ? 5.07 8.812 10.742 1 98.88 35 VAL B O 1
ATOM 2384 N N . ALA B 1 36 ? 7.102 8.57 11.469 1 98.75 36 ALA B N 1
ATOM 2385 C CA . ALA B 1 36 ? 7.59 8.078 10.18 1 98.75 36 ALA B CA 1
ATOM 2386 C C . ALA B 1 36 ? 8.766 7.129 10.367 1 98.75 36 ALA B C 1
ATOM 2388 O O . ALA B 1 36 ? 9.422 7.141 11.406 1 98.75 36 ALA B O 1
ATOM 2389 N N . PRO B 1 37 ? 9.016 6.23 9.383 1 98.38 37 PRO B N 1
ATOM 2390 C CA . PRO B 1 37 ? 10.195 5.371 9.453 1 98.38 37 PRO B CA 1
ATOM 2391 C C . PRO B 1 37 ? 11.5 6.16 9.539 1 98.38 37 PRO B C 1
ATOM 2393 O O . PRO B 1 37 ? 11.57 7.297 9.062 1 98.38 37 PRO B O 1
ATOM 2396 N N . THR B 1 38 ? 12.484 5.531 10.055 1 96.94 38 THR B N 1
ATOM 2397 C CA . THR B 1 38 ? 13.805 6.141 10.148 1 96.94 38 THR B CA 1
ATOM 2398 C C . THR B 1 38 ? 14.375 6.395 8.758 1 96.94 38 THR B C 1
ATOM 2400 O O . THR B 1 38 ? 15.016 7.422 8.516 1 96.94 38 THR B O 1
ATOM 2403 N N . ASN B 1 39 ? 14.062 5.445 7.848 1 92.62 39 ASN B N 1
ATOM 2404 C CA . ASN B 1 39 ? 14.594 5.543 6.492 1 92.62 39 ASN B CA 1
ATOM 2405 C C . ASN B 1 39 ? 13.484 5.434 5.445 1 92.62 39 ASN B C 1
ATOM 2407 O O . ASN B 1 39 ? 12.359 5.047 5.766 1 92.62 39 ASN B O 1
ATOM 2411 N N . GLN B 1 40 ? 13.891 5.836 4.227 1 87.44 40 GLN B N 1
ATOM 2412 C CA . GLN B 1 40 ? 12.961 5.73 3.107 1 87.44 40 GLN B CA 1
ATOM 2413 C C . GLN B 1 40 ? 12.531 4.281 2.879 1 87.44 40 GLN B C 1
ATOM 2415 O O . GLN B 1 40 ? 13.352 3.365 2.977 1 87.44 40 GLN B O 1
ATOM 2420 N N . GLN B 1 41 ? 11.25 4.062 2.553 1 86.06 41 GLN B N 1
ATOM 2421 C CA . GLN B 1 41 ? 10.672 2.73 2.41 1 86.06 41 GLN B CA 1
ATOM 2422 C C . GLN B 1 41 ? 9.898 2.605 1.102 1 86.06 41 GLN B C 1
ATOM 2424 O O . GLN B 1 41 ? 8.805 2.033 1.072 1 86.06 41 GLN B O 1
ATOM 2429 N N . SER B 1 42 ? 10.359 3.021 0.029 1 87.06 42 SER B N 1
ATOM 2430 C CA . SER B 1 42 ? 9.672 2.949 -1.253 1 87.06 42 SER B CA 1
ATOM 2431 C C . SER B 1 42 ? 9.422 1.502 -1.665 1 87.06 42 SER B C 1
ATOM 2433 O O . SER B 1 42 ? 10.266 0.633 -1.448 1 87.06 42 SER B O 1
ATOM 2435 N N . GLY B 1 43 ? 8.195 1.235 -2.244 1 92.62 43 GLY B N 1
ATOM 2436 C CA . GLY B 1 43 ? 7.863 -0.086 -2.754 1 92.62 43 GLY B CA 1
ATOM 2437 C C . GLY B 1 43 ? 7.504 -1.073 -1.661 1 92.62 43 GLY B C 1
ATOM 2438 O O . GLY B 1 43 ? 7.387 -2.273 -1.915 1 92.62 43 GLY B O 1
ATOM 2439 N N . ILE B 1 44 ? 7.219 -0.578 -0.447 1 94.81 44 ILE B N 1
ATOM 2440 C CA . ILE B 1 44 ? 7.082 -1.445 0.717 1 94.81 44 ILE B CA 1
ATOM 2441 C C . ILE B 1 44 ? 5.617 -1.835 0.899 1 94.81 44 ILE B C 1
ATOM 2443 O O . ILE B 1 44 ? 5.301 -2.742 1.673 1 94.81 44 ILE B O 1
ATOM 2447 N N . GLY B 1 45 ? 4.723 -1.222 0.172 1 96.62 45 GLY B N 1
ATOM 2448 C CA . GLY B 1 45 ? 3.309 -1.527 0.302 1 96.62 45 GLY B CA 1
ATOM 2449 C C . GLY B 1 45 ? 2.793 -1.382 1.722 1 96.62 45 GLY B C 1
ATOM 2450 O O . GLY B 1 45 ? 3.129 -0.417 2.412 1 96.62 45 GLY B O 1
ATOM 2451 N N . ARG B 1 46 ? 1.868 -2.244 2.104 1 97.81 46 ARG B N 1
ATOM 2452 C CA . ARG B 1 46 ? 1.306 -2.248 3.449 1 97.81 46 ARG B CA 1
ATOM 2453 C C . ARG B 1 46 ? 2.021 -3.26 4.34 1 97.81 46 ARG B C 1
ATOM 2455 O O . ARG B 1 46 ? 1.386 -3.945 5.145 1 97.81 46 ARG B O 1
ATOM 2462 N N . ALA B 1 47 ? 3.324 -3.459 4.164 1 97.5 47 ALA B N 1
ATOM 2463 C CA . ALA B 1 47 ? 4.121 -4.387 4.965 1 97.5 47 ALA B CA 1
ATOM 2464 C C . ALA B 1 47 ? 4.059 -4.023 6.445 1 97.5 47 ALA B C 1
ATOM 2466 O O . ALA B 1 47 ? 4.094 -2.846 6.809 1 97.5 47 ALA B O 1
ATOM 2467 N N . ILE B 1 48 ? 4.004 -5.039 7.301 1 96.44 48 ILE B N 1
ATOM 2468 C CA . ILE B 1 48 ? 3.926 -4.891 8.75 1 96.44 48 ILE B CA 1
ATOM 2469 C C . ILE B 1 48 ? 4.988 -5.762 9.414 1 96.44 48 ILE B C 1
ATOM 2471 O O . ILE B 1 48 ? 5.234 -6.891 8.984 1 96.44 48 ILE B O 1
ATOM 2475 N N . SER B 1 49 ? 5.641 -5.215 10.469 1 94.31 49 SER B N 1
ATOM 2476 C CA . SER B 1 49 ? 6.703 -5.93 11.18 1 94.31 49 SER B CA 1
ATOM 2477 C C . SER B 1 49 ? 6.133 -6.832 12.266 1 94.31 49 SER B C 1
ATOM 2479 O O . SER B 1 49 ? 5.949 -6.398 13.406 1 94.31 49 SER B O 1
ATOM 2481 N N . LEU B 1 50 ? 6.016 -8.062 11.922 1 89.06 50 LEU B N 1
ATOM 2482 C CA . LEU B 1 50 ? 5.414 -8.992 12.875 1 89.06 50 LEU B CA 1
ATOM 2483 C C . LEU B 1 50 ? 6.484 -9.805 13.594 1 89.06 50 LEU B C 1
ATOM 2485 O O . LEU B 1 50 ? 6.25 -10.312 14.688 1 89.06 50 LEU B O 1
ATOM 2489 N N . PHE B 1 51 ? 7.699 -9.898 12.977 1 87.81 51 PHE B N 1
ATOM 2490 C CA . PHE B 1 51 ? 8.672 -10.852 13.492 1 87.81 51 PHE B CA 1
ATOM 2491 C C . PHE B 1 51 ? 9.906 -10.125 14.031 1 87.81 51 PHE B C 1
ATOM 2493 O O . PHE B 1 51 ? 10.898 -10.766 14.391 1 87.81 51 PHE B O 1
ATOM 2500 N N . GLU B 1 52 ? 9.867 -8.898 14 1 91.5 52 GLU B N 1
ATOM 2501 C CA . GLU B 1 52 ? 10.945 -8.102 14.562 1 91.5 52 GLU B CA 1
ATOM 2502 C C . GLU B 1 52 ? 10.406 -6.992 15.461 1 91.5 52 GLU B C 1
ATOM 2504 O O . GLU B 1 52 ? 9.375 -6.383 15.156 1 91.5 52 GLU B O 1
ATOM 2509 N N . PRO B 1 53 ? 11.133 -6.801 16.531 1 95.19 53 PRO B N 1
ATOM 2510 C CA . PRO B 1 53 ? 10.703 -5.695 17.391 1 95.19 53 PRO B CA 1
ATOM 2511 C C . PRO B 1 53 ? 10.984 -4.324 16.766 1 95.19 53 PRO B C 1
ATOM 2513 O O . PRO B 1 53 ? 11.875 -4.195 15.922 1 95.19 53 PRO B O 1
ATOM 2516 N N . LEU B 1 54 ? 10.266 -3.381 17.266 1 97.88 54 LEU B N 1
ATOM 2517 C CA . LEU B 1 54 ? 10.391 -2.018 16.75 1 97.88 54 LEU B CA 1
ATOM 2518 C C . LEU B 1 54 ? 10.914 -1.083 17.844 1 97.88 54 LEU B C 1
ATOM 2520 O O . LEU B 1 54 ? 10.68 -1.312 19.031 1 97.88 54 LEU B O 1
ATOM 2524 N N . ARG B 1 55 ? 11.641 -0.16 17.359 1 98.19 55 ARG B N 1
ATOM 2525 C CA . ARG B 1 55 ? 12.062 0.931 18.234 1 98.19 55 ARG B CA 1
ATOM 2526 C C . ARG B 1 55 ? 11.5 2.264 17.75 1 98.19 55 ARG B C 1
ATOM 2528 O O . ARG B 1 55 ? 11.227 2.439 16.562 1 98.19 55 ARG B O 1
ATOM 2535 N N . MET B 1 56 ? 11.297 3.09 18.672 1 97.81 56 MET B N 1
ATOM 2536 C CA . MET B 1 56 ? 10.773 4.426 18.406 1 97.81 56 MET B CA 1
ATOM 2537 C C . MET B 1 56 ? 11.531 5.48 19.203 1 97.81 56 MET B C 1
ATOM 2539 O O . MET B 1 56 ? 11.797 5.293 20.391 1 97.81 56 MET B O 1
ATOM 2543 N N . SER B 1 57 ? 11.875 6.562 18.531 1 97.75 57 SER B N 1
ATOM 2544 C CA . SER B 1 57 ? 12.586 7.656 19.172 1 97.75 57 SER B CA 1
ATOM 2545 C C . SER B 1 57 ? 11.992 9.008 18.797 1 97.75 57 SER B C 1
ATOM 2547 O O . SER B 1 57 ? 11.633 9.234 17.641 1 97.75 57 SER B O 1
ATOM 2549 N N . LYS B 1 58 ? 11.906 9.789 19.828 1 97.69 58 LYS B N 1
ATOM 2550 C CA . LYS B 1 58 ? 11.477 11.164 19.562 1 97.69 58 LYS B CA 1
ATOM 2551 C C . LYS B 1 58 ? 12.617 11.984 18.969 1 97.69 58 LYS B C 1
ATOM 2553 O O . LYS B 1 58 ? 13.75 11.945 19.469 1 97.69 58 LYS B O 1
ATOM 2558 N N . VAL B 1 59 ? 12.312 12.758 17.875 1 98.06 59 VAL B N 1
ATOM 2559 C CA . VAL B 1 59 ? 13.344 13.539 17.203 1 98.06 59 VAL B CA 1
ATOM 2560 C C . VAL B 1 59 ? 12.828 14.953 16.938 1 98.06 59 VAL B C 1
ATOM 2562 O O . VAL B 1 59 ? 11.625 15.156 16.766 1 98.06 59 VAL B O 1
ATOM 2565 N N . LYS B 1 60 ? 13.719 15.844 16.938 1 98.06 60 LYS B N 1
ATOM 2566 C CA . LYS B 1 60 ? 13.391 17.203 16.547 1 98.06 60 LYS B CA 1
ATOM 2567 C C . LYS B 1 60 ? 13.453 17.375 15.023 1 98.06 60 LYS B C 1
ATOM 2569 O O . LYS B 1 60 ? 14.461 17.047 14.398 1 98.06 60 LYS B O 1
ATOM 2574 N N . LEU B 1 61 ? 12.406 17.891 14.438 1 97.56 61 LEU B N 1
ATOM 2575 C CA . LEU B 1 61 ? 12.336 18.047 12.984 1 97.56 61 LEU B CA 1
ATOM 2576 C C . LEU B 1 61 ? 12.578 19.5 12.586 1 97.56 61 LEU B C 1
ATOM 2578 O O . LEU B 1 61 ? 13.18 19.766 11.547 1 97.56 61 LEU B O 1
ATOM 2582 N N . ASP B 1 62 ? 12.094 20.391 13.273 1 96.25 62 ASP B N 1
ATOM 2583 C CA . ASP B 1 62 ? 12.234 21.828 13.117 1 96.25 62 ASP B CA 1
ATOM 2584 C C . ASP B 1 62 ? 11.992 22.562 14.438 1 96.25 62 ASP B C 1
ATOM 2586 O O . ASP B 1 62 ? 11.758 21.922 15.469 1 96.25 62 ASP B O 1
ATOM 2590 N N . LYS B 1 63 ? 12.039 23.891 14.336 1 93.25 63 LYS B N 1
ATOM 2591 C CA . LYS B 1 63 ? 11.797 24.656 15.562 1 93.25 63 LYS B CA 1
ATOM 2592 C C . LYS B 1 63 ? 10.422 24.328 16.141 1 93.25 63 LYS B C 1
ATOM 2594 O O . LYS B 1 63 ? 9.398 24.531 15.492 1 93.25 63 LYS B O 1
ATOM 2599 N N . ASP B 1 64 ? 10.367 23.641 17.281 1 94.38 64 ASP B N 1
ATOM 2600 C CA . ASP B 1 64 ? 9.188 23.328 18.094 1 94.38 64 ASP B CA 1
ATOM 2601 C C . ASP B 1 64 ? 8.336 22.25 17.422 1 94.38 64 ASP B C 1
ATOM 2603 O O . ASP B 1 64 ? 7.121 22.203 17.625 1 94.38 64 ASP B O 1
ATOM 2607 N N . ILE B 1 65 ? 8.891 21.656 16.438 1 97.62 65 ILE B N 1
ATOM 2608 C CA . ILE B 1 65 ? 8.203 20.531 15.781 1 97.62 65 ILE B CA 1
ATOM 2609 C C . ILE B 1 65 ? 8.984 19.25 16.016 1 97.62 65 ILE B C 1
ATOM 2611 O O . ILE B 1 65 ? 10.156 19.141 15.648 1 97.62 65 ILE B O 1
ATOM 2615 N N . TYR B 1 66 ? 8.336 18.328 16.625 1 98.31 66 TYR B N 1
ATOM 2616 C CA . TYR B 1 66 ? 8.922 17.031 16.938 1 98.31 66 TYR B CA 1
ATOM 2617 C C . TYR B 1 66 ? 8.148 15.906 16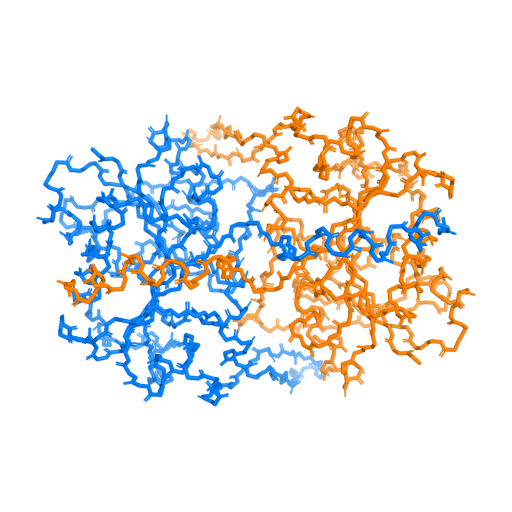.25 1 98.31 66 TYR B C 1
ATOM 2619 O O . TYR B 1 66 ? 6.984 16.078 15.883 1 98.31 66 TYR B O 1
ATOM 2627 N N . GLY B 1 67 ? 8.82 14.852 15.992 1 98.5 67 GLY B N 1
ATOM 2628 C CA . GLY B 1 67 ? 8.219 13.633 15.477 1 98.5 67 GLY B CA 1
ATOM 2629 C C . GLY B 1 67 ? 8.812 12.367 16.078 1 98.5 67 GLY B C 1
ATOM 2630 O O . GLY B 1 67 ? 9.711 12.438 16.922 1 98.5 67 GLY B O 1
ATOM 2631 N N . TYR B 1 68 ? 8.273 11.273 15.742 1 98.81 68 TYR B N 1
ATOM 2632 C CA . TYR B 1 68 ? 8.742 9.969 16.188 1 98.81 68 TYR B CA 1
ATOM 2633 C C . TYR B 1 68 ? 9.297 9.156 15.023 1 98.81 68 TYR B C 1
ATOM 2635 O O . TYR B 1 68 ? 8.602 8.938 14.031 1 98.81 68 TYR B O 1
ATOM 2643 N N . ALA B 1 69 ? 10.562 8.773 15.172 1 98.62 69 ALA B N 1
ATOM 2644 C CA . ALA B 1 69 ? 11.195 7.871 14.211 1 98.62 69 ALA B CA 1
ATOM 2645 C C . ALA B 1 69 ? 11.008 6.414 14.609 1 98.62 69 ALA B C 1
ATOM 2647 O O . ALA B 1 69 ? 11.297 6.035 15.75 1 98.62 69 ALA B O 1
ATOM 2648 N N . VAL B 1 70 ? 10.555 5.625 13.727 1 98.5 70 VAL B N 1
ATOM 2649 C CA . VAL B 1 70 ? 10.289 4.215 13.992 1 98.5 70 VAL B CA 1
ATOM 2650 C C . VAL B 1 70 ? 11.195 3.344 13.133 1 98.5 70 VAL B C 1
ATOM 2652 O O . VAL B 1 70 ? 11.375 3.607 11.938 1 98.5 70 VAL B O 1
ATOM 2655 N N . SER B 1 71 ? 11.82 2.35 13.766 1 97.31 71 SER B N 1
ATOM 2656 C CA . SER B 1 71 ? 12.578 1.343 13.031 1 97.31 71 SER B CA 1
ATOM 2657 C C . SER B 1 71 ? 11.656 0.306 12.398 1 97.31 71 SER B C 1
ATOM 2659 O O . SER B 1 71 ? 11.617 -0.848 12.836 1 97.31 71 SER B O 1
ATOM 2661 N N . GLY B 1 72 ? 10.875 0.67 11.422 1 97 72 GLY B N 1
ATOM 2662 C CA . GLY B 1 72 ? 9.898 -0.2 10.773 1 97 72 GLY B CA 1
ATOM 2663 C C . GLY B 1 72 ? 9.297 0.404 9.523 1 97 72 GLY B C 1
ATOM 2664 O O . GLY B 1 72 ? 9.93 1.226 8.859 1 97 72 GLY B O 1
ATOM 2665 N N . THR B 1 73 ? 8.141 -0.068 9.164 1 97.81 73 THR B N 1
ATOM 2666 C CA . THR B 1 73 ? 7.461 0.323 7.934 1 97.81 73 THR B CA 1
ATOM 2667 C C . THR B 1 73 ? 6.477 1.462 8.195 1 97.81 73 THR B C 1
ATOM 2669 O O . THR B 1 73 ? 6.172 1.768 9.352 1 97.81 73 THR B O 1
ATOM 2672 N N . PRO B 1 74 ? 5.973 2.146 7.113 1 98.5 74 PRO B N 1
ATOM 2673 C CA . PRO B 1 74 ? 4.93 3.154 7.316 1 98.5 74 PRO B CA 1
ATOM 2674 C C . PRO B 1 74 ? 3.691 2.588 8.008 1 98.5 74 PRO B C 1
ATOM 2676 O O . PRO B 1 74 ? 3.059 3.279 8.812 1 98.5 74 PRO B O 1
ATOM 2679 N N . THR B 1 75 ? 3.352 1.336 7.723 1 98.5 75 THR B N 1
ATOM 2680 C CA . THR B 1 75 ? 2.256 0.645 8.391 1 98.5 75 THR B CA 1
ATOM 2681 C C . THR B 1 75 ? 2.516 0.547 9.891 1 98.5 75 THR B C 1
ATOM 2683 O O . THR B 1 75 ? 1.631 0.837 10.703 1 98.5 75 THR B O 1
ATOM 2686 N N . ASP B 1 76 ? 3.754 0.251 10.266 1 98.56 76 ASP B N 1
ATOM 2687 C CA . ASP B 1 76 ? 4.148 0.192 11.672 1 98.56 76 ASP B CA 1
ATOM 2688 C C . ASP B 1 76 ? 3.98 1.552 12.344 1 98.56 76 ASP B C 1
ATOM 2690 O O . ASP B 1 76 ? 3.547 1.63 13.492 1 98.56 76 ASP B O 1
ATOM 2694 N N . CYS B 1 77 ? 4.312 2.539 11.641 1 98.88 77 CYS B N 1
ATOM 2695 C CA . CYS B 1 77 ? 4.219 3.896 12.164 1 98.88 77 CYS B CA 1
ATOM 2696 C C . CYS B 1 77 ? 2.779 4.254 12.5 1 98.88 77 CYS B C 1
ATOM 2698 O O . CYS B 1 77 ? 2.514 4.867 13.539 1 98.88 77 CYS B O 1
ATOM 2700 N N . VAL B 1 78 ? 1.873 3.877 11.641 1 98.88 78 VAL B N 1
ATOM 2701 C CA . VAL B 1 78 ? 0.46 4.137 11.898 1 98.88 78 VAL B CA 1
ATOM 2702 C C . VAL B 1 78 ? 0.021 3.4 13.164 1 98.88 78 VAL B C 1
ATOM 2704 O O . VAL B 1 78 ? -0.628 3.984 14.039 1 98.88 78 VAL B O 1
ATOM 2707 N N . ILE B 1 79 ? 0.38 2.152 13.273 1 98.69 79 ILE B N 1
ATOM 2708 C CA . ILE B 1 79 ? -0.033 1.316 14.398 1 98.69 79 ILE B CA 1
ATOM 2709 C C . ILE B 1 79 ? 0.522 1.89 15.703 1 98.69 79 ILE B C 1
ATOM 2711 O O . ILE B 1 79 ? -0.215 2.064 16.672 1 98.69 79 ILE B O 1
ATOM 2715 N N . LEU B 1 80 ? 1.802 2.221 15.711 1 98.75 80 LEU B N 1
ATOM 2716 C CA . LEU B 1 80 ? 2.404 2.775 16.922 1 98.75 80 LEU B CA 1
ATOM 2717 C C . LEU B 1 80 ? 1.836 4.156 17.219 1 98.75 80 LEU B C 1
ATOM 2719 O O . LEU B 1 80 ? 1.677 4.523 18.391 1 98.75 80 LEU B O 1
ATOM 2723 N N . GLY B 1 81 ? 1.58 4.941 16.188 1 98.81 81 GLY B N 1
ATOM 2724 C CA . GLY B 1 81 ? 0.925 6.227 16.375 1 98.81 81 GLY B CA 1
ATOM 2725 C C . GLY B 1 81 ? -0.425 6.109 17.062 1 98.81 81 GLY B C 1
ATOM 2726 O O . GLY B 1 81 ? -0.727 6.863 17.984 1 98.81 81 GLY B O 1
ATOM 2727 N N . ILE B 1 82 ? -1.223 5.172 16.656 1 98.75 82 ILE B N 1
ATOM 2728 C CA . ILE B 1 82 ? -2.58 4.992 17.156 1 98.75 82 ILE B CA 1
ATOM 2729 C C . ILE B 1 82 ? -2.533 4.383 18.562 1 98.75 82 ILE B C 1
ATOM 2731 O O . ILE B 1 82 ? -3.199 4.867 19.469 1 98.75 82 ILE B O 1
ATOM 2735 N N . TYR B 1 83 ? -1.645 3.393 18.828 1 98 83 TYR B N 1
ATOM 2736 C CA . TYR B 1 83 ? -1.811 2.547 20 1 98 83 TYR B CA 1
ATOM 2737 C C . TYR B 1 83 ? -0.785 2.898 21.062 1 98 83 TYR B C 1
ATOM 2739 O O . TYR B 1 83 ? -0.917 2.484 22.219 1 98 83 TYR B O 1
ATOM 2747 N N . LYS B 1 84 ? 0.183 3.625 20.75 1 97.75 84 LYS B N 1
ATOM 2748 C CA . LYS B 1 84 ? 1.212 3.908 21.75 1 97.75 84 LYS B CA 1
ATOM 2749 C C . LYS B 1 84 ? 1.35 5.406 22 1 97.75 84 LYS B C 1
ATOM 2751 O O . LYS B 1 84 ? 1.596 5.844 23.125 1 97.75 84 LYS B O 1
ATOM 2756 N N . ILE B 1 85 ? 1.158 6.148 20.953 1 98.31 85 ILE B N 1
ATOM 2757 C CA . ILE B 1 85 ? 1.382 7.582 21.125 1 98.31 85 ILE B CA 1
ATOM 2758 C C . ILE B 1 85 ? 0.062 8.273 21.453 1 98.31 85 ILE B C 1
ATOM 2760 O O . ILE B 1 85 ? -0.066 8.914 22.5 1 98.31 85 ILE B O 1
ATOM 2764 N N . LEU B 1 86 ? -0.927 8.07 20.578 1 98.5 86 LEU B N 1
ATOM 2765 C CA . LEU B 1 86 ? -2.207 8.742 20.766 1 98.5 86 LEU B CA 1
ATOM 2766 C C . LEU B 1 86 ? -3.107 7.949 21.703 1 98.5 86 LEU B C 1
ATOM 2768 O O . LEU B 1 86 ? -3.95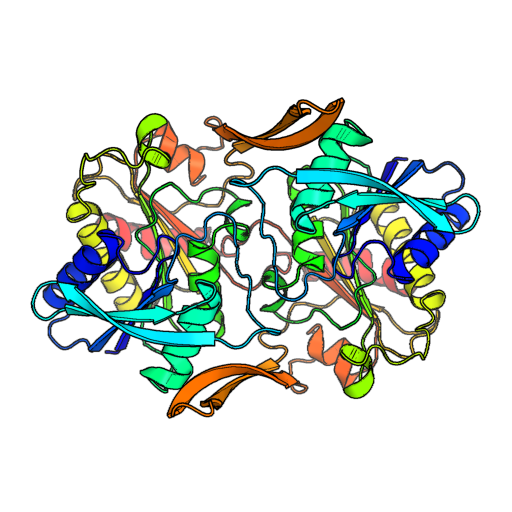3 8.531 22.391 1 98.5 86 LEU B O 1
ATOM 2772 N N . ASN B 1 87 ? -3.023 6.621 21.703 1 97.94 87 ASN B N 1
ATOM 2773 C CA . ASN B 1 87 ? -3.863 5.691 22.453 1 97.94 87 ASN B CA 1
ATOM 2774 C C . ASN B 1 87 ? -5.336 5.84 22.078 1 97.94 87 ASN B C 1
ATOM 2776 O O . ASN B 1 87 ? -6.215 5.715 22.938 1 97.94 87 ASN B O 1
ATOM 2780 N N . LYS B 1 88 ? -5.602 6.285 20.938 1 98.12 88 LYS B N 1
ATOM 2781 C CA . LYS B 1 88 ? -6.918 6.391 20.328 1 98.12 88 LYS B CA 1
ATOM 2782 C C . LYS B 1 88 ? -6.809 6.488 18.797 1 98.12 88 LYS B C 1
ATOM 2784 O O . LYS B 1 88 ? -5.758 6.848 18.266 1 98.12 88 LYS B O 1
ATOM 2789 N N . VAL B 1 89 ? -7.844 6.191 18.172 1 98.62 89 VAL B N 1
ATOM 2790 C CA . VAL B 1 89 ? -7.906 6.391 16.734 1 98.62 89 VAL B CA 1
ATOM 2791 C C . VAL B 1 89 ? -8.078 7.875 16.422 1 98.62 89 VAL B C 1
ATOM 2793 O O . VAL B 1 89 ? -9.008 8.523 16.906 1 98.62 89 VAL B O 1
ATOM 2796 N N . PRO B 1 90 ? -7.203 8.43 15.609 1 98.88 90 PRO B N 1
ATOM 2797 C CA . PRO B 1 90 ? -7.332 9.852 15.281 1 98.88 90 PRO B CA 1
ATOM 2798 C C . PRO B 1 90 ? -8.492 10.133 14.328 1 98.88 90 PRO B C 1
ATOM 2800 O O . PRO B 1 90 ? -9.023 9.211 13.711 1 98.88 90 PRO B O 1
ATOM 2803 N N . ASP B 1 91 ? -8.836 11.414 14.273 1 98.75 91 ASP B N 1
ATOM 2804 C CA . ASP B 1 91 ? -9.898 11.844 13.375 1 98.75 91 ASP B CA 1
ATOM 2805 C C . ASP B 1 91 ? -9.453 11.75 11.914 1 98.75 91 ASP B C 1
ATOM 2807 O O . ASP B 1 91 ? -10.266 11.5 11.023 1 98.75 91 ASP B O 1
ATOM 2811 N N . LEU B 1 92 ? -8.18 11.969 11.758 1 98.88 92 LEU B N 1
ATOM 2812 C CA . LEU B 1 92 ? -7.621 12.031 10.414 1 98.88 92 LEU B CA 1
ATOM 2813 C C . LEU B 1 92 ? -6.176 11.547 10.406 1 98.88 92 LEU B C 1
ATOM 2815 O O . LEU B 1 92 ? -5.395 11.891 11.297 1 98.88 92 LEU B O 1
ATOM 2819 N N . VAL B 1 93 ? -5.832 10.758 9.461 1 98.94 93 VAL B N 1
ATOM 2820 C CA . VAL B 1 93 ? -4.449 10.406 9.148 1 98.94 93 VAL B CA 1
ATOM 2821 C C . VAL B 1 93 ? -4.09 10.898 7.75 1 98.94 93 VAL B C 1
ATOM 2823 O O . VAL B 1 93 ? -4.828 10.656 6.789 1 98.94 93 VAL B O 1
ATOM 2826 N N . ILE B 1 94 ? -3.066 11.602 7.645 1 98.94 94 ILE B N 1
ATOM 2827 C CA . ILE B 1 94 ? -2.525 11.984 6.344 1 98.94 94 ILE B CA 1
ATOM 2828 C C . ILE B 1 94 ? -1.185 11.289 6.117 1 98.94 94 ILE B C 1
ATOM 2830 O O . ILE B 1 94 ? -0.225 11.523 6.855 1 98.94 94 ILE B O 1
ATOM 2834 N N . SER B 1 95 ? -1.102 10.406 5.172 1 98.81 95 SER B N 1
ATOM 2835 C CA . SER B 1 95 ? 0.127 9.773 4.703 1 98.81 95 SER B CA 1
ATOM 2836 C C . SER B 1 95 ? 0.729 10.539 3.529 1 98.81 95 SER B C 1
ATOM 2838 O O . SER B 1 95 ? 0.183 10.516 2.424 1 98.81 95 SER B O 1
ATOM 2840 N N . GLY B 1 96 ? 1.793 11.102 3.629 1 97.25 96 GLY B N 1
ATOM 2841 C CA . GLY B 1 96 ? 2.42 11.938 2.617 1 97.25 96 GLY B CA 1
ATOM 2842 C C . GLY B 1 96 ? 3.012 13.211 3.182 1 97.25 96 GLY B C 1
ATOM 2843 O O . GLY B 1 96 ? 3.268 13.305 4.383 1 97.25 96 GLY B O 1
ATOM 2844 N N . ILE B 1 97 ? 3.4 14.078 2.395 1 97.81 97 ILE B N 1
ATOM 2845 C CA . ILE B 1 97 ? 3.295 14.07 0.939 1 97.81 97 ILE B CA 1
ATOM 2846 C C . ILE B 1 97 ? 4.441 13.266 0.341 1 97.81 97 ILE B C 1
ATOM 2848 O O . ILE B 1 97 ? 5.613 13.609 0.521 1 97.81 97 ILE B O 1
ATOM 2852 N N . ASN B 1 98 ? 4.141 12.258 -0.368 1 96.62 98 ASN B N 1
ATOM 2853 C CA . ASN B 1 98 ? 5.121 11.375 -0.985 1 96.62 98 ASN B CA 1
ATOM 2854 C C . ASN B 1 98 ? 5.797 12.039 -2.186 1 96.62 98 ASN B C 1
ATOM 2856 O O . ASN B 1 98 ? 5.133 12.688 -2.994 1 96.62 98 ASN B O 1
ATOM 2860 N N . ILE B 1 99 ? 7.117 11.781 -2.271 1 94.56 99 ILE B N 1
ATOM 2861 C CA . ILE B 1 99 ? 7.855 12.211 -3.455 1 94.56 99 ILE B CA 1
ATOM 2862 C C . ILE B 1 99 ? 7.68 11.18 -4.57 1 94.56 99 ILE B C 1
ATOM 2864 O O . ILE B 1 99 ? 8.25 10.086 -4.516 1 94.56 99 ILE B O 1
ATOM 2868 N N . GLY B 1 100 ? 6.891 11.586 -5.562 1 94 100 GLY B N 1
ATOM 2869 C CA . GLY B 1 100 ? 6.512 10.672 -6.625 1 94 100 GLY B CA 1
ATOM 2870 C C . GLY B 1 100 ? 5.047 10.289 -6.59 1 94 100 GLY B C 1
ATOM 2871 O O . GLY B 1 100 ? 4.473 10.102 -5.512 1 94 100 GLY B O 1
ATOM 2872 N N . GLU B 1 101 ? 4.445 10.133 -7.684 1 95.81 101 GLU B N 1
ATOM 2873 C CA . GLU B 1 101 ? 3.014 9.867 -7.816 1 95.81 101 GLU B CA 1
ATOM 2874 C C . GLU B 1 101 ? 2.676 8.438 -7.418 1 95.81 101 GLU B C 1
ATOM 2876 O O . GLU B 1 101 ? 3.539 7.555 -7.449 1 95.81 101 GLU B O 1
ATOM 2881 N N . ASN B 1 102 ? 1.567 8.219 -6.984 1 96.81 102 ASN B N 1
ATOM 2882 C CA . ASN B 1 102 ? 0.957 6.918 -6.723 1 96.81 102 ASN B CA 1
ATOM 2883 C C . ASN B 1 102 ? -0.347 6.746 -7.496 1 96.81 102 ASN B C 1
ATOM 2885 O O . ASN B 1 102 ? -1.407 7.176 -7.039 1 96.81 102 ASN B O 1
ATOM 2889 N N . LEU B 1 103 ? -0.223 6.129 -8.602 1 97.75 103 LEU B N 1
ATOM 2890 C CA . LEU B 1 103 ? -1.318 6.047 -9.562 1 97.75 103 LEU B CA 1
ATOM 2891 C C . LEU B 1 103 ? -1.601 4.598 -9.945 1 97.75 103 LEU B C 1
ATOM 2893 O O . LEU B 1 103 ? -0.775 3.715 -9.695 1 97.75 103 LEU B O 1
ATOM 2897 N N . GLY B 1 104 ? -2.789 4.414 -10.523 1 97.31 104 GLY B N 1
ATOM 2898 C CA . GLY B 1 104 ? -3.148 3.109 -11.055 1 97.31 104 GLY B CA 1
ATOM 2899 C C . GLY B 1 104 ? -3.279 2.045 -9.977 1 97.31 104 GLY B C 1
ATOM 2900 O O . GLY B 1 104 ? -3.262 2.354 -8.781 1 97.31 104 GLY B O 1
ATOM 2901 N N . THR B 1 105 ? -3.488 0.866 -10.406 1 95.88 105 THR B N 1
ATOM 2902 C CA . THR B 1 105 ? -3.721 -0.242 -9.492 1 95.88 105 THR B CA 1
ATOM 2903 C C . THR B 1 105 ? -2.426 -0.643 -8.789 1 95.88 105 THR B C 1
ATOM 2905 O O . THR B 1 105 ? -2.438 -1.478 -7.879 1 95.88 105 THR B O 1
ATOM 2908 N N . GLU B 1 106 ? -1.302 0.02 -9.086 1 95.12 106 GLU B N 1
ATOM 2909 C CA . GLU B 1 106 ? -0.012 -0.224 -8.445 1 95.12 106 GLU B CA 1
ATOM 2910 C C . GLU B 1 106 ? 0.046 0.409 -7.062 1 95.12 106 GLU B C 1
ATOM 2912 O O . GLU B 1 106 ? 0.99 0.173 -6.305 1 95.12 106 GLU B O 1
ATOM 2917 N N . ILE B 1 107 ? -0.981 1.029 -6.68 1 96.38 107 ILE B N 1
ATOM 2918 C CA . ILE B 1 107 ? -1.002 1.749 -5.414 1 96.38 107 ILE B CA 1
ATOM 2919 C C . ILE B 1 107 ? -0.845 0.763 -4.258 1 96.38 107 ILE B C 1
ATOM 2921 O O . ILE B 1 107 ? -0.444 1.146 -3.156 1 96.38 107 ILE B O 1
ATOM 2925 N N . MET B 1 108 ? -1.081 -0.458 -4.457 1 96.31 108 MET B N 1
ATOM 2926 C CA . MET B 1 108 ? -0.959 -1.453 -3.396 1 96.31 108 MET B CA 1
ATOM 2927 C C . MET B 1 108 ? 0.505 -1.75 -3.094 1 96.31 108 MET B C 1
ATOM 2929 O O . MET B 1 108 ? 0.818 -2.391 -2.088 1 96.31 108 MET B O 1
ATOM 2933 N N . THR B 1 109 ? 1.46 -1.335 -3.916 1 96.5 109 THR B N 1
ATOM 2934 C CA . THR B 1 109 ? 2.885 -1.471 -3.641 1 96.5 109 THR B CA 1
ATOM 2935 C C . THR B 1 109 ? 3.42 -0.231 -2.93 1 96.5 109 THR B C 1
ATOM 2937 O O . THR B 1 109 ? 4.578 -0.198 -2.514 1 96.5 109 THR B O 1
ATOM 2940 N N . SER B 1 110 ? 2.631 0.809 -2.742 1 97 110 SER B N 1
ATOM 2941 C CA . SER B 1 110 ? 3.041 2.105 -2.211 1 97 110 SER B CA 1
ATOM 2942 C C . SER B 1 110 ? 2.99 2.119 -0.688 1 97 110 SER B C 1
ATOM 2944 O O . SER B 1 110 ? 1.941 1.859 -0.094 1 97 110 SER B O 1
ATOM 2946 N N . GLY B 1 111 ? 4.094 2.479 -0.105 1 97.75 111 GLY B N 1
ATOM 2947 C CA . GLY B 1 111 ? 4.098 2.662 1.338 1 97.75 111 GLY B CA 1
ATOM 2948 C C . GLY B 1 111 ? 3.17 3.768 1.803 1 97.75 111 GLY B C 1
ATOM 2949 O O . GLY B 1 111 ? 2.559 3.666 2.869 1 97.75 111 GLY B O 1
ATOM 2950 N N . THR B 1 112 ? 3.061 4.844 1.03 1 98.19 112 THR B N 1
ATOM 2951 C CA . THR B 1 112 ? 2.137 5.938 1.305 1 98.19 112 THR B CA 1
ATOM 2952 C C . THR B 1 112 ? 0.701 5.43 1.384 1 98.19 112 THR B C 1
ATOM 2954 O O . THR B 1 112 ? -0.011 5.707 2.352 1 98.19 112 THR B O 1
ATOM 2957 N N . LEU B 1 113 ? 0.29 4.641 0.425 1 98.56 113 LEU B N 1
ATOM 2958 C CA . LEU B 1 113 ? -1.058 4.082 0.42 1 98.56 113 LEU B CA 1
ATOM 2959 C C . LEU B 1 113 ? -1.202 3.004 1.489 1 98.56 113 LEU B C 1
ATOM 2961 O O . LEU B 1 113 ? -2.262 2.873 2.105 1 98.56 113 LEU B O 1
ATOM 2965 N N . GLY B 1 114 ? -0.112 2.238 1.658 1 98.44 114 GLY B N 1
ATOM 2966 C CA . GLY B 1 114 ? -0.157 1.255 2.729 1 98.44 114 GLY B CA 1
ATOM 2967 C C . GLY B 1 114 ? -0.499 1.857 4.078 1 98.44 114 GLY B C 1
ATOM 2968 O O . GLY B 1 114 ? -1.339 1.325 4.809 1 98.44 114 GLY B O 1
ATOM 2969 N N . ALA B 1 115 ? 0.102 2.969 4.383 1 98.69 115 ALA B N 1
ATOM 2970 C CA . ALA B 1 115 ? -0.151 3.656 5.645 1 98.69 115 ALA B CA 1
ATOM 2971 C C . ALA B 1 115 ? -1.586 4.172 5.711 1 98.69 115 ALA B C 1
ATOM 2973 O O . ALA B 1 115 ? -2.25 4.039 6.742 1 98.69 115 ALA B O 1
ATOM 2974 N N . ALA B 1 116 ? -2.049 4.73 4.66 1 98.81 116 ALA B N 1
ATOM 2975 C CA . ALA B 1 116 ? -3.408 5.266 4.621 1 98.81 116 ALA B CA 1
ATOM 2976 C C . ALA B 1 116 ? -4.438 4.152 4.777 1 98.81 116 ALA B C 1
ATOM 2978 O O . ALA B 1 116 ? -5.422 4.305 5.508 1 98.81 116 ALA B O 1
ATOM 2979 N N . PHE B 1 117 ? -4.238 3.064 4.113 1 98.69 117 PHE B N 1
ATOM 2980 C CA . PHE B 1 117 ? -5.145 1.932 4.238 1 98.69 117 PHE B CA 1
ATOM 2981 C C . PHE B 1 117 ? -5.141 1.385 5.66 1 98.69 117 PHE B C 1
ATOM 2983 O O . PHE B 1 117 ? -6.18 0.973 6.176 1 98.69 117 PHE B O 1
ATOM 2990 N N . GLU B 1 118 ? -3.965 1.366 6.273 1 98.56 118 GLU B N 1
ATOM 2991 C CA . GLU B 1 118 ? -3.893 0.915 7.66 1 98.56 118 GLU B CA 1
ATOM 2992 C C . GLU B 1 118 ? -4.691 1.833 8.578 1 98.56 118 GLU B C 1
ATOM 2994 O O . GLU B 1 118 ? -5.418 1.362 9.453 1 98.56 118 GLU B O 1
ATOM 2999 N N . ALA B 1 119 ? -4.559 3.082 8.391 1 98.81 119 ALA B N 1
ATOM 3000 C CA . ALA B 1 119 ? -5.309 4.055 9.18 1 98.81 119 ALA B CA 1
ATOM 3001 C C . ALA B 1 119 ? -6.812 3.836 9.039 1 98.81 119 ALA B C 1
ATOM 3003 O O . ALA B 1 119 ? -7.535 3.787 10.039 1 98.81 119 ALA B O 1
ATOM 3004 N N . ALA B 1 120 ? -7.246 3.666 7.824 1 98.56 120 ALA B N 1
ATOM 3005 C CA . ALA B 1 120 ? -8.664 3.439 7.551 1 98.56 120 ALA B CA 1
ATOM 3006 C C . ALA B 1 120 ? -9.148 2.141 8.195 1 98.56 120 ALA B C 1
ATOM 3008 O O . ALA B 1 120 ? -10.273 2.066 8.688 1 98.56 120 ALA B O 1
ATOM 3009 N N . HIS B 1 121 ? -8.273 1.196 8.148 1 97.94 121 HIS B N 1
ATOM 3010 C CA . HIS B 1 121 ? -8.594 -0.093 8.75 1 97.94 121 HIS B CA 1
ATOM 3011 C C . HIS B 1 121 ? -8.945 0.061 10.227 1 97.94 121 HIS B C 1
ATOM 3013 O O . HIS B 1 121 ? -9.805 -0.654 10.742 1 97.94 121 HIS B O 1
ATOM 3019 N N . HIS B 1 122 ? -8.352 0.986 10.844 1 97.94 122 HIS B N 1
ATOM 3020 C CA . HIS B 1 122 ? -8.57 1.194 12.266 1 97.94 122 HIS B CA 1
ATOM 3021 C C . HIS B 1 122 ? -9.711 2.178 12.516 1 97.94 122 HIS B C 1
ATOM 3023 O O . HIS B 1 122 ? -10.102 2.402 13.664 1 97.94 122 HIS B O 1
ATOM 3029 N N . GLY B 1 123 ? -10.211 2.814 11.461 1 97.56 123 GLY B N 1
ATOM 3030 C CA . GLY B 1 123 ? -11.406 3.627 11.617 1 97.56 123 GLY B CA 1
ATOM 3031 C C . GLY B 1 123 ? -11.156 5.109 11.422 1 97.56 123 GLY B C 1
ATOM 3032 O O . GLY B 1 123 ? -12.07 5.922 11.547 1 97.56 123 GLY B O 1
ATOM 3033 N N . ALA B 1 124 ? -9.969 5.473 11.102 1 98.69 124 ALA B N 1
ATOM 3034 C CA . ALA B 1 124 ? -9.664 6.883 10.852 1 98.69 124 ALA B CA 1
ATOM 3035 C C . ALA B 1 124 ? -10.047 7.277 9.43 1 98.69 124 ALA B C 1
ATOM 3037 O O . ALA B 1 124 ? -10.008 6.449 8.516 1 98.69 124 ALA B O 1
ATOM 3038 N N . LYS B 1 125 ? -10.477 8.547 9.258 1 98.75 125 LYS B N 1
ATOM 3039 C CA . LYS B 1 125 ? -10.406 9.102 7.906 1 98.75 125 LYS B CA 1
ATOM 3040 C C . LYS B 1 125 ? -8.961 9.203 7.43 1 98.75 125 LYS B C 1
ATOM 3042 O O . LYS B 1 125 ? -8.07 9.539 8.211 1 98.75 125 LYS B O 1
ATOM 3047 N N . ALA B 1 126 ? -8.711 8.875 6.137 1 98.94 126 ALA B N 1
ATOM 3048 C CA . ALA B 1 126 ? -7.324 8.789 5.684 1 98.94 126 ALA B CA 1
ATOM 3049 C C . ALA B 1 126 ? -7.152 9.445 4.32 1 98.94 126 ALA B C 1
ATOM 3051 O O . ALA B 1 126 ? -8.008 9.305 3.441 1 98.94 126 ALA B O 1
ATOM 3052 N N . ILE B 1 127 ? -6.109 10.156 4.164 1 98.94 127 ILE B N 1
ATOM 3053 C CA . ILE B 1 127 ? -5.684 10.742 2.893 1 98.94 127 ILE B CA 1
ATOM 3054 C C . ILE B 1 127 ? -4.262 10.289 2.566 1 98.94 127 ILE B C 1
ATOM 3056 O O . ILE B 1 127 ? -3.379 10.328 3.426 1 98.94 127 ILE B O 1
ATOM 3060 N N . ALA B 1 128 ? -4.035 9.758 1.45 1 98.94 128 ALA B N 1
ATOM 3061 C CA . ALA B 1 128 ? -2.709 9.602 0.862 1 98.94 128 ALA B CA 1
ATOM 3062 C C . ALA B 1 128 ? -2.416 10.719 -0.138 1 98.94 128 ALA B C 1
ATOM 3064 O O . ALA B 1 128 ? -3.16 10.906 -1.104 1 98.94 128 ALA B O 1
ATOM 3065 N N . SER B 1 129 ? -1.408 11.414 0.063 1 98.88 129 SER B N 1
ATOM 3066 C CA . SER B 1 129 ? -1.054 12.547 -0.786 1 98.88 129 SER B CA 1
ATOM 3067 C C . SER B 1 129 ? 0.321 12.359 -1.419 1 98.88 129 SER B C 1
ATOM 3069 O O . SER B 1 129 ? 1.276 11.977 -0.738 1 98.88 129 SER B O 1
ATOM 3071 N N . SER B 1 130 ? 0.426 12.617 -2.713 1 98.25 130 SER B N 1
ATOM 3072 C CA . SER B 1 130 ? 1.663 12.461 -3.471 1 98.25 130 SER B CA 1
ATOM 3073 C C . SER B 1 130 ? 1.894 13.648 -4.402 1 98.25 130 SER B C 1
ATOM 3075 O O . SER B 1 130 ? 0.942 14.203 -4.957 1 98.25 130 SER B O 1
ATOM 3077 N N . LEU B 1 131 ? 3.152 13.961 -4.566 1 97.75 131 LEU B N 1
ATOM 3078 C CA . LEU B 1 131 ? 3.574 15 -5.492 1 97.75 131 LEU B CA 1
ATOM 3079 C C . LEU B 1 131 ? 4.289 14.406 -6.699 1 97.75 131 LEU B C 1
ATOM 3081 O O . LEU B 1 131 ? 5.254 13.648 -6.543 1 97.75 131 LEU B O 1
ATOM 3085 N N . GLN B 1 132 ? 3.754 14.758 -7.805 1 96.25 132 GLN B N 1
ATOM 3086 C CA . GLN B 1 132 ? 4.398 14.328 -9.039 1 96.25 132 GLN B CA 1
ATOM 3087 C C . GLN B 1 132 ? 5.797 14.922 -9.172 1 96.25 132 GLN B C 1
ATOM 3089 O O . GLN B 1 132 ? 6 16.109 -8.891 1 96.25 132 GLN B O 1
ATOM 3094 N N . ILE B 1 133 ? 6.738 13.992 -9.586 1 89.88 133 ILE B N 1
ATOM 3095 C CA . ILE B 1 133 ? 8.078 14.453 -9.93 1 89.88 133 ILE B CA 1
ATOM 3096 C C . ILE B 1 133 ? 8.453 13.969 -11.328 1 89.88 133 ILE B C 1
ATOM 3098 O O . ILE B 1 133 ? 8.57 12.766 -11.562 1 89.88 133 ILE B O 1
ATOM 3102 N N . THR B 1 134 ? 8.484 14.859 -12.312 1 81.31 134 THR B N 1
ATOM 3103 C CA . THR B 1 134 ? 8.742 14.492 -13.703 1 81.31 134 THR B CA 1
ATOM 3104 C C . THR B 1 134 ? 10.242 14.406 -13.969 1 81.31 134 THR B C 1
ATOM 3106 O O . THR B 1 134 ? 10.68 13.703 -14.875 1 81.31 134 THR B O 1
ATOM 3109 N N . SER B 1 135 ? 10.93 15.164 -13.391 1 64.62 135 SER B N 1
ATOM 3110 C CA . SER B 1 135 ? 12.352 15.086 -13.703 1 64.62 135 SER B CA 1
ATOM 3111 C C . SER B 1 135 ? 13.008 13.891 -13.023 1 64.62 135 SER B C 1
ATOM 3113 O O . SER B 1 135 ? 12.914 13.734 -11.805 1 64.62 135 SER B O 1
ATOM 3115 N N . ASP B 1 136 ? 13.172 12.797 -13.789 1 54.81 136 ASP B N 1
ATOM 3116 C CA . ASP B 1 136 ? 13.711 11.516 -13.359 1 54.81 136 ASP B CA 1
ATOM 3117 C C . ASP B 1 136 ? 14.773 11.695 -12.273 1 54.81 136 ASP B C 1
ATOM 3119 O O . ASP B 1 136 ? 14.852 10.906 -11.336 1 54.81 136 ASP B O 1
ATOM 3123 N N . HIS B 1 137 ? 15.695 12.719 -12.547 1 46.28 137 HIS B N 1
ATOM 3124 C CA . HIS B 1 137 ? 16.859 12.891 -11.68 1 46.28 137 HIS B CA 1
ATOM 3125 C C . HIS B 1 137 ? 16.422 13.289 -10.273 1 46.28 137 HIS B C 1
ATOM 3127 O O . HIS B 1 137 ? 17.203 13.148 -9.32 1 46.28 137 HIS B O 1
ATOM 3133 N N . LEU B 1 138 ? 15.297 13.742 -10.125 1 46.25 138 LEU B N 1
ATOM 3134 C CA . LEU B 1 138 ? 14.891 14.273 -8.82 1 46.25 138 LEU B CA 1
ATOM 3135 C C . LEU B 1 138 ? 14.258 13.18 -7.965 1 46.25 138 LEU B C 1
ATOM 3137 O O . LEU B 1 138 ? 14.148 13.328 -6.746 1 46.25 138 LEU B O 1
ATOM 3141 N N . LYS B 1 139 ? 13.734 12.219 -8.555 1 49.47 139 LYS B N 1
ATOM 3142 C CA . LYS B 1 139 ? 13.062 11.195 -7.762 1 49.47 139 LYS B CA 1
ATOM 3143 C C . LYS B 1 139 ? 14.047 10.469 -6.848 1 49.47 139 LYS B C 1
ATOM 3145 O O . LYS B 1 139 ? 13.711 10.133 -5.711 1 49.47 139 LYS B O 1
ATOM 3150 N N . PHE B 1 140 ? 15.203 10.148 -7.57 1 50.22 140 PHE B N 1
ATOM 3151 C CA . PHE B 1 140 ? 16.125 9.32 -6.809 1 50.22 140 PHE B CA 1
ATOM 3152 C C . PHE B 1 140 ? 17.359 10.125 -6.383 1 50.22 140 PHE B C 1
ATOM 3154 O O . PHE B 1 140 ? 18.203 9.625 -5.645 1 50.22 140 PHE B O 1
ATOM 3161 N N . ARG B 1 141 ? 17.469 11.234 -7.086 1 43.97 141 ARG B N 1
ATOM 3162 C CA . ARG B 1 141 ? 18.703 11.914 -6.723 1 43.97 141 ARG B CA 1
ATOM 3163 C C . ARG B 1 141 ? 18.516 12.766 -5.473 1 43.97 141 ARG B C 1
ATOM 3165 O O . ARG B 1 141 ? 17.453 13.336 -5.258 1 43.97 141 ARG B O 1
ATOM 3172 N N . GLU B 1 142 ? 19.109 12.32 -4.566 1 44.22 142 GLU B N 1
ATOM 3173 C CA . GLU B 1 142 ? 19.312 13.125 -3.365 1 44.22 142 GLU B CA 1
ATOM 3174 C C . GLU B 1 142 ? 19.5 14.594 -3.717 1 44.22 142 GLU B C 1
ATOM 3176 O O . GLU B 1 142 ? 19.969 15.383 -2.887 1 44.22 142 GLU B O 1
ATOM 3181 N N . LEU B 1 143 ? 19.484 14.773 -5.062 1 43.25 143 LEU B N 1
ATOM 3182 C CA . LEU B 1 143 ? 19.922 16.141 -5.297 1 43.25 143 LEU B CA 1
ATOM 3183 C C . LEU B 1 143 ? 19.031 17.141 -4.551 1 43.25 143 LEU B C 1
ATOM 3185 O O . LEU B 1 143 ? 17.859 16.844 -4.266 1 43.25 143 LEU B O 1
ATOM 3189 N N . ASP B 1 144 ? 19.766 18.188 -4.191 1 47.91 144 ASP B N 1
ATOM 3190 C CA . ASP B 1 144 ? 19.672 19.328 -3.289 1 47.91 144 ASP B CA 1
ATOM 3191 C C . ASP B 1 144 ? 18.469 20.203 -3.652 1 47.91 144 ASP B C 1
ATOM 3193 O O . ASP B 1 144 ? 18.422 21.391 -3.285 1 47.91 144 ASP B O 1
ATOM 3197 N N . ILE B 1 145 ? 17.906 20 -4.777 1 51.34 145 ILE B N 1
ATOM 3198 C CA . ILE B 1 145 ? 16.891 21.047 -4.84 1 51.34 145 ILE B CA 1
ATOM 3199 C C . ILE B 1 145 ? 15.727 20.688 -3.918 1 51.34 145 ILE B C 1
ATOM 3201 O O . ILE B 1 145 ? 15.086 19.656 -4.098 1 51.34 145 ILE B O 1
ATOM 3205 N N . PRO B 1 146 ? 15.695 21.484 -2.936 1 73.31 146 PRO B N 1
ATOM 3206 C CA . PRO B 1 146 ? 14.648 21.266 -1.932 1 73.31 146 PRO B CA 1
ATOM 3207 C C . PRO B 1 146 ? 13.242 21.344 -2.52 1 73.31 146 PRO B C 1
ATOM 3209 O O . PRO B 1 146 ? 12.922 22.297 -3.242 1 73.31 146 PRO B O 1
ATOM 3212 N N . ILE B 1 147 ? 12.586 20.359 -2.771 1 84.38 147 ILE B N 1
ATOM 3213 C CA . ILE B 1 147 ? 11.172 20.359 -3.145 1 84.38 147 ILE B CA 1
ATOM 3214 C C . ILE B 1 147 ? 10.375 21.203 -2.148 1 84.38 147 ILE B C 1
ATOM 3216 O O . ILE B 1 147 ? 10.523 21.031 -0.935 1 84.38 147 ILE B O 1
ATOM 3220 N N . ASP B 1 148 ? 9.734 22.234 -2.664 1 92.19 148 ASP B N 1
ATOM 3221 C CA . ASP B 1 148 ? 8.82 23.031 -1.845 1 92.19 148 ASP B CA 1
ATOM 3222 C C . ASP B 1 148 ? 7.461 22.344 -1.722 1 92.19 148 ASP B C 1
ATOM 3224 O O . ASP B 1 148 ? 6.723 22.234 -2.705 1 92.19 148 ASP B O 1
ATOM 3228 N N . PHE B 1 149 ? 7.109 22.047 -0.531 1 96.62 149 PHE B N 1
ATOM 3229 C 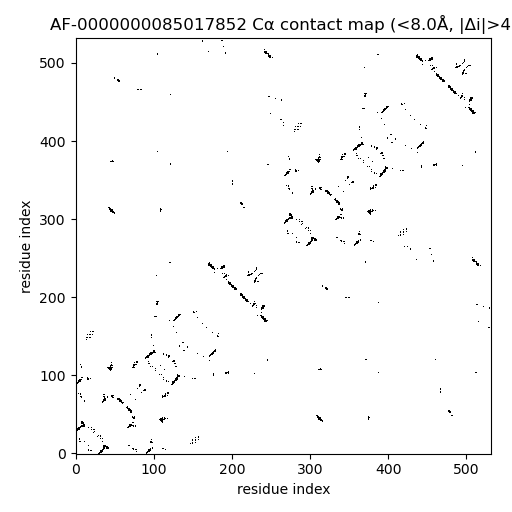CA . PHE B 1 149 ? 5.875 21.297 -0.307 1 96.62 149 PHE B CA 1
ATOM 3230 C C . PHE B 1 149 ? 4.77 22.234 0.185 1 96.62 149 PHE B C 1
ATOM 3232 O O . PHE B 1 149 ? 3.68 21.766 0.54 1 96.62 149 PHE B O 1
ATOM 3239 N N . SER B 1 150 ? 4.965 23.547 0.162 1 97.06 150 SER B N 1
ATOM 3240 C CA . SER B 1 150 ? 3.996 24.484 0.738 1 97.06 150 SER B CA 1
ATOM 3241 C C . SER B 1 150 ? 2.652 24.391 0.022 1 97.06 150 SER B C 1
ATOM 3243 O O . SER B 1 150 ? 1.612 24.219 0.661 1 97.06 150 SER B O 1
ATOM 3245 N N . VAL B 1 151 ? 2.689 24.406 -1.259 1 97.81 151 VAL B N 1
ATOM 3246 C CA . VAL B 1 151 ? 1.46 24.406 -2.045 1 97.81 151 VAL B CA 1
ATOM 3247 C C . VAL B 1 151 ? 0.799 23.031 -1.955 1 97.81 151 VAL B C 1
ATOM 3249 O O . VAL B 1 151 ? -0.382 22.922 -1.616 1 97.81 151 VAL B O 1
ATOM 3252 N N . PRO B 1 152 ? 1.574 21.984 -2.191 1 98.31 152 PRO B N 1
ATOM 3253 C CA . PRO B 1 152 ? 0.948 20.672 -2.043 1 98.31 152 PRO B CA 1
ATOM 3254 C C . PRO B 1 152 ? 0.374 20.438 -0.646 1 98.31 152 PRO B C 1
ATOM 3256 O O . PRO B 1 152 ? -0.677 19.812 -0.501 1 98.31 152 PRO B O 1
ATOM 3259 N N . ALA B 1 153 ? 1.006 20.922 0.388 1 98.69 153 ALA B N 1
ATOM 3260 C CA . ALA B 1 153 ? 0.514 20.797 1.757 1 98.69 153 ALA B CA 1
ATOM 3261 C C . ALA B 1 153 ? -0.808 21.531 1.938 1 98.69 153 ALA B C 1
ATOM 3263 O O . ALA B 1 153 ? -1.749 21 2.531 1 98.69 153 ALA B O 1
ATOM 3264 N N . GLU B 1 154 ? -0.842 22.719 1.442 1 98.69 154 GLU B N 1
ATOM 3265 C CA . GLU B 1 154 ? -2.059 23.531 1.535 1 98.69 154 GLU B CA 1
ATOM 3266 C C . GLU B 1 154 ? -3.219 22.859 0.807 1 98.69 154 GLU B C 1
ATOM 3268 O O . GLU B 1 154 ? -4.332 22.781 1.335 1 98.69 154 GLU B O 1
ATOM 3273 N N . ILE B 1 155 ? -2.967 22.359 -0.39 1 98.62 155 ILE B N 1
ATOM 3274 C CA . ILE B 1 155 ? -3.984 21.656 -1.167 1 98.62 155 ILE B CA 1
ATOM 3275 C C . ILE B 1 155 ? -4.496 20.453 -0.383 1 98.62 155 ILE B C 1
ATOM 3277 O O . ILE B 1 155 ? -5.703 20.25 -0.268 1 98.62 155 ILE B O 1
ATOM 3281 N N . THR B 1 156 ? -3.578 19.688 0.202 1 98.81 156 THR B N 1
ATOM 3282 C CA . THR B 1 156 ? -3.924 18.484 0.964 1 98.81 156 THR B CA 1
ATOM 3283 C C . THR B 1 156 ? -4.809 18.844 2.154 1 98.81 156 THR B C 1
ATOM 3285 O O . THR B 1 156 ? -5.82 18.172 2.402 1 98.81 156 THR B O 1
ATOM 3288 N N . VAL B 1 157 ? -4.531 19.906 2.822 1 98.75 157 VAL B N 1
ATOM 3289 C CA . VAL B 1 157 ? -5.25 20.281 4.035 1 98.75 157 VAL B CA 1
ATOM 3290 C C . VAL B 1 157 ? -6.629 20.828 3.668 1 98.75 157 VAL B C 1
ATOM 3292 O O . VAL B 1 157 ? -7.602 20.609 4.391 1 98.75 157 VAL B O 1
ATOM 3295 N N . ARG B 1 158 ? -6.715 21.562 2.59 1 98.5 158 ARG B N 1
ATOM 3296 C CA . ARG B 1 158 ? -8.023 22.016 2.131 1 98.5 158 ARG B CA 1
ATOM 3297 C C . ARG B 1 158 ? -8.945 20.844 1.816 1 98.5 158 ARG B C 1
ATOM 3299 O O . ARG B 1 158 ? -10.133 20.875 2.15 1 98.5 158 ARG B O 1
ATOM 3306 N N . ILE B 1 159 ? -8.398 19.859 1.177 1 98.44 159 ILE B N 1
ATOM 3307 C CA . ILE B 1 159 ? -9.172 18.656 0.868 1 98.44 159 ILE B CA 1
ATOM 3308 C C . ILE B 1 159 ? -9.555 17.953 2.162 1 98.44 159 ILE B C 1
ATOM 3310 O O . ILE B 1 159 ? -10.688 17.469 2.307 1 98.44 159 ILE B O 1
ATOM 3314 N N . ALA B 1 160 ? -8.617 17.906 3.115 1 98.56 160 ALA B N 1
ATOM 3315 C CA . ALA B 1 160 ? -8.875 17.297 4.418 1 98.56 160 ALA B CA 1
ATOM 3316 C C . ALA B 1 160 ? -10.039 17.984 5.121 1 98.56 160 ALA B C 1
ATOM 3318 O O . ALA B 1 160 ? -10.891 17.328 5.727 1 98.56 160 ALA B O 1
ATOM 3319 N N . GLU B 1 161 ? -10.047 19.266 5.02 1 98 161 GLU B N 1
ATOM 3320 C CA . GLU B 1 161 ? -11.117 20.031 5.641 1 98 161 GLU B CA 1
ATOM 3321 C C . GLU B 1 161 ? -12.477 19.656 5.062 1 98 161 GLU B C 1
ATOM 3323 O O . GLU B 1 161 ? -13.43 19.406 5.805 1 98 161 GLU B O 1
ATOM 3328 N N . LYS B 1 162 ? -12.578 19.562 3.791 1 97.88 162 LYS B N 1
ATOM 3329 C CA . LYS B 1 162 ? -13.836 19.188 3.145 1 97.88 162 LYS B CA 1
ATOM 3330 C C . LYS B 1 162 ? -14.203 17.75 3.459 1 97.88 162 LYS B C 1
ATOM 3332 O O . LYS B 1 162 ? -15.383 17.422 3.646 1 97.88 162 LYS B O 1
ATOM 3337 N N . TYR B 1 163 ? -13.18 16.938 3.451 1 97.94 163 TYR B N 1
ATOM 3338 C CA . TYR B 1 163 ? -13.398 15.531 3.797 1 97.94 163 TYR B CA 1
ATOM 3339 C C . TYR B 1 163 ? -14.023 15.406 5.18 1 97.94 163 TYR B C 1
ATOM 3341 O O . TYR B 1 163 ? -15.023 14.695 5.352 1 97.94 163 TYR B O 1
ATOM 3349 N N . LEU B 1 164 ? -13.508 16.125 6.125 1 97.12 164 LEU B N 1
ATOM 3350 C CA . LEU B 1 164 ? -14.008 16.094 7.496 1 97.12 164 LEU B CA 1
ATOM 3351 C C . LEU B 1 164 ? -15.391 16.719 7.586 1 97.12 164 LEU B C 1
ATOM 3353 O O . LEU B 1 164 ? -16.281 16.188 8.266 1 97.12 164 LEU B O 1
ATOM 3357 N N . GLU B 1 165 ? -15.602 17.766 6.895 1 96.75 165 GLU B N 1
ATOM 3358 C CA . GLU B 1 165 ? -16.844 18.516 6.941 1 96.75 165 GLU B CA 1
ATOM 3359 C C . GLU B 1 165 ? -18 17.719 6.316 1 96.75 165 GLU B C 1
ATOM 3361 O O . GLU B 1 165 ? -19.125 17.734 6.824 1 96.75 165 GLU B O 1
ATOM 3366 N N . HIS B 1 166 ? -17.719 16.984 5.23 1 97.12 166 HIS B N 1
ATOM 3367 C CA . HIS B 1 166 ? -18.812 16.391 4.461 1 97.12 166 HIS B CA 1
ATOM 3368 C C . HIS B 1 166 ? -18.812 14.867 4.598 1 97.12 166 HIS B C 1
ATOM 3370 O O . HIS B 1 166 ? -19.688 14.188 4.047 1 97.12 166 HIS B O 1
ATOM 3376 N N . ASN B 1 167 ? -17.875 14.336 5.27 1 96.56 167 ASN B N 1
ATOM 3377 C CA . ASN B 1 167 ? -17.797 12.906 5.523 1 96.56 167 ASN B CA 1
ATOM 3378 C C . ASN B 1 167 ? -17.891 12.102 4.23 1 96.56 167 ASN B C 1
ATOM 3380 O O . ASN B 1 167 ? -18.75 11.227 4.098 1 96.56 167 ASN B O 1
ATOM 3384 N N . PHE B 1 168 ? -16.922 12.391 3.275 1 97.62 168 PHE B N 1
ATOM 3385 C CA . PHE B 1 168 ? -16.891 11.641 2.025 1 97.62 168 PHE B CA 1
ATOM 3386 C C . PHE B 1 168 ? -17 10.148 2.291 1 97.62 168 PHE B C 1
ATOM 3388 O O . PHE B 1 168 ? -16.297 9.609 3.145 1 97.62 168 PHE B O 1
ATOM 3395 N N . PRO B 1 169 ? -17.938 9.414 1.607 1 97.06 169 PRO B N 1
ATOM 3396 C CA . PRO B 1 169 ? -18.141 7.984 1.838 1 97.06 169 PRO B CA 1
ATOM 3397 C C . PRO B 1 169 ? -17.078 7.117 1.173 1 97.06 169 PRO B C 1
ATOM 3399 O O . PRO B 1 169 ? -17.375 6.363 0.244 1 97.06 169 PRO B O 1
ATOM 3402 N N . CYS B 1 170 ? -15.891 7.18 1.611 1 98.19 170 CYS B N 1
ATOM 3403 C CA . CYS B 1 170 ? -14.758 6.355 1.191 1 98.19 170 CYS B CA 1
ATOM 3404 C C . CYS B 1 170 ? -13.82 6.074 2.361 1 98.19 170 CYS B C 1
ATOM 3406 O O . CYS B 1 170 ? -13.961 6.672 3.432 1 98.19 170 CYS B O 1
ATOM 3408 N N . ASP B 1 171 ? -12.977 5.137 2.203 1 98.19 171 ASP B N 1
ATOM 3409 C CA . ASP B 1 171 ? -12.023 4.793 3.252 1 98.19 171 ASP B CA 1
ATOM 3410 C C . ASP B 1 171 ? -10.766 5.656 3.154 1 98.19 171 ASP B C 1
ATOM 3412 O O . ASP B 1 171 ? -10.195 6.055 4.176 1 98.19 171 ASP B O 1
ATOM 3416 N N . VAL B 1 172 ? -10.297 5.91 1.911 1 98.81 172 VAL B N 1
ATOM 3417 C CA . VAL B 1 172 ? -9.07 6.664 1.657 1 98.81 172 VAL B CA 1
ATOM 3418 C C . VAL B 1 172 ? -9.281 7.605 0.472 1 98.81 172 VAL B C 1
ATOM 3420 O O . VAL B 1 172 ? -9.883 7.223 -0.533 1 98.81 172 VAL B O 1
ATOM 3423 N N . ILE B 1 173 ? -8.844 8.773 0.637 1 98.94 173 ILE B N 1
ATOM 3424 C CA . ILE B 1 173 ? -8.695 9.664 -0.513 1 98.94 173 ILE B CA 1
ATOM 3425 C C . ILE B 1 173 ? -7.25 9.602 -1.019 1 98.94 173 ILE B C 1
ATOM 3427 O O . ILE B 1 173 ? -6.312 9.891 -0.271 1 98.94 173 ILE B O 1
ATOM 3431 N N . ASN B 1 174 ? -7.094 9.156 -2.225 1 98.94 174 ASN B N 1
ATOM 3432 C CA . ASN B 1 174 ? -5.801 9.211 -2.895 1 98.94 174 ASN B CA 1
ATOM 3433 C C . ASN B 1 174 ? -5.641 10.484 -3.713 1 98.94 174 ASN B C 1
ATOM 3435 O O . ASN B 1 174 ? -6.336 10.68 -4.711 1 98.94 174 ASN B O 1
ATOM 3439 N N . LEU B 1 175 ? -4.711 11.281 -3.281 1 98.88 175 LEU B N 1
ATOM 3440 C CA . LEU B 1 175 ? -4.488 12.594 -3.885 1 98.88 175 LEU B CA 1
ATOM 3441 C C . LEU B 1 175 ? -3.137 12.641 -4.59 1 98.88 175 LEU B C 1
ATOM 3443 O O . LEU B 1 175 ? -2.104 12.359 -3.982 1 98.88 175 LEU B O 1
ATOM 3447 N N . ASN B 1 176 ? -3.162 12.93 -5.867 1 98.81 176 ASN B N 1
ATOM 3448 C CA . ASN B 1 176 ? -1.94 13.172 -6.625 1 98.81 176 ASN B CA 1
ATOM 3449 C C . ASN B 1 176 ? -1.899 14.594 -7.18 1 98.81 176 ASN B C 1
ATOM 3451 O O . ASN B 1 176 ? -2.809 15.008 -7.898 1 98.81 176 ASN B O 1
ATOM 3455 N N . ILE B 1 177 ? -0.836 15.289 -6.82 1 98.75 177 ILE B N 1
ATOM 3456 C CA . ILE B 1 177 ? -0.672 16.703 -7.133 1 98.75 177 ILE B CA 1
ATOM 3457 C C . ILE B 1 177 ? 0.426 16.875 -8.18 1 98.75 177 ILE B C 1
ATOM 3459 O O . ILE B 1 177 ? 1.537 16.375 -8.016 1 98.75 177 ILE B O 1
ATOM 3463 N N . PRO B 1 178 ? 0.078 17.578 -9.281 1 97.62 178 PRO B N 1
ATOM 3464 C CA . PRO B 1 178 ? 1.106 17.812 -10.297 1 97.62 178 PRO B CA 1
ATOM 3465 C C . PRO B 1 178 ? 2.307 18.594 -9.758 1 97.62 178 PRO B C 1
ATOM 3467 O O . PRO B 1 178 ? 2.164 19.391 -8.828 1 97.62 178 PRO B O 1
ATOM 3470 N N . GLU B 1 179 ? 3.465 18.391 -10.273 1 94.25 179 GLU B N 1
ATOM 3471 C CA . GLU B 1 179 ? 4.723 19 -9.867 1 94.25 179 GLU B CA 1
ATOM 3472 C C . GLU B 1 179 ? 4.602 20.531 -9.844 1 94.25 179 GLU B C 1
ATOM 3474 O O . GLU B 1 179 ? 5.152 21.188 -8.961 1 94.25 179 GLU B O 1
ATOM 3479 N N . ASN B 1 180 ? 3.793 21.156 -10.766 1 92.62 180 ASN B N 1
ATOM 3480 C CA . ASN B 1 180 ? 3.691 22.609 -10.859 1 92.62 180 ASN B CA 1
ATOM 3481 C C . ASN B 1 180 ? 2.307 23.094 -10.445 1 92.62 180 ASN B C 1
ATOM 3483 O O . ASN B 1 180 ? 1.829 24.125 -10.945 1 92.62 180 ASN B O 1
ATOM 3487 N N . ALA B 1 181 ? 1.808 22.406 -9.531 1 97.06 181 ALA B N 1
ATOM 3488 C CA . ALA B 1 181 ? 0.455 22.781 -9.117 1 97.06 181 ALA B CA 1
ATOM 3489 C C . ALA B 1 181 ? 0.447 24.125 -8.391 1 97.06 181 ALA B C 1
ATOM 3491 O O . ALA B 1 181 ? 1.405 24.469 -7.695 1 97.06 181 ALA B O 1
ATOM 3492 N N . THR B 1 182 ? -0.638 24.891 -8.555 1 97.75 182 THR B N 1
ATOM 3493 C CA . THR B 1 182 ? -1.014 26.062 -7.766 1 97.75 182 THR B CA 1
ATOM 3494 C C . THR B 1 182 ? -2.342 25.828 -7.051 1 97.75 182 THR B C 1
ATOM 3496 O O . THR B 1 182 ? -2.986 24.797 -7.25 1 97.75 182 THR B O 1
ATOM 3499 N N . LEU B 1 183 ? -2.689 26.781 -6.277 1 97.19 183 LEU B N 1
ATOM 3500 C CA . LEU B 1 183 ? -3.951 26.656 -5.555 1 97.19 183 LEU B CA 1
ATOM 3501 C C . LEU B 1 183 ? -5.137 26.75 -6.512 1 97.19 183 LEU B C 1
ATOM 3503 O O . LEU B 1 183 ? -6.266 26.422 -6.145 1 97.19 183 LEU B O 1
ATOM 3507 N N . GLU B 1 184 ? -4.863 27.156 -7.789 1 96.88 184 GLU B N 1
ATOM 3508 C CA . GLU B 1 184 ? -5.918 27.297 -8.789 1 96.88 184 GLU B CA 1
ATOM 3509 C C . GLU B 1 184 ? -5.988 26.062 -9.68 1 96.88 184 GLU B C 1
ATOM 3511 O O . GLU B 1 184 ? -6.867 25.953 -10.539 1 96.88 184 GLU B O 1
ATOM 3516 N N . THR B 1 185 ? -5.031 25.125 -9.508 1 98.06 185 THR B N 1
ATOM 3517 C CA . THR B 1 185 ? -5.059 23.922 -10.32 1 98.06 185 THR B CA 1
ATOM 3518 C C . THR B 1 185 ? -6.348 23.141 -10.086 1 98.06 185 THR B C 1
ATOM 3520 O O . THR B 1 185 ? -6.727 22.891 -8.938 1 98.06 185 THR B O 1
ATOM 3523 N N . PRO B 1 186 ? -7.09 22.766 -11.172 1 97.88 186 PRO B N 1
ATOM 3524 C CA . PRO B 1 186 ? -8.359 22.047 -11.008 1 97.88 186 PRO B CA 1
ATOM 3525 C C . PRO B 1 186 ? -8.18 20.672 -10.352 1 97.88 186 PRO B C 1
ATOM 3527 O O . PRO B 1 186 ? -7.172 20 -10.586 1 97.88 186 PRO B O 1
ATOM 3530 N N . ILE B 1 187 ? -9.109 20.359 -9.508 1 98.44 187 ILE B N 1
ATOM 3531 C CA . ILE B 1 187 ? -9.195 19.031 -8.891 1 98.44 187 ILE B CA 1
ATOM 3532 C C . ILE B 1 187 ? -10.281 18.219 -9.578 1 98.44 187 ILE B C 1
ATOM 3534 O O . ILE B 1 187 ? -11.406 18.688 -9.766 1 98.44 187 ILE B O 1
ATOM 3538 N N . GLU B 1 188 ? -9.969 16.984 -10.016 1 98 188 GLU B N 1
ATOM 3539 C CA . GLU B 1 188 ? -10.938 16.094 -10.641 1 98 188 GLU B CA 1
ATOM 3540 C C . GLU B 1 188 ? -11.07 14.789 -9.859 1 98 188 GLU B C 1
ATOM 3542 O O . GLU B 1 188 ? -10.078 14.234 -9.398 1 98 188 GLU B O 1
ATOM 3547 N N . ILE B 1 189 ? -12.359 14.391 -9.633 1 98.69 189 ILE B N 1
ATOM 3548 C CA . ILE B 1 189 ? -12.617 13.062 -9.078 1 98.69 189 ILE B CA 1
ATOM 3549 C C . ILE B 1 189 ? -12.344 12 -10.141 1 98.69 189 ILE B C 1
ATOM 3551 O O . ILE B 1 189 ? -12.875 12.062 -11.25 1 98.69 189 ILE B O 1
ATOM 3555 N N . THR B 1 190 ? -11.492 11.062 -9.805 1 98.62 190 THR B N 1
ATOM 3556 C CA . THR B 1 190 ? -11.031 10.086 -10.781 1 98.62 190 THR B CA 1
ATOM 3557 C C . THR B 1 190 ? -11.289 8.664 -10.281 1 98.62 190 THR B C 1
ATOM 3559 O O . THR B 1 190 ? -11.711 8.469 -9.141 1 98.62 190 THR B O 1
ATOM 3562 N N . ARG B 1 191 ? -11.117 7.699 -11.172 1 98.44 191 ARG B N 1
ATOM 3563 C CA . ARG B 1 191 ? -10.93 6.285 -10.859 1 98.44 191 ARG B CA 1
ATOM 3564 C C . ARG B 1 191 ? -9.5 5.848 -11.156 1 98.44 191 ARG B C 1
ATOM 3566 O O . ARG B 1 191 ? -8.773 6.535 -11.875 1 98.44 191 ARG B O 1
ATOM 3573 N N . LEU B 1 192 ? -9.094 4.754 -10.609 1 98.38 192 LEU B N 1
ATOM 3574 C CA . LEU B 1 192 ? -7.75 4.238 -10.844 1 98.38 192 LEU B CA 1
ATOM 3575 C C . LEU B 1 192 ? -7.578 3.797 -12.297 1 98.38 192 LEU B C 1
ATOM 3577 O O . LEU B 1 192 ? -8.469 3.162 -12.859 1 98.38 192 LEU B O 1
ATOM 3581 N N . ALA B 1 193 ? -6.438 4.164 -12.859 1 97.88 193 ALA B N 1
ATOM 3582 C CA . ALA B 1 193 ? -5.992 3.527 -14.094 1 97.88 193 ALA B CA 1
ATOM 3583 C C . ALA B 1 193 ? -5.543 2.092 -13.844 1 97.88 193 ALA B C 1
ATOM 3585 O O . ALA B 1 193 ? -5.309 1.699 -12.695 1 97.88 193 ALA B O 1
ATOM 3586 N N . ARG B 1 194 ? -5.504 1.38 -14.914 1 93.62 194 ARG B N 1
ATOM 3587 C CA . ARG B 1 194 ? -5.039 0.003 -14.781 1 93.62 194 ARG B CA 1
ATOM 3588 C C . ARG B 1 194 ? -3.539 -0.044 -14.516 1 93.62 194 ARG B C 1
ATOM 3590 O O . ARG B 1 194 ? -3.074 -0.819 -13.672 1 93.62 194 ARG B O 1
ATOM 3597 N N . LYS B 1 195 ? -2.834 0.797 -15.305 1 92.88 195 LYS B N 1
ATOM 3598 C CA . LYS B 1 195 ? -1.38 0.78 -15.188 1 92.88 195 LYS B CA 1
ATOM 3599 C C . LYS B 1 195 ? -0.816 2.197 -15.125 1 92.88 195 LYS B C 1
ATOM 3601 O O . LYS B 1 195 ? -1.263 3.082 -15.859 1 92.88 195 LYS B O 1
ATOM 3606 N N . MET B 1 196 ? 0.17 2.312 -14.219 1 90 196 MET B N 1
ATOM 3607 C CA . MET B 1 196 ? 0.948 3.547 -14.164 1 90 196 MET B CA 1
ATOM 3608 C C . MET B 1 196 ? 2.289 3.377 -14.867 1 90 196 MET B C 1
ATOM 3610 O O . MET B 1 196 ? 2.838 4.34 -15.406 1 90 196 MET B O 1
ATOM 3614 N N . TYR B 1 197 ? 2.816 2.123 -14.812 1 90.88 197 TYR B N 1
ATOM 3615 C CA . TYR B 1 197 ? 4.094 1.801 -15.445 1 90.88 197 TYR B CA 1
ATOM 3616 C C . TYR B 1 197 ? 4.008 0.482 -16.203 1 90.88 197 TYR B C 1
ATOM 3618 O O . TYR B 1 197 ? 3.174 -0.37 -15.891 1 90.88 197 TYR B O 1
ATOM 3626 N N . THR B 1 198 ? 4.895 0.4 -17.203 1 93.06 198 THR B N 1
ATOM 3627 C CA . THR B 1 198 ? 5.207 -0.904 -17.781 1 93.06 198 THR B CA 1
ATOM 3628 C C . THR B 1 198 ? 6.426 -1.518 -17.094 1 93.06 198 THR B C 1
ATOM 3630 O O . THR B 1 198 ? 7.465 -0.867 -16.953 1 93.06 198 THR B O 1
ATOM 3633 N N . THR B 1 199 ? 6.293 -2.736 -16.703 1 93.31 199 THR B N 1
ATOM 3634 C CA . THR B 1 199 ? 7.355 -3.406 -15.953 1 93.31 199 THR B CA 1
ATOM 3635 C C . THR B 1 199 ? 8.484 -3.84 -16.891 1 93.31 199 THR B C 1
ATOM 3637 O O . THR B 1 199 ? 8.227 -4.332 -17.984 1 93.31 199 THR B O 1
ATOM 3640 N N . HIS B 1 200 ? 9.656 -3.641 -16.438 1 94.38 200 HIS B N 1
ATOM 3641 C CA . HIS B 1 200 ? 10.867 -4.062 -17.125 1 94.38 200 HIS B CA 1
ATOM 3642 C C . HIS B 1 200 ? 11.844 -4.719 -16.156 1 94.38 200 HIS B C 1
ATOM 3644 O O . HIS B 1 200 ? 12 -4.273 -15.016 1 94.38 200 HIS B O 1
ATOM 3650 N N . VAL B 1 201 ? 12.453 -5.805 -16.594 1 96.38 2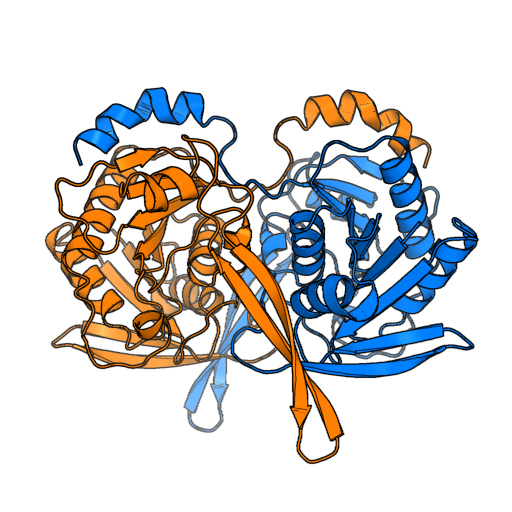01 VAL B N 1
ATOM 3651 C CA . VAL B 1 201 ? 13.492 -6.484 -15.82 1 96.38 201 VAL B CA 1
ATOM 3652 C C . VAL B 1 201 ? 14.82 -6.414 -16.562 1 96.38 201 VAL B C 1
ATOM 3654 O O . VAL B 1 201 ? 14.922 -6.844 -17.703 1 96.38 201 VAL B O 1
ATOM 3657 N N . GLU B 1 202 ? 15.812 -5.906 -15.883 1 96.38 202 GLU B N 1
ATOM 3658 C CA . GLU B 1 202 ? 17.156 -5.82 -16.438 1 96.38 202 GLU B CA 1
ATOM 3659 C C . GLU B 1 202 ? 18.078 -6.859 -15.805 1 96.38 202 GLU B C 1
ATOM 3661 O O . GLU B 1 202 ? 18.188 -6.949 -14.586 1 96.38 202 GLU B O 1
ATOM 3666 N N . GLU B 1 203 ? 18.672 -7.602 -16.688 1 96.94 203 GLU B N 1
ATOM 3667 C CA . GLU B 1 203 ? 19.672 -8.562 -16.234 1 96.94 203 GLU B CA 1
ATOM 3668 C C . GLU B 1 203 ? 21.078 -8.023 -16.422 1 96.94 203 GLU B C 1
ATOM 3670 O O . GLU B 1 203 ? 21.406 -7.488 -17.484 1 96.94 203 GLU B O 1
ATOM 3675 N N . ARG B 1 204 ? 21.828 -8.117 -15.32 1 96.88 204 ARG B N 1
ATOM 3676 C CA . ARG B 1 204 ? 23.25 -7.785 -15.328 1 96.88 204 ARG B CA 1
ATOM 3677 C C . ARG B 1 204 ? 24.094 -8.922 -14.758 1 96.88 204 ARG B C 1
ATOM 3679 O O . ARG B 1 204 ? 23.547 -9.891 -14.227 1 96.88 204 ARG B O 1
ATOM 3686 N N . VAL B 1 205 ? 25.391 -8.883 -15.07 1 96.69 205 VAL B N 1
ATOM 3687 C CA . VAL B 1 205 ? 26.312 -9.914 -14.609 1 96.69 205 VAL B CA 1
ATOM 3688 C C . VAL B 1 205 ? 27.391 -9.297 -13.711 1 96.69 205 VAL B C 1
ATOM 3690 O O . VAL B 1 205 ? 27.969 -8.258 -14.055 1 96.69 205 VAL B O 1
ATOM 3693 N N . ASP B 1 206 ? 27.547 -9.914 -12.617 1 94.88 206 ASP B N 1
ATOM 3694 C CA . ASP B 1 206 ? 28.562 -9.391 -11.703 1 94.88 206 ASP B CA 1
ATOM 3695 C C . ASP B 1 206 ? 29.953 -9.836 -12.125 1 94.88 206 ASP B C 1
ATOM 3697 O O . ASP B 1 206 ? 30.109 -10.594 -13.078 1 94.88 206 ASP B O 1
ATOM 3701 N N . PRO B 1 207 ? 31 -9.367 -11.422 1 95.25 207 PRO B N 1
ATOM 3702 C CA . PRO B 1 207 ? 32.375 -9.672 -11.852 1 95.25 207 PRO B CA 1
ATOM 3703 C C . PRO B 1 207 ? 32.688 -11.164 -11.773 1 95.25 207 PRO B C 1
ATOM 3705 O O . PRO B 1 207 ? 33.656 -11.617 -12.359 1 95.25 207 PRO B O 1
ATOM 3708 N N . ARG B 1 208 ? 31.953 -11.883 -11.086 1 95.62 208 ARG B N 1
ATOM 3709 C CA . ARG B 1 208 ? 32.188 -13.32 -10.953 1 95.62 208 ARG B CA 1
ATOM 3710 C C . ARG B 1 208 ? 31.328 -14.102 -11.953 1 95.62 208 ARG B C 1
ATOM 3712 O O . ARG B 1 208 ? 31.266 -15.328 -11.898 1 95.62 208 ARG B O 1
ATOM 3719 N N . GLY B 1 209 ? 30.609 -13.477 -12.727 1 95.06 209 GLY B N 1
ATOM 3720 C CA . GLY B 1 209 ? 29.844 -14.117 -13.797 1 95.06 209 GLY B CA 1
ATOM 3721 C C . GLY B 1 209 ? 28.453 -14.523 -13.367 1 95.06 209 GLY B C 1
ATOM 3722 O O . GLY B 1 209 ? 27.781 -15.305 -14.062 1 95.06 209 GLY B O 1
ATOM 3723 N N . ARG B 1 210 ? 28.078 -14.008 -12.266 1 94.62 210 ARG B N 1
ATOM 3724 C CA . ARG B 1 210 ? 26.766 -14.375 -11.773 1 94.62 210 ARG B CA 1
ATOM 3725 C C . ARG B 1 210 ? 25.734 -13.305 -12.125 1 94.62 210 ARG B C 1
ATOM 3727 O O . ARG B 1 210 ? 26 -12.109 -11.977 1 94.62 210 ARG B O 1
ATOM 3734 N N . SER B 1 211 ? 24.547 -13.812 -12.562 1 96.56 211 SER B N 1
ATOM 3735 C CA . SER B 1 211 ? 23.484 -12.898 -12.961 1 96.56 211 SER B CA 1
ATOM 3736 C C . SER B 1 211 ? 22.828 -12.25 -11.742 1 96.56 211 SER B C 1
ATOM 3738 O O . SER B 1 211 ? 22.75 -12.859 -10.68 1 96.56 211 SER B O 1
ATOM 3740 N N . TYR B 1 212 ? 22.469 -11.039 -11.867 1 97.19 212 TYR B N 1
ATOM 3741 C CA . TYR B 1 212 ? 21.578 -10.336 -10.953 1 97.19 212 TYR B CA 1
ATOM 3742 C C . TYR B 1 212 ? 20.578 -9.461 -11.711 1 97.19 212 TYR B C 1
ATOM 3744 O O . TYR B 1 212 ? 20.766 -9.211 -12.906 1 97.19 212 TYR B O 1
ATOM 3752 N N . TYR B 1 213 ? 19.5 -9.078 -11.062 1 97.81 213 TYR B N 1
ATOM 3753 C CA . TYR B 1 213 ? 18.344 -8.516 -11.773 1 97.81 213 TYR B CA 1
ATOM 3754 C C . TYR B 1 213 ? 17.859 -7.238 -11.094 1 97.81 213 TYR B C 1
ATOM 3756 O O . TYR B 1 213 ? 17.844 -7.152 -9.867 1 97.81 213 TYR B O 1
ATOM 3764 N N . TRP B 1 214 ? 17.5 -6.27 -11.922 1 97.19 214 TRP B N 1
ATOM 3765 C CA . TRP B 1 214 ? 16.844 -5.039 -11.477 1 97.19 214 TRP B CA 1
ATOM 3766 C C . TRP B 1 214 ? 15.43 -4.945 -12.031 1 97.19 214 TRP B C 1
ATOM 3768 O O . TRP B 1 214 ? 15.195 -5.254 -13.203 1 97.19 214 TRP B O 1
ATOM 3778 N N . ILE B 1 215 ? 14.531 -4.605 -11.164 1 95.12 215 ILE B N 1
ATOM 3779 C CA . ILE B 1 215 ? 13.164 -4.316 -11.602 1 95.12 215 ILE B CA 1
ATOM 3780 C C . ILE B 1 215 ? 13 -2.811 -11.797 1 95.12 215 ILE B C 1
ATOM 3782 O O . ILE B 1 215 ? 13.344 -2.021 -10.914 1 95.12 215 ILE B O 1
ATOM 3786 N N . ASP B 1 216 ? 12.539 -2.422 -12.961 1 91.75 216 ASP B N 1
ATOM 3787 C CA . ASP B 1 216 ? 12.273 -1.028 -13.297 1 91.75 216 ASP B CA 1
ATOM 3788 C C . ASP B 1 216 ? 10.992 -0.9 -14.125 1 91.75 216 ASP B C 1
ATOM 3790 O O . ASP B 1 216 ? 10.258 -1.874 -14.289 1 91.75 216 ASP B O 1
ATOM 3794 N N . GLY B 1 217 ? 10.586 0.345 -14.422 1 89.5 217 GLY B N 1
ATOM 3795 C CA . GLY B 1 217 ? 9.375 0.58 -15.195 1 89.5 217 GLY B CA 1
A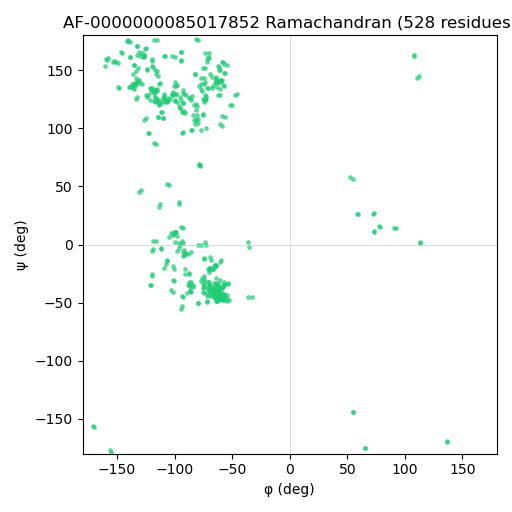TOM 3796 C C . GLY B 1 217 ? 9.406 1.888 -15.961 1 89.5 217 GLY B C 1
ATOM 3797 O O . GLY B 1 217 ? 10.211 2.77 -15.672 1 89.5 217 GLY B O 1
ATOM 3798 N N . TYR B 1 218 ? 8.602 1.859 -16.969 1 91.19 218 TYR B N 1
ATOM 3799 C CA . TYR B 1 218 ? 8.43 3.062 -17.766 1 91.19 218 TYR B CA 1
ATOM 3800 C C . TYR B 1 218 ? 7.023 3.629 -17.609 1 91.19 218 TYR B C 1
ATOM 3802 O O . TYR B 1 218 ? 6.043 2.879 -17.609 1 91.19 218 TYR B O 1
ATOM 3810 N N . PRO B 1 219 ? 6.934 4.949 -17.516 1 91.06 219 PRO B N 1
ATOM 3811 C CA . PRO B 1 219 ? 5.633 5.57 -17.266 1 91.06 219 PRO B CA 1
ATOM 3812 C C . PRO B 1 219 ? 4.641 5.348 -18.406 1 91.06 219 PRO B C 1
ATOM 3814 O O . PRO B 1 219 ? 5.027 5.34 -19.578 1 91.06 219 PRO B O 1
ATOM 3817 N N . VAL B 1 220 ? 3.398 5.145 -18.078 1 90.31 220 VAL B N 1
ATOM 3818 C CA . VAL B 1 220 ? 2.271 5.078 -19 1 90.31 220 VAL B CA 1
ATOM 3819 C C . VAL B 1 220 ? 1.537 6.418 -19.016 1 90.31 220 VAL B C 1
ATOM 3821 O O . VAL B 1 220 ? 1.297 7.016 -17.969 1 90.31 220 VAL B O 1
ATOM 3824 N N . TYR B 1 221 ? 1.182 6.863 -20.172 1 86.56 221 TYR B N 1
ATOM 3825 C CA . TYR B 1 221 ? 0.521 8.156 -20.297 1 86.56 221 TYR B CA 1
ATOM 3826 C C . TYR B 1 221 ? -0.864 8.008 -20.922 1 86.56 221 TYR B C 1
ATOM 3828 O O . TYR B 1 221 ? -1.741 8.844 -20.703 1 86.56 221 TYR B O 1
ATOM 3836 N N . GLU B 1 222 ? -0.998 6.973 -21.703 1 87.44 222 GLU B N 1
ATOM 3837 C CA . GLU B 1 222 ? -2.248 6.801 -22.438 1 87.44 222 GLU B CA 1
ATOM 3838 C C . GLU B 1 222 ? -3.229 5.926 -21.656 1 87.44 222 GLU B C 1
ATOM 3840 O O . GLU B 1 222 ? -3.068 4.703 -21.609 1 87.44 222 GLU B O 1
ATOM 3845 N N . GLU B 1 223 ? -4.07 6.605 -20.984 1 92.31 223 GLU B N 1
ATOM 3846 C CA . GLU B 1 223 ? -5.168 5.973 -20.266 1 92.31 223 GLU B CA 1
ATOM 3847 C C . GLU B 1 223 ? -6.492 6.688 -20.531 1 92.31 223 GLU B C 1
ATOM 3849 O O . GLU B 1 223 ? -6.516 7.742 -21.156 1 92.31 223 GLU B O 1
ATOM 3854 N N . GLU B 1 224 ? -7.57 6.117 -20.094 1 94.69 224 GLU B N 1
ATOM 3855 C CA . GLU B 1 224 ? -8.883 6.727 -20.281 1 94.69 224 GLU B CA 1
ATOM 3856 C C . GLU B 1 224 ? -8.969 8.07 -19.562 1 94.69 224 GLU B C 1
ATOM 3858 O O . GLU B 1 224 ? -8.312 8.289 -18.547 1 94.69 224 GLU B O 1
ATOM 3863 N N . GLU B 1 225 ? -9.797 8.961 -20.016 1 94.94 225 GLU B N 1
ATOM 3864 C CA . GLU B 1 225 ? -9.836 10.359 -19.609 1 94.94 225 GLU B CA 1
ATOM 3865 C C . GLU B 1 225 ? -10.266 10.508 -18.156 1 94.94 225 GLU B C 1
ATOM 3867 O O . GLU B 1 225 ? -9.914 11.484 -17.484 1 94.94 225 GLU B O 1
ATOM 3872 N N . ASP B 1 226 ? -10.945 9.539 -17.547 1 96.69 226 ASP B N 1
ATOM 3873 C CA . ASP B 1 226 ? -11.477 9.688 -16.188 1 96.69 226 ASP B CA 1
ATOM 3874 C C . ASP B 1 226 ? -10.555 9.016 -15.172 1 96.69 226 ASP B C 1
ATOM 3876 O O . ASP B 1 226 ? -10.891 8.938 -13.984 1 96.69 226 ASP B O 1
ATOM 3880 N N . THR B 1 227 ? -9.375 8.641 -15.648 1 98.5 227 THR B N 1
ATOM 3881 C CA . THR B 1 227 ? -8.461 7.93 -14.766 1 98.5 227 THR B CA 1
ATOM 3882 C C . THR B 1 227 ? -7.477 8.898 -14.109 1 98.5 227 THR B C 1
ATOM 3884 O O . THR B 1 227 ? -7.254 10 -14.617 1 98.5 227 THR B O 1
ATOM 3887 N N . ASP B 1 228 ? -6.914 8.445 -13 1 98.69 228 ASP B N 1
ATOM 3888 C CA . ASP B 1 228 ? -5.93 9.234 -12.258 1 98.69 228 ASP B CA 1
ATOM 3889 C C . ASP B 1 228 ? -4.684 9.492 -13.102 1 98.69 228 ASP B C 1
ATOM 3891 O O . ASP B 1 228 ? -4.148 10.602 -13.109 1 98.69 228 ASP B O 1
ATOM 3895 N N . VAL B 1 229 ? -4.234 8.547 -13.898 1 98.25 229 VAL B N 1
ATOM 3896 C CA . VAL B 1 229 ? -3.061 8.703 -14.75 1 98.25 229 VAL B CA 1
ATOM 3897 C C . VAL B 1 229 ? -3.309 9.805 -15.773 1 98.25 229 VAL B C 1
ATOM 3899 O O . VAL B 1 229 ? -2.486 10.711 -15.93 1 98.25 229 VAL B O 1
ATOM 3902 N N . TYR B 1 230 ? -4.477 9.719 -16.438 1 98.19 230 TYR B N 1
ATOM 3903 C CA . TYR B 1 230 ? -4.777 10.688 -17.484 1 98.19 230 TYR B CA 1
ATOM 3904 C C . TYR B 1 230 ? -4.902 12.094 -16.906 1 98.19 230 TYR B C 1
ATOM 3906 O O . TYR B 1 230 ? -4.297 13.039 -17.422 1 98.19 230 TYR B O 1
ATOM 3914 N N . VAL B 1 231 ? -5.613 12.273 -15.805 1 98.25 231 VAL B N 1
ATOM 3915 C CA . VAL B 1 231 ? -5.887 13.578 -15.203 1 98.25 231 VAL B CA 1
ATOM 3916 C C . VAL B 1 231 ? -4.582 14.211 -14.719 1 98.25 231 VAL B C 1
ATOM 3918 O O . VAL B 1 231 ? -4.34 15.398 -14.953 1 98.25 231 VAL B O 1
ATOM 3921 N N . LEU B 1 232 ? -3.709 13.391 -14.156 1 98.25 232 LEU B N 1
ATOM 3922 C CA . LEU B 1 232 ? -2.463 13.93 -13.625 1 98.25 232 LEU B CA 1
ATOM 3923 C C . LEU B 1 232 ? -1.451 14.164 -14.742 1 98.25 232 LEU B C 1
ATOM 3925 O O . LEU B 1 232 ? -0.918 15.266 -14.883 1 98.25 232 LEU B O 1
ATOM 3929 N N . ARG B 1 233 ? -1.234 13.156 -15.562 1 96.5 233 ARG B N 1
ATOM 3930 C CA . ARG B 1 233 ? -0.085 13.18 -16.469 1 96.5 233 ARG B CA 1
ATOM 3931 C C . ARG B 1 233 ? -0.423 13.898 -17.766 1 96.5 233 ARG B C 1
ATOM 3933 O O . ARG B 1 233 ? 0.448 14.508 -18.391 1 96.5 233 ARG B O 1
ATOM 3940 N N . LYS B 1 234 ? -1.616 13.773 -18.219 1 96.44 234 LYS B N 1
ATOM 3941 C CA . LYS B 1 234 ? -1.993 14.367 -19.5 1 96.44 234 LYS B CA 1
ATOM 3942 C C . LYS B 1 234 ? -2.598 15.758 -19.297 1 96.44 234 LYS B C 1
ATOM 3944 O O . LYS B 1 234 ? -2.188 16.719 -19.953 1 96.44 234 LYS B O 1
ATOM 3949 N N . LYS B 1 235 ? -3.514 15.914 -18.297 1 97.19 235 LYS B N 1
ATOM 3950 C CA . LYS B 1 235 ? -4.199 17.188 -18.094 1 97.19 235 LYS B CA 1
ATOM 3951 C C . LYS B 1 235 ? -3.4 18.109 -17.188 1 97.19 235 LYS B C 1
ATOM 3953 O O . LYS B 1 235 ? -3.611 19.328 -17.188 1 97.19 235 LYS B O 1
ATOM 3958 N N . GLY B 1 236 ? -2.604 17.531 -16.375 1 97.25 236 GLY B N 1
ATOM 3959 C CA . GLY B 1 236 ? -1.902 18.344 -15.383 1 97.25 236 GLY B CA 1
ATOM 3960 C C . GLY B 1 236 ? -2.801 18.828 -14.266 1 97.25 236 GLY B C 1
ATOM 3961 O O . GLY B 1 236 ? -2.588 19.906 -13.719 1 97.25 236 GLY B O 1
ATOM 3962 N N . HIS B 1 237 ? -3.879 18.078 -13.969 1 98.38 237 HIS B N 1
ATOM 3963 C CA . HIS B 1 237 ? -4.812 18.406 -12.891 1 98.38 237 HIS B CA 1
ATOM 3964 C C . HIS B 1 237 ? -4.547 17.531 -11.664 1 98.38 237 HIS B C 1
ATOM 3966 O O . HIS B 1 237 ? -3.801 16.562 -11.734 1 98.38 237 HIS B O 1
ATOM 3972 N N . ILE B 1 238 ? -5.086 18.016 -10.555 1 98.75 238 ILE B N 1
ATOM 3973 C CA . ILE B 1 238 ? -5.035 17.234 -9.336 1 98.75 238 ILE B CA 1
ATOM 3974 C C . ILE B 1 238 ? -6.027 16.078 -9.43 1 98.75 238 ILE B C 1
ATOM 3976 O O . ILE B 1 238 ? -7.199 16.281 -9.75 1 98.75 238 ILE B O 1
ATOM 3980 N N . SER B 1 239 ? -5.555 14.883 -9.258 1 98.75 239 SER B N 1
ATOM 3981 C CA . SER B 1 239 ? -6.422 13.711 -9.242 1 98.75 239 SER B CA 1
ATOM 3982 C C . SER B 1 239 ? -6.852 13.359 -7.824 1 98.75 239 SER B C 1
ATOM 3984 O O . SER B 1 239 ? -6.016 13.219 -6.93 1 98.75 239 SER B O 1
ATOM 3986 N N . LEU B 1 240 ? -8.109 13.312 -7.504 1 98.88 240 LEU B N 1
ATOM 3987 C CA . LEU B 1 240 ? -8.711 12.836 -6.266 1 98.88 240 LEU B CA 1
ATOM 3988 C C . LEU B 1 240 ? -9.469 11.531 -6.492 1 98.88 240 LEU B C 1
ATOM 3990 O O . LEU B 1 240 ? -10.539 11.531 -7.109 1 98.88 240 LEU B O 1
ATOM 3994 N N . THR B 1 241 ? -8.977 10.422 -6.004 1 98.88 241 THR B N 1
ATOM 3995 C CA . THR B 1 241 ? -9.578 9.109 -6.203 1 98.88 241 THR B CA 1
ATOM 3996 C C . THR B 1 241 ? -10.078 8.539 -4.879 1 98.88 241 THR B C 1
ATOM 3998 O O . THR B 1 241 ? -9.289 8.195 -4.004 1 98.88 241 THR B O 1
ATOM 4001 N N . PRO B 1 242 ? -11.383 8.453 -4.664 1 98.88 242 PRO B N 1
ATOM 4002 C CA . PRO B 1 242 ? -11.914 7.805 -3.459 1 98.88 242 PRO B CA 1
ATOM 4003 C C . PRO B 1 242 ? -11.773 6.285 -3.494 1 98.88 242 PRO B C 1
ATOM 4005 O O . PRO B 1 242 ? -12.203 5.645 -4.461 1 98.88 242 PRO B O 1
ATOM 4008 N N . LEU B 1 243 ? -11.188 5.734 -2.455 1 98.69 243 LEU B N 1
ATOM 4009 C CA . LEU B 1 243 ? -10.844 4.316 -2.438 1 98.69 243 LEU B CA 1
ATOM 4010 C C . LEU B 1 243 ? -11.562 3.598 -1.302 1 98.69 243 LEU B C 1
ATOM 4012 O O . LEU B 1 243 ? -12.008 4.23 -0.342 1 98.69 243 LEU B O 1
ATOM 4016 N N . THR B 1 244 ? -11.672 2.285 -1.433 1 98 244 THR B N 1
ATOM 4017 C CA . THR B 1 244 ? -12.242 1.429 -0.396 1 98 244 THR B CA 1
ATOM 4018 C C . THR B 1 244 ? -11.25 0.338 0.004 1 98 244 THR B C 1
ATOM 4020 O O . THR B 1 244 ? -10.461 -0.127 -0.823 1 98 244 THR B O 1
ATOM 4023 N N . LEU B 1 245 ? -11.336 -0.096 1.246 1 96.81 245 LEU B N 1
ATOM 4024 C CA . LEU B 1 245 ? -10.562 -1.214 1.778 1 96.81 245 LEU B CA 1
ATOM 4025 C C . LEU B 1 245 ? -11.109 -2.543 1.271 1 96.81 245 LEU B C 1
ATOM 4027 O O . LEU B 1 245 ? -10.391 -3.543 1.232 1 96.81 245 LEU B O 1
ATOM 4031 N N . ASP B 1 246 ? -12.359 -2.566 1.018 1 96.81 246 ASP B N 1
ATOM 4032 C CA . ASP B 1 246 ? -13.008 -3.803 0.589 1 96.81 246 ASP B CA 1
ATOM 4033 C C . ASP B 1 246 ? -12.773 -4.062 -0.897 1 96.81 246 ASP B C 1
ATOM 4035 O O . ASP B 1 246 ? -13.438 -3.473 -1.751 1 96.81 246 ASP B O 1
ATOM 4039 N N . THR B 1 247 ? -11.867 -5.027 -1.166 1 96.88 247 THR B N 1
ATOM 4040 C CA . THR B 1 247 ? -11.508 -5.324 -2.547 1 96.88 247 THR B CA 1
ATOM 4041 C C . THR B 1 247 ? -12.375 -6.453 -3.102 1 96.88 247 THR B C 1
ATOM 4043 O O . THR B 1 247 ? -12.062 -7.02 -4.152 1 96.88 247 THR B O 1
ATOM 4046 N N . THR B 1 248 ? -13.492 -6.816 -2.426 1 98.25 248 THR B N 1
ATOM 4047 C CA . THR B 1 248 ? -14.461 -7.715 -3.039 1 98.25 248 THR B CA 1
ATOM 4048 C C . THR B 1 248 ? -15.023 -7.109 -4.32 1 98.25 248 THR B C 1
ATOM 4050 O O . THR B 1 248 ? -15.266 -5.902 -4.391 1 98.25 248 THR B O 1
ATOM 4053 N N . ILE B 1 249 ? -15.172 -7.953 -5.227 1 97.69 249 ILE B N 1
ATOM 4054 C CA . ILE B 1 249 ? -15.703 -7.445 -6.484 1 97.69 249 ILE B CA 1
ATOM 4055 C C . ILE B 1 249 ? -17.016 -6.707 -6.23 1 97.69 249 ILE B C 1
ATOM 4057 O O . ILE B 1 249 ? -17.734 -7.027 -5.285 1 97.69 249 ILE B O 1
ATOM 4061 N N . LYS B 1 250 ? -17.375 -5.766 -7.105 1 91.38 250 LYS B N 1
ATOM 4062 C CA . LYS B 1 250 ? -18.531 -4.891 -6.941 1 91.38 250 LYS B CA 1
ATOM 4063 C C . LYS B 1 250 ? -19.828 -5.629 -7.258 1 91.38 250 LYS B C 1
ATOM 4065 O O . LYS B 1 250 ? -20.875 -5.367 -6.645 1 91.38 250 LYS B O 1
ATOM 4070 N N . ASN B 1 251 ? -19.812 -6.637 -8.125 1 94 251 ASN B N 1
ATOM 4071 C CA . ASN B 1 251 ? -21 -7.383 -8.547 1 94 251 ASN B CA 1
ATOM 4072 C C . ASN B 1 251 ? -21.031 -8.773 -7.922 1 94 251 ASN B C 1
ATOM 4074 O O . ASN B 1 251 ? -21.297 -9.766 -8.617 1 94 251 ASN B O 1
ATOM 4078 N N . LEU B 1 252 ? -20.875 -8.797 -6.59 1 96.81 252 LEU B N 1
ATOM 4079 C CA . LEU B 1 252 ? -20.766 -10.078 -5.895 1 96.81 252 LEU B CA 1
ATOM 4080 C C . LEU B 1 252 ? -22.062 -10.875 -6.023 1 96.81 252 LEU B C 1
ATOM 4082 O O . LEU B 1 252 ? -22.031 -12.094 -6.191 1 96.81 252 LEU B O 1
ATOM 4086 N N . ASP B 1 253 ? -23.203 -10.195 -5.973 1 96.69 253 ASP B N 1
ATOM 4087 C CA . ASP B 1 253 ? -24.484 -10.891 -6.082 1 96.69 253 ASP B CA 1
ATOM 4088 C C . ASP B 1 253 ? -24.625 -11.57 -7.441 1 96.69 253 ASP B C 1
ATOM 4090 O O . ASP B 1 253 ? -25.078 -12.719 -7.523 1 96.69 253 ASP B O 1
ATOM 4094 N N . GLU B 1 254 ? -24.266 -10.898 -8.414 1 97.31 254 GLU B N 1
ATOM 4095 C CA . GLU B 1 254 ? -24.297 -11.477 -9.75 1 97.31 254 GLU B CA 1
ATOM 4096 C C . GLU B 1 254 ? -23.328 -12.648 -9.867 1 97.31 254 GLU B C 1
ATOM 4098 O O . GLU B 1 254 ? -23.641 -13.664 -10.492 1 97.31 254 GLU B O 1
ATOM 4103 N N . PHE B 1 255 ? -22.172 -12.492 -9.312 1 98.25 255 PHE B N 1
ATOM 4104 C CA . PHE B 1 255 ? -21.172 -13.562 -9.281 1 98.25 255 PHE B CA 1
ATOM 4105 C C . PHE B 1 255 ? -21.734 -14.812 -8.617 1 98.25 255 PHE B C 1
ATOM 4107 O O . PHE B 1 255 ? -21.625 -15.914 -9.148 1 98.25 255 PHE B O 1
ATOM 4114 N N . LYS B 1 256 ? -22.391 -14.656 -7.484 1 97.62 256 LYS B N 1
ATOM 4115 C CA . LYS B 1 256 ? -22.984 -15.766 -6.746 1 97.62 256 LYS B CA 1
ATOM 4116 C C . LYS B 1 256 ? -24.047 -16.469 -7.578 1 97.62 256 LYS B C 1
ATOM 4118 O O . LYS B 1 256 ? -24.062 -17.703 -7.684 1 97.62 256 LYS B O 1
ATOM 4123 N N . LYS B 1 257 ? -24.875 -15.703 -8.141 1 96.62 257 LYS B N 1
ATOM 4124 C CA . LYS B 1 257 ? -25.969 -16.25 -8.938 1 96.62 257 LYS B CA 1
ATOM 4125 C C . LYS B 1 257 ? -25.438 -17.109 -10.086 1 96.62 257 LYS B C 1
ATOM 4127 O O . LYS B 1 257 ? -25.984 -18.172 -10.391 1 96.62 257 LYS B O 1
ATOM 4132 N N . LYS B 1 258 ? -24.422 -16.688 -10.609 1 97.12 258 LYS B N 1
ATOM 4133 C CA . LYS B 1 258 ? -23.906 -17.344 -11.82 1 97.12 258 LYS B CA 1
ATOM 4134 C C . LYS B 1 258 ? -23.047 -18.547 -11.477 1 97.12 258 LYS B C 1
ATOM 4136 O O . LYS B 1 258 ? -23.047 -19.547 -12.195 1 97.12 258 LYS B O 1
ATOM 4141 N N . TYR B 1 259 ? -22.266 -18.453 -10.367 1 97.06 259 TYR B N 1
ATOM 4142 C CA . TYR B 1 259 ? -21.188 -19.438 -10.242 1 97.06 259 TYR B CA 1
ATOM 4143 C C . TYR B 1 259 ? -21.375 -20.281 -8.984 1 97.06 259 TYR B C 1
ATOM 4145 O O . TYR B 1 259 ? -20.641 -21.25 -8.766 1 97.06 259 TYR B O 1
ATOM 4153 N N . GLU B 1 260 ? -22.359 -20.016 -8.141 1 95.88 260 GLU B N 1
ATOM 4154 C CA . GLU B 1 260 ? -22.547 -20.75 -6.891 1 95.88 260 GLU B CA 1
ATOM 4155 C C . GLU B 1 260 ? -22.719 -22.234 -7.141 1 95.88 260 GLU B C 1
ATOM 4157 O O . GLU B 1 260 ? -22.109 -23.062 -6.457 1 95.88 260 GLU B O 1
ATOM 4162 N N . GLU B 1 261 ? -23.5 -22.594 -8.148 1 94.94 261 GLU B N 1
ATOM 4163 C CA . GLU B 1 261 ? -23.75 -24 -8.438 1 94.94 261 GLU B CA 1
ATOM 4164 C C . GLU B 1 261 ? -22.5 -24.688 -8.992 1 94.94 261 GLU B C 1
ATOM 4166 O O . GLU B 1 261 ? -22.25 -25.859 -8.711 1 94.94 261 GLU B O 1
ATOM 4171 N N . ILE B 1 262 ? -21.75 -23.953 -9.742 1 95 262 ILE B N 1
ATOM 4172 C CA . ILE B 1 262 ? -20.5 -24.469 -10.305 1 95 262 ILE B CA 1
ATOM 4173 C C . ILE B 1 262 ? -19.5 -24.766 -9.188 1 95 262 ILE B C 1
ATOM 4175 O O . ILE B 1 262 ? -18.875 -25.812 -9.18 1 95 262 ILE B O 1
ATOM 4179 N N . ILE B 1 263 ? -19.5 -23.891 -8.219 1 94.38 263 ILE B N 1
ATOM 4180 C CA . ILE B 1 263 ? -18.531 -23.969 -7.133 1 94.38 263 ILE B CA 1
ATOM 4181 C C . ILE B 1 263 ? -18.938 -25.062 -6.148 1 94.38 263 ILE B C 1
ATOM 4183 O O . ILE B 1 263 ? -18.094 -25.781 -5.617 1 94.38 263 ILE B O 1
ATOM 4187 N N . LYS B 1 264 ? -20.188 -25.281 -6.008 1 90.12 264 LYS B N 1
ATOM 4188 C CA . LYS B 1 264 ? -20.688 -26.312 -5.105 1 90.12 264 LYS B CA 1
ATOM 4189 C C . LYS B 1 264 ? -20.359 -27.719 -5.629 1 90.12 264 LYS B C 1
ATOM 4191 O O . LYS B 1 264 ? -20.328 -28.672 -4.863 1 90.12 264 LYS B O 1
ATOM 4196 N N . LYS B 1 265 ? -20.109 -27.875 -6.898 1 87.56 265 LYS B N 1
ATOM 4197 C CA . LYS B 1 265 ? -19.875 -29.172 -7.523 1 87.56 265 LYS B CA 1
ATOM 4198 C C . LYS B 1 265 ? -18.391 -29.5 -7.559 1 87.56 265 LYS B C 1
ATOM 4200 O O . LYS B 1 265 ? -18 -30.562 -8.055 1 87.56 265 LYS B O 1
ATOM 4205 N N . ILE B 1 266 ? -17.625 -28.594 -7.004 1 89.44 266 ILE B N 1
ATOM 4206 C CA . ILE B 1 266 ? -16.188 -28.828 -6.984 1 89.44 266 ILE B CA 1
ATOM 4207 C C . ILE B 1 266 ? -15.852 -29.906 -5.953 1 89.44 266 ILE B C 1
ATOM 4209 O O . ILE B 1 266 ? -16.344 -29.859 -4.82 1 89.44 266 ILE B O 1
#

Organism: Methanocaldococcus infernus (strain DSM 11812 / JCM 15783 / ME) (NCBI:txid573063)

Foldseek 3Di:
DEEEEEEQAAQQAPLQVLLVVLQCVVVVPYHYAYFYEHHHDFLQFLDDDDPDDKDKDWDDRDDVDIYIYMNTASNHRLVCCDCPVVNHQGQEYEYDQAEAAQAAPSNRRGSLVSNLLSSLVRPHAYERHYEHDDPPCPSPPPDPDRQDCNFVSNLRNVVVVVCSVVVPPFSYKYKYAYSPDHPPFAEAEAEGWHDQWDWDKDWDADPVGDIDIDIDTDGDQDTDCRGCSPCCPVVVGMYIYGHHPDPPDPPVVVVCVVCVVVVVVD/DEEEEEEQAAQQAPLQVLLVVLQCVVVVPYHYAYFYEHHHDFLQFLDDDDPDDKDKDWDDRDDVDIYIYMNTASNHRLVCCDCPPVNHQGQEYEYDQAEAAQAAPSNRSGSLVSNLLSSLVRPHAYERHYEHDPPPCPSPPPDDPRQDCNFVSNLRNVVVVVCSVVVPPFSYKYKYAYSPDHPPFDEAEAEGWHDQWDWDKDWDADPVGDIDIDIDTDGDQDTDCRGCSPCCPVVVGMYIYGHHSDPPDPPVVVVCVVCVVVVVVD

Secondary structure (DSSP, 8-state):
-EEEEE-SS-TT-HHHHHHHHHHHHH-TT-EEEEEEESS--TT-TT---SSS-B-EEEEEEETTEEEEEESS-HHHHHHHIIIIIISS--SEEEEEEEES---GGGGGG-HHHHHHHHHHHTT-EEEEEEE----HHHHH---S-----HHHHHHHHHHHHHHHHHT-SSSEEEEEE-TT--TTSPEEE-B--S-SEEEEEEEEE-TTS-EEEEEEEEE-----TTBHHIIIIIT-PEEEEEE-S--B-TTHHHHHHHHHHHHHT-/-EEEEE-SS-TT-HHHHHHHHHHHHH-TT-EEEEEEESS--TT-TT---SSS-B-EEEEEEETTEEEEEESS-HHHHHHHIIIIIISS--SEEEEEEEES---GGGGGG-HHHHHHHHHHHTT-EEEEEEE---SHHHHH---S-----HHHHHHHHHHHHHHHHHT-SSSEEEEEE-TT--TTSPEEE-B--S-SEEEEEEEEE-TTS-EEEEEEEEE-----TTBHHIIIIIS-PEEEEEE-S--B-TTHHHHHHHHHHHHHT-

Sequence (532 aa):
MDILIVNDDGIYSPSLVSLYRAIKNRFEDANVVIVAPTNQQSGIGRAISLFEPLRMSKVKLDKDIYGYAVSGTPTDCVILGIYKILNKVPDLVISGINIGENLGTEIMTSGTLGAAFEAAHHGAKAIASSLQITSDHLKFRELDIPIDFSVPAEITVRIAEKYLEHNFPCDVINLNIPENATLETPIEITRLARKMYTTHVEERVDPRGRSYYWIDGYPVYEEEEDTDVYVLRKKGHISLTPLTLDTTIKNLDEFKKKYEEIIKKIMDILIVNDDGIYSPSLVSLYRAIKNRFEDANVVIVAPTNQQSGIGRAISLFEPLRMSKVKLDKDIYGYAVSGTPTDCVILGIYKILNKVPDLVISGINIGENLGTEIMTSGTLGAAFEAAHHGAKAIASSLQITSDHLKFRELDIPIDFSVPAEITVRIAEKYLEHNFPCDVINLNIPENATLETPIEITRLARKMYTTHVEERVDPRGRSYYWIDGYPVYEEEEDTDVYVLRKKGHISLTPLTLDTTIKNLDEFKKKYEEIIKKI